Protein AF-0000000083453523 (afdb_homodimer)

Radius of gyration: 29.06 Å; Cα contacts (8 Å, |Δi|>4): 1420; chains: 2; bounding box: 87×78×75 Å

Organism: Laodelphax striatellus (NCBI:txid195883)

Sequence (758 aa):
MEPTRMEPPPMEPRKRCQHRLDQEMSGASAEVALKRNDPITLTTDKAFAEKCSAKNLFVDYSNITKVVKPGNRVFIDDGLISLIVKQVGTNDVQCIIENGGDLGSRKGVNLPGVPVDLPAVSEKDTSDLKFGVQQGVDFIFASFIRNGSAITEIRSCEEGKNIKIIAKIENQQGMQNLDEIIDAADGIMVARGDLGIEIPPEKVFLAQKAMIAKCNKAGKPVICATQMLESMVKKPRATRAESSDVANAILDGADCVMLSGETAKGEYPLECVKTMADICKEAESAVWHKQLYIDLTSEDRNNAQSSCAGLSLLLIRIRIPGSWIQSTWPVKLNPLGKPICLEPGFKDDTCCRDTLNSLRFTGLPVSVCRCGNAQDGYRMEPTRMEPPPMEPRKRCQHRLDQEMSGASAEVALKRNDPITLTTDKAFAEKCSAKNLFVDYSNITKVVKPGNRVFIDDGLISLIVKQVGTNDVQCIIENGGDLGSRKGVNLPGVPVDLPAVSEKDTSDLKFGVQQGVDFIFASFIRNGSAITEIRSCEEGKNIKIIAKIENQQGMQNLDEIIDAADGIMVARGDLGIEIPPEKVFLAQKAMIAKCNKAGKPVICATQMLESMVKKPRATRAESSDVANAILDGADCVMLSGETAKGEYPLECVKTMADICKEAESAVWHKQLYIDLTSEDRNNAQSSCAGLSLLLIRIRIPGSWIQSTWPVKLNPLGKPICLEPGFKDDTCCRDTLNSLRFTGLPVSVCRCGNAQDGYR

Foldseek 3Di:
DPPPPPDPPDQDDDPFQWWQQQDVPPDLWDWAWADAFDKAKEFCPVVRSNNHHNRYTYGVAQCCLVFDDAQWWKAKQLRQWIWGFHDGDNGMTMTGTHHIGIDHTTIHMDGAPTDGDDQQADPSNLVVLLVCLVVLAQEDEREPDQALVSLVVSVVSSVPSNRFYEYEDQAPSCLVRVLSNLVNGQEYELPLSRNCSRDPNVCSVVSLLVNQVSCLVVVHAYEYEDVLQVVQLEPLDGDPVSLVVLLVSVLSLHLYYDDESNQQRRPHNPSVVVSSVVSNVVSVVVSLVVCVVCVVVVPPPPPVPSPDPSQSQHQLQQPDPPDRPSCSFDFDQPPVRRGHRPPVPPPDPVVVVCVVVVVPPDPRPRPSVNPPPVPDPDD/DPPPPPDPPDQDDPQQQWWQQQDVPPDLDDWAWADAFDKAKEFCPVVRSNNHHSRYTYGVAQCCLVFDDAQWWKAKQLRQWIWGFHDGDNGMTMTGTHHIGIDHTTIHMDGAPTDGDDQQADPSNLVVLLVCLVVLAQEDEREPDQALVSLVVSVVSSVPSNRFYEYEDQAPSCLVRVLSNLVNGQEYELPLSRNCSRDPNVCSVVSLLVNQVSNLVVVHAYEYEDVLQVVQLEPLDGDPVSLVVLLVSVLSLHLYYDDESNQQRRPHNPSVVVSSVVSNVVSVVVSLVVCVVCVVVVPPPPPPPRPPPSLSQHQQQQPDPPDRPSCSFDQDQPPVRRGHRPPVPPPDPVVVVCVVVVVPVDPRPSPSVNPPPVPDPDD

Secondary structure (DSSP, 8-state):
---------------S--B---SS--STTPPEEE-TT-EEEEE--GGGTT---SSEEE-S-TTHHHH--TT-EEEETTTTEEEEEEEE-SSEEEEEEEE-EEE-SSB-EE-TT------SS-HHHHHHHHHHHHHT-SEEEETT--SHHHHHHHHHHSTT---EEEEEE-SHHHHHTHHHHHHHSSEEEEEHHHHHHHS-HHHHHHHHHHHHHHHHHHT--EEEESSSSGGGGT-SS--HHHHHHHHHHHHHT-SEEE-SHHHHT-S-HHHHHHHHHHHHHHHHHHHHHHHHHHHHH----S--SSSTT--------EE-SS-EE-----EEEPTTS-EEE--TT--STHHHHHHHHS---------------TT----/---------------S--B---SS--STTPPEEE-TT-EEEEE--GGGTT---SSEEE-S-TTHHHH--TT-EEEETTTTEEEEEEEE-SSEEEEEEEE-EEE-SSB-EE-TT------SS-HHHHHHHHHHHHHT-SEEEETT--SHHHHHHHHHHTTT---EEEEEE-SHHHHHTHHHHHHHSSEEEEEHHHHHHHS-HHHHHHHHHHHHHHHHHHT--EEEESSSSGGGGT-SS--HHHHHHHHHHHHHT-SEEE-SHHHHT-S-HHHHHHHHHHHHHHHHHHHHHHHHHHHHH----S--SSSTT--------EE-SS-EE-----EEEPTTS-EEE--TT--STHHHHHHHHS---------------TT----

pLDDT: mean 70.46, std 29.81, range [17.17, 98.19]

InterPro domains:
  IPR001697 Pyruvate kinase [PR01050] (137-151)
  IPR001697 Pyruvate kinase [PR01050] (165-191)
  IPR001697 Pyruvate kinase [PR01050] (192-216)
  IPR001697 Pyruvate kinase [PR01050] (217-241)
  IPR001697 Pyruvate kinase [PR01050] (242-260)
  IPR001697 Pyruvate kinase [PR01050] (261-277)
  IPR001697 Pyruvate kinase [PTHR11817] (29-300)
  IPR001697 Pyruvate kinase [TIGR01064] (29-298)
  IPR011037 Pyruvate kinase-like, insert domain superfamily [SSF50800] (20-118)
  IPR015793 Pyruvate kinase, barrel [PF00224] (25-273)
  IPR015813 Pyruvate/Phosphoenolpyruvate kinase-like domain superfamily [SSF51621] (107-293)
  IPR018209 Pyruvate kinase, active site [PS00110] (163-175)
  IPR040442 Pyruvate kinase-like domain superfamily [G3DSA:3.20.20.60] (73-283)

Structure (mmCIF, N/CA/C/O backbone):
data_AF-0000000083453523-model_v1
#
loop_
_entity.id
_entity.type
_entity.pdbx_description
1 polymer 'Pyruvate kinase'
#
loop_
_atom_site.group_PDB
_atom_site.id
_atom_site.type_symbol
_atom_site.label_atom_id
_atom_site.label_alt_id
_atom_site.label_comp_id
_atom_site.label_asym_id
_atom_site.label_entity_id
_atom_site.label_seq_id
_atom_site.pdbx_PDB_ins_code
_atom_site.Cartn_x
_atom_site.Cartn_y
_atom_site.Cartn_z
_atom_site.occupancy
_atom_site.B_iso_or_equiv
_atom_site.auth_seq_id
_atom_site.auth_comp_id
_atom_site.auth_asym_id
_atom_site.auth_atom_id
_atom_site.pdbx_PDB_model_num
ATOM 1 N N . MET A 1 1 ? 41.25 -13.523 -34.75 1 25.62 1 MET A N 1
ATOM 2 C CA . MET A 1 1 ? 39.938 -14.094 -34.938 1 25.62 1 MET A CA 1
ATOM 3 C C . MET A 1 1 ? 38.938 -13.594 -33.875 1 25.62 1 MET A C 1
ATOM 5 O O . MET A 1 1 ? 39.219 -13.719 -32.688 1 25.62 1 MET A O 1
ATOM 9 N N . GLU A 1 2 ? 38.125 -12.578 -34.219 1 28.25 2 GLU A N 1
ATOM 10 C CA . GLU A 1 2 ? 37.312 -11.773 -33.312 1 28.25 2 GLU A CA 1
ATOM 11 C C . GLU A 1 2 ? 36.219 -12.617 -32.656 1 28.25 2 GLU A C 1
ATOM 13 O O . GLU A 1 2 ? 35.562 -13.406 -33.312 1 28.25 2 GLU A O 1
ATOM 18 N N . PRO A 1 3 ? 36.25 -12.938 -31.344 1 30.97 3 PRO A N 1
ATOM 19 C CA . PRO A 1 3 ? 35.344 -13.883 -30.688 1 30.97 3 PRO A CA 1
ATOM 20 C C . PRO A 1 3 ? 33.875 -13.562 -30.969 1 30.97 3 PRO A C 1
ATOM 22 O O . PRO A 1 3 ? 33.5 -12.391 -31.016 1 30.97 3 PRO A O 1
ATOM 25 N N . THR A 1 4 ? 33.188 -14.281 -31.891 1 26.02 4 THR A N 1
ATOM 26 C CA . THR A 1 4 ? 31.797 -14.148 -32.344 1 26.02 4 THR A CA 1
ATOM 27 C C . THR A 1 4 ? 30.828 -14.078 -31.172 1 26.02 4 THR A C 1
ATOM 29 O O . THR A 1 4 ? 30.828 -14.961 -30.312 1 26.02 4 THR A O 1
ATOM 32 N N . ARG A 1 5 ? 30.422 -12.977 -30.781 1 31.28 5 ARG A N 1
ATOM 33 C CA . ARG A 1 5 ? 29.406 -12.734 -29.766 1 31.28 5 ARG A CA 1
ATOM 34 C C . ARG A 1 5 ? 28.172 -13.602 -30 1 31.28 5 ARG A C 1
ATOM 36 O O . ARG A 1 5 ? 27.516 -13.5 -31.047 1 31.28 5 ARG A O 1
ATOM 43 N N . MET A 1 6 ? 28.141 -14.844 -29.547 1 28.05 6 MET A N 1
ATOM 44 C CA . MET A 1 6 ? 26.984 -15.719 -29.672 1 28.05 6 MET A CA 1
ATOM 45 C C . MET A 1 6 ? 25.703 -14.977 -29.297 1 28.05 6 MET A C 1
ATOM 47 O O . MET A 1 6 ? 25.641 -14.344 -28.234 1 28.05 6 MET A O 1
ATOM 51 N N . GLU A 1 7 ? 24.875 -14.539 -30.203 1 31.81 7 GLU A N 1
ATOM 52 C CA . GLU A 1 7 ? 23.562 -13.898 -30.078 1 31.81 7 GLU A CA 1
ATOM 53 C C . GLU A 1 7 ? 22.641 -14.703 -29.172 1 31.81 7 GLU A C 1
ATOM 55 O O . GLU A 1 7 ? 22.594 -15.93 -29.266 1 31.81 7 GLU A O 1
ATOM 60 N N . PRO A 1 8 ? 22.359 -14.305 -27.969 1 34.22 8 PRO A N 1
ATOM 61 C CA . PRO A 1 8 ? 21.453 -15.062 -27.109 1 34.22 8 PRO A CA 1
ATOM 62 C C . PRO A 1 8 ? 20.219 -15.578 -27.859 1 34.22 8 PRO A C 1
ATOM 64 O O . PRO A 1 8 ? 19.781 -14.961 -28.844 1 34.22 8 PRO A O 1
ATOM 67 N N . PRO A 1 9 ? 20.031 -16.844 -27.984 1 31.75 9 PRO A N 1
ATOM 68 C CA . PRO A 1 9 ? 18.891 -17.391 -28.734 1 31.75 9 PRO A CA 1
ATOM 69 C C . PRO A 1 9 ? 17.578 -16.656 -28.438 1 31.75 9 PRO A C 1
ATOM 71 O O . PRO A 1 9 ? 17.453 -16.016 -27.391 1 31.75 9 PRO A O 1
ATOM 74 N N . PRO A 1 10 ? 16.75 -16.422 -29.406 1 29.42 10 PRO A N 1
ATOM 75 C CA . PRO A 1 10 ? 15.477 -15.695 -29.297 1 29.42 10 PRO A CA 1
ATOM 76 C C . PRO A 1 10 ? 14.609 -16.203 -28.156 1 29.42 10 PRO A C 1
ATOM 78 O O . PRO A 1 10 ? 14.633 -17.406 -27.844 1 29.42 10 PRO A O 1
ATOM 81 N N . MET A 1 11 ? 14.414 -15.523 -27.125 1 29.56 11 MET A N 1
ATOM 82 C CA . MET A 1 11 ? 13.609 -15.836 -25.953 1 29.56 11 MET A CA 1
ATOM 83 C C . MET A 1 11 ? 12.242 -16.375 -26.375 1 29.56 11 MET A C 1
ATOM 85 O O . MET A 1 11 ? 11.492 -15.703 -27.094 1 29.56 11 MET A O 1
ATOM 89 N N . GLU A 1 12 ? 12.141 -17.688 -26.547 1 25.56 12 GLU A N 1
ATOM 90 C CA . GLU A 1 12 ? 10.836 -18.297 -26.797 1 25.56 12 GLU A CA 1
ATOM 91 C C . GLU A 1 12 ? 9.797 -17.812 -25.781 1 25.56 12 GLU A C 1
ATOM 93 O O . GLU A 1 12 ? 10.117 -17.609 -24.609 1 25.56 12 GLU A O 1
ATOM 98 N N . PRO A 1 13 ? 8.641 -17.453 -26.172 1 28.27 13 PRO A N 1
ATOM 99 C CA . PRO A 1 13 ? 7.543 -16.891 -25.375 1 28.27 13 PRO A CA 1
ATOM 100 C C . PRO A 1 13 ? 7.168 -17.75 -24.172 1 28.27 13 PRO A C 1
ATOM 102 O O . PRO A 1 13 ? 7.363 -18.969 -24.203 1 28.27 13 PRO A O 1
ATOM 105 N N . ARG A 1 14 ? 7.102 -17.234 -22.984 1 32.62 14 ARG A N 1
ATOM 106 C CA . ARG A 1 14 ? 6.68 -17.828 -21.719 1 32.62 14 ARG A CA 1
ATOM 107 C C . ARG A 1 14 ? 5.402 -18.641 -21.906 1 32.62 14 ARG A C 1
ATOM 109 O O . ARG A 1 14 ? 4.449 -18.188 -22.531 1 32.62 14 ARG A O 1
ATOM 116 N N . LYS A 1 15 ? 5.488 -19.969 -21.609 1 31.27 15 LYS A N 1
ATOM 117 C CA . LYS A 1 15 ? 4.473 -21 -21.75 1 31.27 15 LYS A CA 1
ATOM 118 C C . LYS A 1 15 ? 3.23 -20.672 -20.922 1 31.27 15 LYS A C 1
ATOM 120 O O . LYS A 1 15 ? 3.096 -21.141 -19.797 1 31.27 15 LYS A O 1
ATOM 125 N N . ARG A 1 16 ? 2.943 -19.578 -20.719 1 32.75 16 ARG A N 1
ATOM 126 C CA . ARG A 1 16 ? 1.562 -19.422 -20.266 1 32.75 16 ARG A CA 1
ATOM 127 C C . ARG A 1 16 ? 0.584 -19.922 -21.328 1 32.75 16 ARG A C 1
ATOM 129 O O . ARG A 1 16 ? 0.908 -19.938 -22.516 1 32.75 16 ARG A O 1
ATOM 136 N N . CYS A 1 17 ? -0.311 -20.734 -20.969 1 32.06 17 CYS A N 1
ATOM 137 C CA . CYS A 1 17 ? -1.335 -21.062 -21.953 1 32.06 17 CYS A CA 1
ATOM 138 C C . CYS A 1 17 ? -1.709 -19.828 -22.766 1 32.06 17 CYS A C 1
ATOM 140 O O . CYS A 1 17 ? -2.104 -18.797 -22.203 1 32.06 17 CYS A O 1
ATOM 142 N N . GLN A 1 18 ? -0.784 -19.547 -23.609 1 31.12 18 GLN A N 1
ATOM 143 C CA . GLN A 1 18 ? -1.041 -18.375 -24.438 1 31.12 18 GLN A CA 1
ATOM 144 C C . GLN A 1 18 ? -2.078 -18.672 -25.516 1 31.12 18 GLN A C 1
ATOM 146 O O . GLN A 1 18 ? -2.08 -19.766 -26.094 1 31.12 18 GLN A O 1
ATOM 151 N N . HIS A 1 19 ? -3.207 -18.281 -25.188 1 32.34 19 HIS A N 1
ATOM 152 C CA . HIS A 1 19 ? -4.164 -18.375 -26.281 1 32.34 19 HIS A CA 1
ATOM 153 C C . HIS A 1 19 ? -3.789 -17.422 -27.406 1 32.34 19 HIS A C 1
ATOM 155 O O . HIS A 1 19 ? -3.346 -16.297 -27.172 1 32.34 19 HIS A O 1
ATOM 161 N N . ARG A 1 20 ? -3.293 -18.031 -28.484 1 29.33 20 ARG A N 1
ATOM 162 C CA . ARG A 1 20 ? -3.193 -17.203 -29.688 1 29.33 20 ARG A CA 1
ATOM 163 C C . ARG A 1 20 ? -4.531 -17.125 -30.406 1 29.33 20 ARG A C 1
ATOM 165 O O . ARG A 1 20 ? -5.16 -18.156 -30.672 1 29.33 20 ARG A O 1
ATOM 172 N N . LEU A 1 21 ? -5.312 -16.141 -30.234 1 29.95 21 LEU A N 1
ATOM 173 C CA . LEU A 1 21 ? -6.512 -15.898 -31.031 1 29.95 21 LEU A CA 1
ATOM 174 C C . LEU A 1 21 ? -6.152 -15.641 -32.5 1 29.95 21 LEU A C 1
ATOM 176 O O . LEU A 1 21 ? -5.371 -14.742 -32.812 1 29.95 21 LEU A O 1
ATOM 180 N N . ASP A 1 22 ? -6.129 -16.688 -33.312 1 27.34 22 ASP A N 1
ATOM 181 C CA . ASP A 1 22 ? -5.945 -16.453 -34.75 1 27.34 22 ASP A CA 1
ATOM 182 C C . ASP A 1 22 ? -7.223 -15.898 -35.375 1 27.34 22 ASP A C 1
ATOM 184 O O . ASP A 1 22 ? -7.391 -15.969 -36.594 1 27.34 22 ASP A O 1
ATOM 188 N N . GLN A 1 23 ? -8.367 -15.578 -34.969 1 28.42 23 GLN A N 1
ATOM 189 C CA . GLN A 1 23 ? -9.172 -15.125 -36.094 1 28.42 23 GLN A CA 1
ATOM 190 C C . GLN A 1 23 ? -8.328 -14.312 -37.094 1 28.42 23 GLN A C 1
ATOM 192 O O . GLN A 1 23 ? -7.312 -13.734 -36.719 1 28.42 23 GLN A O 1
ATOM 197 N N . GLU A 1 24 ? -8.625 -14.398 -38.438 1 29.78 24 GLU A N 1
ATOM 198 C CA . GLU A 1 24 ? -8.383 -13.414 -39.469 1 29.78 24 GLU A CA 1
ATOM 199 C C . GLU A 1 24 ? -8.336 -12 -38.906 1 29.78 24 GLU A C 1
ATOM 201 O O . GLU A 1 24 ? -9.172 -11.156 -39.25 1 29.78 24 GLU A O 1
ATOM 206 N N . MET A 1 25 ? -8.477 -11.812 -37.656 1 33.75 25 MET A N 1
ATOM 207 C CA . MET A 1 25 ? -7.891 -10.516 -37.344 1 33.75 25 MET A CA 1
ATOM 208 C C . MET A 1 25 ? -6.414 -10.477 -37.719 1 33.75 25 MET A C 1
ATOM 210 O O . MET A 1 25 ? -5.613 -11.258 -37.219 1 33.75 25 MET A O 1
ATOM 214 N N . SER A 1 26 ? -6.016 -10.328 -38.969 1 34.28 26 SER A N 1
ATOM 215 C CA . SER A 1 26 ? -4.719 -10.305 -39.625 1 34.28 26 SER A CA 1
ATOM 216 C C . SER A 1 26 ? -3.602 -9.961 -38.656 1 34.28 26 SER A C 1
ATOM 218 O O . SER A 1 26 ? -2.527 -10.562 -38.688 1 34.28 26 SER A O 1
ATOM 220 N N . GLY A 1 27 ? -3.357 -8.617 -38.25 1 33.97 27 GLY A N 1
ATOM 221 C CA . GLY A 1 27 ? -2.121 -8.094 -37.688 1 33.97 27 GLY A CA 1
ATOM 222 C C . GLY A 1 27 ? -1.913 -8.469 -36.219 1 33.97 27 GLY A C 1
ATOM 223 O O . GLY A 1 27 ? -2.865 -8.836 -35.531 1 33.97 27 GLY A O 1
ATOM 224 N N . ALA A 1 28 ? -0.671 -9.086 -35.625 1 42.03 28 ALA A N 1
ATOM 225 C CA . ALA A 1 28 ? -0.044 -9.336 -34.312 1 42.03 28 ALA A CA 1
ATOM 226 C C . ALA A 1 28 ? -0.754 -8.562 -33.219 1 42.03 28 ALA A C 1
ATOM 228 O O . ALA A 1 28 ? -0.603 -8.883 -32.031 1 42.03 28 ALA A O 1
ATOM 229 N N . SER A 1 29 ? -1.688 -7.457 -33.531 1 50.84 29 SER A N 1
ATOM 230 C CA . SER A 1 29 ? -2.121 -6.418 -32.625 1 50.84 29 SER A CA 1
ATOM 231 C C . SER A 1 29 ? -3.629 -6.48 -32.375 1 50.84 29 SER A C 1
ATOM 233 O O . SER A 1 29 ? -4.203 -5.582 -31.766 1 50.84 29 SER A O 1
ATOM 235 N N . ALA A 1 30 ? -4.477 -7.582 -32.812 1 61.78 30 ALA A N 1
ATOM 236 C CA . ALA A 1 30 ? -5.914 -7.328 -32.75 1 61.78 30 ALA A CA 1
ATOM 237 C C . ALA A 1 30 ? -6.492 -7.785 -31.406 1 61.78 30 ALA A C 1
ATOM 239 O O . ALA A 1 30 ? -6.078 -8.805 -30.859 1 61.78 30 ALA A O 1
ATOM 240 N N . GLU A 1 31 ? -7.332 -7.066 -30.641 1 78.69 31 GLU A N 1
ATOM 241 C CA . GLU A 1 31 ? -8.055 -7.316 -29.391 1 78.69 31 GLU A CA 1
ATOM 242 C C . GLU A 1 31 ? -9.5 -7.715 -29.672 1 78.69 31 GLU A C 1
ATOM 244 O O . GLU A 1 31 ? -10.117 -7.227 -30.625 1 78.69 31 GLU A O 1
ATOM 249 N N . VAL A 1 32 ? -10.023 -8.828 -29.016 1 86.38 32 VAL A N 1
ATOM 250 C CA . VAL A 1 32 ? -11.414 -9.25 -29.109 1 86.38 32 VAL A CA 1
ATOM 251 C C . VAL A 1 32 ? -12.156 -8.844 -27.828 1 86.38 32 VAL A C 1
ATOM 253 O O . VAL A 1 32 ? -11.625 -8.984 -26.719 1 86.38 32 VAL A O 1
ATOM 256 N N . ALA A 1 33 ? -13.312 -8.414 -28.078 1 90.31 33 ALA A N 1
ATOM 257 C CA . ALA A 1 33 ? -14.125 -8.008 -26.938 1 90.31 33 ALA A CA 1
ATOM 258 C C . ALA A 1 33 ? -14.984 -9.164 -26.438 1 90.31 33 ALA A C 1
ATOM 260 O O . ALA A 1 33 ? -15.766 -9.734 -27.188 1 90.31 33 ALA A O 1
ATOM 261 N N . LEU A 1 34 ? -14.867 -9.57 -25.234 1 92.62 34 LEU A N 1
ATOM 262 C CA . LEU A 1 34 ? -15.672 -10.586 -24.578 1 92.62 34 LEU A CA 1
ATOM 263 C C . LEU A 1 34 ? -16.75 -9.953 -23.703 1 92.62 34 LEU A C 1
ATOM 265 O O . LEU A 1 34 ? -16.453 -9.031 -22.938 1 92.62 34 LEU A O 1
ATOM 269 N N . LYS A 1 35 ? -17.938 -10.422 -23.859 1 92.88 35 LYS A N 1
ATOM 270 C CA . LYS A 1 35 ? -19.062 -9.812 -23.172 1 92.88 35 LYS A CA 1
ATOM 271 C C . LYS A 1 35 ? -19.578 -10.719 -22.047 1 92.88 35 LYS A C 1
ATOM 273 O O . LYS A 1 35 ? -19.703 -11.93 -22.234 1 92.88 35 LYS A O 1
ATOM 278 N N . ARG A 1 36 ? -19.906 -10.102 -21 1 92.94 36 ARG A N 1
ATOM 279 C CA . ARG A 1 36 ? -20.438 -10.812 -19.844 1 92.94 36 ARG A CA 1
ATOM 280 C C . ARG A 1 36 ? -21.656 -11.648 -20.234 1 92.94 36 ARG A C 1
ATOM 282 O O . ARG A 1 36 ? -22.5 -11.203 -21.016 1 92.94 36 ARG A O 1
ATOM 289 N N . ASN A 1 37 ? -21.688 -12.852 -19.734 1 95.19 37 ASN A N 1
ATOM 290 C CA . ASN A 1 37 ? -22.797 -13.797 -19.859 1 95.19 37 ASN A CA 1
ATOM 291 C C . ASN A 1 37 ? -22.812 -14.477 -21.219 1 95.19 37 ASN A C 1
ATOM 293 O O . ASN A 1 37 ? -23.609 -15.375 -21.469 1 95.19 37 ASN A O 1
ATOM 297 N N . ASP A 1 38 ? -21.922 -14.125 -22.141 1 96.06 38 ASP A N 1
ATOM 298 C CA . ASP A 1 38 ? -21.797 -14.844 -23.406 1 96.06 38 ASP A CA 1
ATOM 299 C C . ASP A 1 38 ? -21.109 -16.188 -23.203 1 96.06 38 ASP A C 1
ATOM 301 O O . ASP A 1 38 ? -20.266 -16.328 -22.297 1 96.06 38 ASP A O 1
ATOM 305 N N . PRO A 1 39 ? -21.531 -17.172 -24.047 1 97.12 39 PRO A N 1
ATOM 306 C CA . PRO A 1 39 ? -20.812 -18.453 -23.984 1 97.12 39 PRO A CA 1
ATOM 307 C C . PRO A 1 39 ? -19.453 -18.406 -24.672 1 97.12 39 PRO A C 1
ATOM 309 O O . PRO A 1 39 ? -19.281 -17.641 -25.641 1 97.12 39 PRO A O 1
ATOM 312 N N . ILE A 1 40 ? -18.547 -19.141 -24.188 1 96.88 40 ILE A N 1
ATOM 313 C CA . ILE A 1 40 ? -17.219 -19.25 -24.781 1 96.88 40 ILE A CA 1
ATOM 314 C C . ILE A 1 40 ? -16.672 -20.641 -24.547 1 96.88 40 ILE A C 1
ATOM 316 O O . ILE A 1 40 ? -16.922 -21.266 -23.516 1 96.88 40 ILE A O 1
ATOM 320 N N . THR A 1 41 ? -15.953 -21.125 -25.562 1 96.94 41 THR A N 1
ATOM 321 C CA . THR A 1 41 ? -15.383 -22.453 -25.469 1 96.94 41 THR A CA 1
ATOM 322 C C . THR A 1 41 ? -13.859 -22.406 -25.422 1 96.94 41 THR A C 1
ATOM 324 O O . THR A 1 41 ? -13.227 -21.75 -26.25 1 96.94 41 THR A O 1
ATOM 327 N N . LEU A 1 42 ? -13.344 -23.047 -24.438 1 96.75 42 LEU A N 1
ATOM 328 C CA . LEU A 1 42 ? -11.906 -23.297 -24.406 1 96.75 42 LEU A CA 1
ATOM 329 C C . LEU A 1 42 ? -11.586 -24.641 -25.047 1 96.75 42 LEU A C 1
ATOM 331 O O . LEU A 1 42 ? -12.117 -25.672 -24.641 1 96.75 42 LEU A O 1
ATOM 335 N N . THR A 1 43 ? -10.719 -24.594 -26.016 1 95.94 43 THR A N 1
ATOM 336 C CA . THR A 1 43 ? -10.438 -25.844 -26.719 1 95.94 43 THR A CA 1
ATOM 337 C C . THR A 1 43 ? -8.945 -26.156 -26.688 1 95.94 43 THR A C 1
ATOM 339 O O . THR A 1 43 ? -8.117 -25.25 -26.609 1 95.94 43 THR A O 1
ATOM 342 N N . THR A 1 44 ? -8.625 -27.469 -26.672 1 94.06 44 THR A N 1
ATOM 343 C CA . THR A 1 44 ? -7.234 -27.922 -26.703 1 94.06 44 THR A CA 1
ATOM 344 C C . THR A 1 44 ? -6.852 -28.406 -28.094 1 94.06 44 THR A C 1
ATOM 346 O O . THR A 1 44 ? -5.754 -28.922 -28.297 1 94.06 44 THR A O 1
ATOM 349 N N . ASP A 1 45 ? -7.801 -28.219 -28.969 1 92.94 45 ASP A N 1
ATOM 350 C CA . ASP A 1 45 ? -7.539 -28.594 -30.344 1 92.94 45 ASP A CA 1
ATOM 351 C C . ASP A 1 45 ? -6.535 -27.641 -30.984 1 92.94 45 ASP A C 1
ATOM 353 O O . ASP A 1 45 ? -6.82 -26.453 -31.172 1 92.94 45 ASP A O 1
ATOM 357 N N . LYS A 1 46 ? -5.488 -28.188 -31.391 1 90.81 46 LYS A N 1
ATOM 358 C CA . LYS A 1 46 ? -4.387 -27.391 -31.922 1 90.81 46 LYS A CA 1
ATOM 359 C C . LYS A 1 46 ? -4.793 -26.672 -33.188 1 90.81 46 LYS A C 1
ATOM 361 O O . LYS A 1 46 ? -4.168 -25.688 -33.594 1 90.81 46 LYS A O 1
ATOM 366 N N . ALA A 1 47 ? -5.875 -27.141 -33.812 1 89.31 47 ALA A N 1
ATOM 367 C CA . ALA A 1 47 ? -6.379 -26.516 -35 1 89.31 47 ALA A CA 1
ATOM 368 C C . ALA A 1 47 ? -6.828 -25.078 -34.75 1 89.31 47 ALA A C 1
ATOM 370 O O . ALA A 1 47 ? -6.855 -24.25 -35.656 1 89.31 47 ALA A O 1
ATOM 371 N N . PHE A 1 48 ? -7.051 -24.812 -33.531 1 89.06 48 PHE A N 1
ATOM 372 C CA . PHE A 1 48 ? -7.578 -23.5 -33.188 1 89.06 48 PHE A CA 1
ATOM 373 C C . PHE A 1 48 ? -6.48 -22.625 -32.594 1 89.06 48 PHE A C 1
ATOM 375 O O . PHE A 1 48 ? -6.738 -21.484 -32.156 1 89.06 48 PHE A O 1
ATOM 382 N N . ALA A 1 49 ? -5.312 -23.047 -32.531 1 87.94 49 ALA A N 1
ATOM 383 C CA . ALA A 1 49 ? -4.207 -22.328 -31.906 1 87.94 49 ALA A CA 1
ATOM 384 C C . ALA A 1 49 ? -4.027 -20.953 -32.5 1 87.94 49 ALA A C 1
ATOM 386 O O . ALA A 1 49 ? -3.676 -20 -31.812 1 87.94 49 ALA A O 1
ATOM 387 N N . GLU A 1 50 ? -4.363 -20.812 -33.781 1 85.75 50 GLU A N 1
ATOM 388 C CA . GLU A 1 50 ? -4.215 -19.531 -34.469 1 85.75 50 GLU A CA 1
ATOM 389 C C . GLU A 1 50 ? -5.566 -19 -34.969 1 85.75 50 GLU A C 1
ATOM 391 O O . GLU A 1 50 ? -5.621 -18.109 -35.812 1 85.75 50 GLU A O 1
ATOM 396 N N . LYS A 1 51 ? -6.645 -19.641 -34.531 1 85.25 51 LYS A N 1
ATOM 397 C CA . LYS A 1 51 ? -7.977 -19.266 -35 1 85.25 51 LYS A CA 1
ATOM 398 C C . LYS A 1 51 ? -8.914 -18.969 -33.844 1 85.25 51 LYS A C 1
ATOM 400 O O . LYS A 1 51 ? -10.07 -19.391 -33.844 1 85.25 51 LYS A O 1
ATOM 405 N N . CYS A 1 52 ? -8.312 -18.344 -32.875 1 88.62 52 CYS A N 1
ATOM 406 C CA . CYS A 1 52 ? -9.125 -18 -31.703 1 88.62 52 CYS A CA 1
ATOM 407 C C . CYS A 1 52 ? -10.117 -16.891 -32.031 1 88.62 52 CYS A C 1
ATOM 409 O O . CYS A 1 52 ? -9.883 -16.094 -32.938 1 88.62 52 CYS A O 1
ATOM 411 N N . SER A 1 53 ? -11.289 -16.891 -31.391 1 88 53 SER A N 1
ATOM 412 C CA . SER A 1 53 ? -12.344 -15.891 -31.531 1 88 53 SER A CA 1
ATOM 413 C C . SER A 1 53 ? -13.031 -15.617 -30.188 1 88 53 SER A C 1
ATOM 415 O O . SER A 1 53 ? -12.602 -16.109 -29.156 1 88 53 SER A O 1
ATOM 417 N N . ALA A 1 54 ? -14.055 -14.789 -30.281 1 90.62 54 ALA A N 1
ATOM 418 C CA . ALA A 1 54 ? -14.82 -14.477 -29.078 1 90.62 54 ALA A CA 1
ATOM 419 C C . ALA A 1 54 ? -15.602 -15.695 -28.594 1 90.62 54 ALA A C 1
ATOM 421 O O . ALA A 1 54 ? -16.062 -15.734 -27.453 1 90.62 54 ALA A O 1
ATOM 422 N N . LYS A 1 55 ? -15.664 -16.672 -29.453 1 91.94 55 LYS A N 1
ATOM 423 C CA . LYS A 1 55 ? -16.469 -17.844 -29.109 1 91.94 55 LYS A CA 1
ATOM 424 C C . LYS A 1 55 ? -15.594 -19.047 -28.781 1 91.94 55 LYS A C 1
ATOM 426 O O . LYS A 1 55 ? -16.031 -19.969 -28.109 1 91.94 55 LYS A O 1
ATOM 431 N N . ASN A 1 56 ? -14.398 -19.031 -29.391 1 92.94 56 ASN A N 1
ATOM 432 C CA . ASN A 1 56 ? -13.5 -20.156 -29.219 1 92.94 56 ASN A CA 1
ATOM 433 C C . ASN A 1 56 ? -12.078 -19.703 -28.906 1 92.94 56 ASN A C 1
ATOM 435 O O . ASN A 1 56 ? -11.469 -18.969 -29.703 1 92.94 56 ASN A O 1
ATOM 439 N N . LEU A 1 57 ? -11.547 -20.219 -27.781 1 93.88 57 LEU A N 1
ATOM 440 C CA . LEU A 1 57 ? -10.18 -19.906 -27.375 1 93.88 57 LEU A CA 1
ATOM 441 C C . LEU A 1 57 ? -9.352 -21.172 -27.234 1 93.88 57 LEU A C 1
ATOM 443 O O . LEU A 1 57 ? -9.82 -22.156 -26.656 1 93.88 57 LEU A O 1
ATOM 447 N N . PHE A 1 58 ? -8.188 -21.141 -27.828 1 93.94 58 PHE A N 1
ATOM 448 C CA . PHE A 1 58 ? -7.254 -22.25 -27.688 1 93.94 58 PHE A CA 1
ATOM 449 C C . PHE A 1 58 ? -6.461 -22.141 -26.391 1 93.94 58 PHE A C 1
ATOM 451 O O . PHE A 1 58 ? -6.039 -21.047 -26 1 93.94 58 PHE A O 1
ATOM 458 N N . VAL A 1 59 ? -6.355 -23.25 -25.688 1 92.88 59 VAL A N 1
ATOM 459 C CA . VAL A 1 59 ? -5.535 -23.328 -24.484 1 92.88 59 VAL A CA 1
ATOM 460 C C . VAL A 1 59 ? -4.496 -24.438 -24.625 1 92.88 59 VAL A C 1
ATOM 462 O O . VAL A 1 59 ? -4.824 -25.547 -25.031 1 92.88 59 VAL A O 1
ATOM 465 N N . ASP A 1 60 ? -3.229 -24.094 -24.297 1 88.25 60 ASP A N 1
ATOM 466 C CA . ASP A 1 60 ? -2.133 -25.047 -24.453 1 88.25 60 ASP A CA 1
ATOM 467 C C . ASP A 1 60 ? -1.951 -25.875 -23.188 1 88.25 60 ASP A C 1
ATOM 469 O O . ASP A 1 60 ? -0.858 -25.922 -22.625 1 88.25 60 ASP A O 1
ATOM 473 N N . TYR A 1 61 ? -2.959 -26.5 -22.734 1 90.19 61 TYR A N 1
ATOM 474 C CA . TYR A 1 61 ? -3.004 -27.438 -21.609 1 90.19 61 TYR A CA 1
ATOM 475 C C . TYR A 1 61 ? -4.039 -28.516 -21.859 1 90.19 61 TYR A C 1
ATOM 477 O O . TYR A 1 61 ? -5.188 -28.406 -21.422 1 90.19 61 TYR A O 1
ATOM 485 N N . SER A 1 62 ? -3.553 -29.547 -22.453 1 89.38 62 SER A N 1
ATOM 486 C CA . SER A 1 62 ? -4.441 -30.594 -22.938 1 89.38 62 SER A CA 1
ATOM 487 C C . SER A 1 62 ? -5.223 -31.234 -21.812 1 89.38 62 SER A C 1
ATOM 489 O O . SER A 1 62 ? -6.363 -31.672 -22 1 89.38 62 SER A O 1
ATOM 491 N N . ASN A 1 63 ? -4.672 -31.266 -20.641 1 92.62 63 ASN A N 1
ATOM 492 C CA . ASN A 1 63 ? -5.305 -31.984 -19.531 1 92.62 63 ASN A CA 1
ATOM 493 C C . ASN A 1 63 ? -6.332 -31.109 -18.812 1 92.62 63 ASN A C 1
ATOM 495 O O . ASN A 1 63 ? -6.895 -31.516 -17.797 1 92.62 63 ASN A O 1
ATOM 499 N N . ILE A 1 64 ? -6.609 -29.922 -19.359 1 94.31 64 ILE A N 1
ATOM 500 C CA . ILE A 1 64 ? -7.535 -29 -18.719 1 94.31 64 ILE A CA 1
ATOM 501 C C . ILE A 1 64 ? -8.898 -29.672 -18.562 1 94.31 64 ILE A C 1
ATOM 503 O O . ILE A 1 64 ? -9.609 -29.438 -17.578 1 94.31 64 ILE A O 1
ATOM 507 N N . THR A 1 65 ? -9.266 -30.547 -19.516 1 95.44 65 THR A N 1
ATOM 508 C CA . THR A 1 65 ? -10.562 -31.219 -19.5 1 95.44 65 THR A CA 1
ATOM 509 C C . THR A 1 65 ? -10.617 -32.281 -18.406 1 95.44 65 THR A C 1
ATOM 511 O O . THR A 1 65 ? -11.695 -32.75 -18.047 1 95.44 65 THR A O 1
ATOM 514 N N . LYS A 1 66 ? -9.5 -32.562 -17.844 1 94.88 66 LYS A N 1
ATOM 515 C CA . LYS A 1 66 ? -9.438 -33.594 -16.812 1 94.88 66 LYS A CA 1
ATOM 516 C C . LYS A 1 66 ? -9.391 -33 -15.414 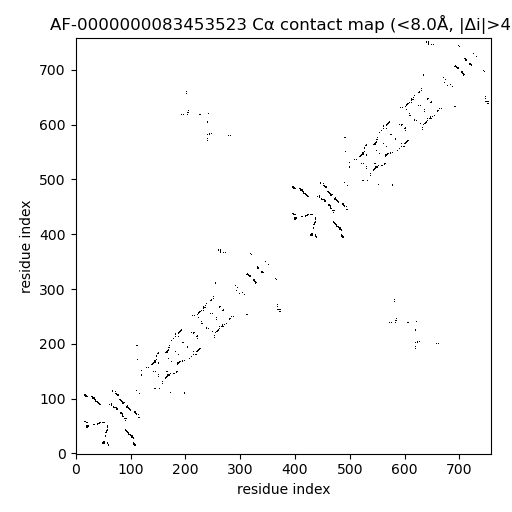1 94.88 66 LYS A C 1
ATOM 518 O O . LYS A 1 66 ? -9.672 -33.656 -14.422 1 94.88 66 LYS A O 1
ATOM 523 N N . VAL A 1 67 ? -9.062 -31.719 -15.391 1 93.06 67 VAL A N 1
ATOM 524 C CA . VAL A 1 67 ? -8.781 -31.156 -14.07 1 93.06 67 VAL A CA 1
ATOM 525 C C . VAL A 1 67 ? -9.883 -30.188 -13.68 1 93.06 67 VAL A C 1
ATOM 527 O O . VAL A 1 67 ? -10.086 -29.906 -12.492 1 93.06 67 VAL A O 1
ATOM 530 N N . VAL A 1 68 ? -10.617 -29.688 -14.594 1 95.88 68 VAL A N 1
ATOM 531 C CA . VAL A 1 68 ? -11.648 -28.703 -14.266 1 95.88 68 VAL A CA 1
ATOM 532 C C . VAL A 1 68 ? -13 -29.406 -14.164 1 95.88 68 VAL A C 1
ATOM 534 O O . VAL A 1 68 ? -13.195 -30.484 -14.727 1 95.88 68 VAL A O 1
ATOM 537 N N . LYS A 1 69 ? -13.859 -28.828 -13.375 1 95.88 69 LYS A N 1
ATOM 538 C CA . LYS A 1 69 ? -15.234 -29.297 -13.219 1 95.88 69 LYS A CA 1
ATOM 539 C C . LYS A 1 69 ? -16.219 -28.125 -13.352 1 95.88 69 LYS A C 1
ATOM 541 O O . LYS A 1 69 ? -15.828 -26.969 -13.219 1 95.88 69 LYS A O 1
ATOM 546 N N . PRO A 1 70 ? -17.422 -28.516 -13.711 1 97.12 70 PRO A N 1
ATOM 547 C CA . PRO A 1 70 ? -18.422 -27.438 -13.742 1 97.12 70 PRO A CA 1
ATOM 548 C C . PRO A 1 70 ? -18.469 -26.656 -12.438 1 97.12 70 PRO A C 1
ATOM 550 O O . PRO A 1 70 ? -18.422 -27.234 -11.352 1 97.12 70 PRO A O 1
ATOM 553 N N . GLY A 1 71 ? -18.469 -25.406 -12.594 1 96.12 71 GLY A N 1
ATOM 554 C CA . GLY A 1 71 ? -18.484 -24.547 -11.422 1 96.12 71 GLY A CA 1
ATOM 555 C C . GLY A 1 71 ? -17.141 -23.906 -11.156 1 96.12 71 GLY A C 1
ATOM 556 O O . GLY A 1 71 ? -17.062 -22.844 -10.516 1 96.12 71 GLY A O 1
ATOM 557 N N . ASN A 1 72 ? -16.078 -24.531 -11.727 1 95.94 72 ASN A N 1
ATOM 558 C CA . ASN A 1 72 ? -14.758 -23.938 -11.555 1 95.94 72 ASN A CA 1
ATOM 559 C C . ASN A 1 72 ? -14.641 -22.609 -12.289 1 95.94 72 ASN A C 1
ATOM 561 O O . ASN A 1 72 ? -15.32 -22.391 -13.297 1 95.94 72 ASN A O 1
ATOM 565 N N . ARG A 1 73 ? -13.844 -21.797 -11.711 1 94.19 73 ARG A N 1
ATOM 566 C CA . ARG A 1 73 ? -13.547 -20.531 -12.344 1 94.19 73 ARG A CA 1
ATOM 567 C C . ARG A 1 73 ? -12.227 -20.594 -13.102 1 94.19 73 ARG A C 1
ATOM 569 O O . ARG A 1 73 ? -11.266 -21.203 -12.641 1 94.19 73 ARG A O 1
ATOM 576 N N . VAL A 1 74 ? -12.227 -19.922 -14.297 1 95 74 VAL A N 1
ATOM 577 C CA . VAL A 1 74 ? -11.031 -19.797 -15.125 1 95 74 VAL A CA 1
ATOM 578 C C . VAL A 1 74 ? -10.719 -18.312 -15.352 1 95 74 VAL A C 1
ATOM 580 O O . VAL A 1 74 ? -11.594 -17.547 -15.789 1 95 74 VAL A O 1
ATOM 583 N N . PHE A 1 75 ? -9.477 -17.938 -15.031 1 92.62 75 PHE A N 1
ATOM 584 C CA . PHE A 1 75 ? -9.07 -16.562 -15.273 1 92.62 75 PHE A CA 1
ATOM 585 C C . PHE A 1 75 ? -8.172 -16.469 -16.5 1 92.62 75 PHE A C 1
ATOM 587 O O . PHE A 1 75 ? -7.352 -17.359 -16.75 1 92.62 75 PHE A O 1
ATOM 594 N N . ILE A 1 76 ? -8.43 -15.391 -17.219 1 91.19 76 ILE A N 1
ATOM 595 C CA . ILE A 1 76 ? -7.609 -15.117 -18.391 1 91.19 76 ILE A CA 1
ATOM 596 C C . ILE A 1 76 ? -7.012 -13.719 -18.297 1 91.19 76 ILE A C 1
ATOM 598 O O . ILE A 1 76 ? -7.652 -12.797 -17.781 1 91.19 76 ILE A O 1
ATOM 602 N N . ASP A 1 77 ? -5.84 -13.57 -18.75 1 88.06 77 ASP A N 1
ATOM 603 C CA . ASP A 1 77 ? -5.156 -12.281 -18.828 1 88.06 77 ASP A CA 1
ATOM 604 C C . ASP A 1 77 ? -5 -11.656 -17.453 1 88.06 77 ASP A C 1
ATOM 606 O O . ASP A 1 77 ? -5.461 -10.539 -17.219 1 88.06 77 ASP A O 1
ATOM 610 N N . ASP A 1 78 ? -4.375 -12.484 -16.609 1 79 78 ASP A N 1
ATOM 611 C CA . ASP A 1 78 ? -3.988 -12.031 -15.281 1 79 78 ASP A CA 1
ATOM 612 C C . ASP A 1 78 ? -5.211 -11.664 -14.445 1 79 78 ASP A C 1
ATOM 614 O O . ASP A 1 78 ? -5.211 -10.648 -13.75 1 79 78 ASP A O 1
ATOM 618 N N . GLY A 1 79 ? -6.25 -12.305 -14.758 1 82.88 79 GLY A N 1
ATOM 619 C CA . GLY A 1 79 ? -7.434 -12.148 -13.93 1 82.88 79 GLY A CA 1
ATOM 620 C C . GLY A 1 79 ? -8.414 -11.133 -14.477 1 82.88 79 GLY A C 1
ATOM 621 O O . GLY A 1 79 ? -9.5 -10.945 -13.922 1 82.88 79 GLY A O 1
ATOM 622 N N . LEU A 1 80 ? -8.125 -10.492 -15.539 1 81.44 80 LEU A N 1
ATOM 623 C CA . LEU A 1 80 ? -8.984 -9.477 -16.125 1 81.44 80 LEU A CA 1
ATOM 624 C C . LEU A 1 80 ? -10.297 -10.086 -16.609 1 81.44 80 LEU A C 1
ATOM 626 O O . LEU A 1 80 ? -11.352 -9.461 -16.5 1 81.44 80 LEU A O 1
ATOM 630 N N . ILE A 1 81 ? -10.18 -11.242 -17.188 1 89.56 81 ILE A N 1
ATOM 631 C CA . ILE A 1 81 ? -11.352 -11.961 -17.688 1 89.56 81 ILE A CA 1
ATOM 632 C C . ILE A 1 81 ? -11.617 -13.18 -16.812 1 89.56 81 ILE A C 1
ATOM 634 O O . ILE A 1 81 ? -10.68 -13.883 -16.406 1 89.56 81 ILE A O 1
ATOM 638 N N . SER A 1 82 ? -12.859 -13.359 -16.516 1 93.94 82 SER A N 1
ATOM 639 C CA . SER A 1 82 ? -13.25 -14.508 -15.711 1 93.94 82 SER A CA 1
ATOM 640 C C . SER A 1 82 ? -14.312 -15.344 -16.422 1 93.94 82 SER A C 1
ATOM 642 O O . SER A 1 82 ? -15.273 -14.789 -16.969 1 93.94 82 SER A O 1
ATOM 644 N N . LEU A 1 83 ? -14.094 -16.641 -16.422 1 96.06 83 LEU A N 1
ATOM 645 C CA . LEU A 1 83 ? -15.031 -17.609 -17 1 96.06 83 LEU A CA 1
ATOM 646 C C . LEU A 1 83 ? -15.508 -18.594 -15.945 1 96.06 83 LEU A C 1
ATOM 648 O O . LEU A 1 83 ? -14.773 -18.906 -15 1 96.06 83 LEU A O 1
ATOM 652 N N . ILE A 1 84 ? -16.703 -19.062 -16.141 1 97.25 84 ILE A N 1
ATOM 653 C CA . ILE A 1 84 ? -17.234 -20.125 -15.297 1 97.25 84 ILE A CA 1
ATOM 654 C C . ILE A 1 84 ? -17.469 -21.375 -16.156 1 97.25 84 ILE A C 1
ATOM 656 O O . ILE A 1 84 ? -18.188 -21.328 -17.156 1 97.25 84 ILE A O 1
ATOM 660 N N . VAL A 1 85 ? -16.922 -22.469 -15.711 1 97.88 85 VAL A N 1
ATOM 661 C CA . VAL A 1 85 ? -17.047 -23.719 -16.453 1 97.88 85 VAL A CA 1
ATOM 662 C C . VAL A 1 85 ? -18.469 -24.25 -16.297 1 97.88 85 VAL A C 1
ATOM 664 O O . VAL A 1 85 ? -18.984 -24.359 -15.188 1 97.88 85 VAL A O 1
ATOM 667 N N . LYS A 1 86 ? -19.062 -24.578 -17.422 1 97.94 86 LYS A N 1
ATOM 668 C CA . LYS A 1 86 ? -20.422 -25.109 -17.406 1 97.94 86 LYS A CA 1
ATOM 669 C C . LYS A 1 86 ? -20.422 -26.609 -17.75 1 97.94 86 LYS A C 1
ATOM 671 O O . LYS A 1 86 ? -21.172 -27.375 -17.156 1 97.94 86 LYS A O 1
ATOM 676 N N . GLN A 1 87 ? -19.656 -26.906 -18.734 1 97.69 87 GLN A N 1
ATOM 677 C CA . GLN A 1 87 ? -19.562 -28.297 -19.188 1 97.69 87 GLN A CA 1
ATOM 678 C C . GLN A 1 87 ? -18.141 -28.609 -19.656 1 97.69 87 GLN A C 1
ATOM 680 O O . GLN A 1 87 ? -17.469 -27.766 -20.234 1 97.69 87 GLN A O 1
ATOM 685 N N . VAL A 1 88 ? -17.797 -29.906 -19.438 1 97.88 88 VAL A N 1
ATOM 686 C CA . VAL A 1 88 ? -16.469 -30.344 -19.828 1 97.88 88 VAL A CA 1
ATOM 687 C C . VAL A 1 88 ? -16.594 -31.453 -20.875 1 97.88 88 VAL A C 1
ATOM 689 O O . VAL A 1 88 ? -17.25 -32.469 -20.641 1 97.88 88 VAL A O 1
ATOM 692 N N . GLY A 1 89 ? -16 -31.25 -21.984 1 95.81 89 GLY A N 1
ATOM 693 C CA . GLY A 1 89 ? -15.93 -32.25 -23.031 1 95.81 89 GLY A CA 1
ATOM 694 C C . GLY A 1 89 ? -14.609 -33 -23.062 1 95.81 89 GLY A C 1
ATOM 695 O O . GLY A 1 89 ? -13.852 -32.969 -22.094 1 95.81 89 GLY A O 1
ATOM 696 N N . THR A 1 90 ? -14.414 -33.719 -24.156 1 94.69 90 THR A N 1
ATOM 697 C CA . THR A 1 90 ? -13.188 -34.5 -24.297 1 94.69 90 THR A CA 1
ATOM 698 C C . THR A 1 90 ? -11.992 -33.594 -24.562 1 94.69 90 THR A C 1
ATOM 700 O O . THR A 1 90 ? -10.914 -33.781 -24.016 1 94.69 90 THR A O 1
ATOM 703 N N . ASN A 1 91 ? -12.227 -32.594 -25.422 1 95.31 91 ASN A N 1
ATOM 704 C CA . ASN A 1 91 ? -11.133 -31.688 -25.781 1 95.31 91 ASN A CA 1
ATOM 705 C C . ASN A 1 91 ? -11.531 -30.219 -25.656 1 95.31 91 ASN A C 1
ATOM 707 O O . ASN A 1 91 ? -10.883 -29.344 -26.219 1 95.31 91 ASN A O 1
ATOM 711 N N . ASP A 1 92 ? -12.648 -30.016 -24.984 1 96.12 92 ASP A N 1
ATOM 712 C CA . ASP A 1 92 ? -13.117 -28.641 -24.859 1 96.12 92 ASP A CA 1
ATOM 713 C C . ASP A 1 92 ? -13.82 -28.406 -23.531 1 96.12 92 ASP A C 1
ATOM 715 O O . ASP A 1 92 ? -14.281 -29.359 -22.891 1 96.12 92 ASP A O 1
ATOM 719 N N . VAL A 1 93 ? -13.812 -27.203 -23.078 1 97.44 93 VAL A N 1
ATOM 720 C CA . VAL A 1 93 ? -14.508 -26.75 -21.875 1 97.44 93 VAL A CA 1
ATOM 721 C C . VAL A 1 93 ? -15.453 -25.609 -22.219 1 97.44 93 VAL A C 1
ATOM 723 O O . VAL A 1 93 ? -15.016 -24.562 -22.688 1 97.44 93 VAL A O 1
ATOM 726 N N . GLN A 1 94 ? -16.719 -25.875 -22.031 1 98.06 94 GLN A N 1
ATOM 727 C CA . GLN A 1 94 ? -17.719 -24.828 -22.266 1 98.06 94 GLN A CA 1
ATOM 728 C C . GLN A 1 94 ? -17.875 -23.938 -21.047 1 98.06 94 GLN A C 1
ATOM 730 O O . GLN A 1 94 ? -18.062 -24.438 -19.922 1 98.06 94 GLN A O 1
ATOM 735 N N . CYS A 1 95 ? -17.734 -22.656 -21.25 1 98.19 95 CYS A N 1
ATOM 736 C CA . CYS A 1 95 ? -17.781 -21.703 -20.141 1 98.19 95 CYS A CA 1
ATOM 737 C C . CYS A 1 95 ? -18.766 -20.578 -20.438 1 98.19 95 CYS A C 1
ATOM 739 O O . CYS A 1 95 ? -19.25 -20.453 -21.562 1 98.19 95 CYS A O 1
ATOM 741 N N . ILE A 1 96 ? -19.141 -19.891 -19.359 1 97.94 96 ILE A N 1
ATOM 742 C CA . ILE A 1 96 ? -19.844 -18.625 -19.438 1 97.94 96 ILE A CA 1
ATOM 743 C C . ILE A 1 96 ? -18.922 -17.484 -18.969 1 97.94 96 ILE A C 1
ATOM 745 O O . ILE A 1 96 ? -18.203 -17.641 -17.984 1 97.94 96 ILE A O 1
ATOM 749 N N . ILE A 1 97 ? -18.969 -16.406 -19.719 1 95.62 97 ILE A N 1
ATOM 750 C CA . ILE A 1 97 ? -18.141 -15.273 -19.359 1 95.62 97 ILE A CA 1
ATOM 751 C C . ILE A 1 97 ? -18.75 -14.547 -18.156 1 95.62 97 ILE A C 1
ATOM 753 O O . ILE A 1 97 ? -19.828 -13.953 -18.281 1 95.62 97 ILE A O 1
ATOM 757 N N . GLU A 1 98 ? -18.078 -14.633 -17.109 1 93.44 98 GLU A N 1
ATOM 758 C CA . GLU A 1 98 ? -18.547 -13.945 -15.898 1 93.44 98 GLU A CA 1
ATOM 759 C C . GLU A 1 98 ? -18.172 -12.469 -15.922 1 93.44 98 GLU A C 1
ATO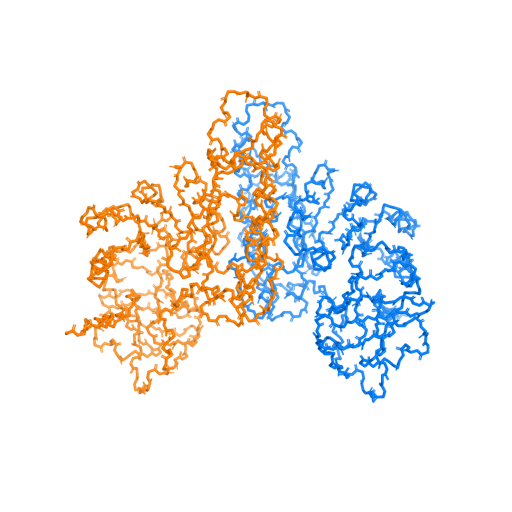M 761 O O . GLU A 1 98 ? -19 -11.609 -15.633 1 93.44 98 GLU A O 1
ATOM 766 N N . ASN A 1 99 ? -16.906 -12.195 -16.156 1 89.25 99 ASN A N 1
ATOM 767 C CA . ASN A 1 99 ? -16.391 -10.844 -16.375 1 89.25 99 ASN A CA 1
ATOM 768 C C . ASN A 1 99 ? -15.688 -10.727 -17.719 1 89.25 99 ASN A C 1
ATOM 770 O O . ASN A 1 99 ? -14.711 -11.422 -17.984 1 89.25 99 ASN A O 1
ATOM 774 N N . GLY A 1 100 ? -16.25 -9.805 -18.484 1 89.69 100 GLY A N 1
ATOM 775 C CA . GLY A 1 100 ? -15.719 -9.656 -19.828 1 89.69 100 GLY A CA 1
ATOM 776 C C . GLY A 1 100 ? -14.609 -8.625 -19.922 1 89.69 100 GLY A C 1
ATOM 777 O O . GLY A 1 100 ? -14.07 -8.188 -18.906 1 89.69 100 GLY A O 1
ATOM 778 N N . GLY A 1 101 ? -14.117 -8.367 -21.156 1 87.31 101 GLY A N 1
ATOM 779 C CA . GLY A 1 101 ? -13.047 -7.43 -21.453 1 87.31 101 GLY A CA 1
ATOM 780 C C . GLY A 1 101 ? -12.398 -7.664 -22.797 1 87.31 101 GLY A C 1
ATOM 781 O O . GLY A 1 101 ? -12.805 -8.562 -23.547 1 87.31 101 GLY A O 1
ATOM 782 N N . ASP A 1 102 ? -11.469 -6.773 -23.031 1 87.5 102 ASP A N 1
ATOM 783 C CA . ASP A 1 102 ? -10.727 -6.926 -24.281 1 87.5 102 ASP A CA 1
ATOM 784 C C . ASP A 1 102 ? -9.594 -7.934 -24.125 1 87.5 102 ASP A C 1
ATOM 786 O O . ASP A 1 102 ? -8.781 -7.824 -23.203 1 87.5 102 ASP A O 1
ATOM 790 N N . LEU A 1 103 ? -9.633 -8.875 -24.938 1 89.25 103 LEU A N 1
ATOM 791 C CA . LEU A 1 103 ? -8.641 -9.938 -24.844 1 89.25 103 LEU A CA 1
ATOM 792 C C . LEU A 1 103 ? -7.664 -9.883 -26.016 1 89.25 103 LEU A C 1
ATOM 794 O O . LEU A 1 103 ? -8.078 -9.891 -27.188 1 89.25 103 LEU A O 1
ATOM 798 N N . GLY A 1 104 ? -6.398 -9.758 -25.672 1 84.56 104 GLY A N 1
ATOM 799 C CA . GLY A 1 104 ? -5.344 -9.828 -26.656 1 84.56 104 GLY A CA 1
ATOM 800 C C . GLY A 1 104 ? -4.832 -11.242 -26.891 1 84.56 104 GLY A C 1
ATOM 801 O O . GLY A 1 104 ? -5.48 -12.211 -26.5 1 84.56 104 GLY A O 1
ATOM 802 N N . SER A 1 105 ? -3.648 -11.297 -27.531 1 82.69 105 SER A N 1
ATOM 803 C CA . SER A 1 105 ? -3.102 -12.602 -27.906 1 82.69 105 SER A CA 1
ATOM 804 C C . SER A 1 105 ? -2.125 -13.109 -26.844 1 82.69 105 SER A C 1
ATOM 806 O O . SER A 1 105 ? -1.513 -12.32 -26.125 1 82.69 105 SER A O 1
ATOM 808 N N . ARG A 1 106 ? -2.068 -14.484 -26.656 1 84 106 ARG A N 1
ATOM 809 C CA . ARG A 1 106 ? -1.07 -15.18 -25.844 1 84 106 ARG A CA 1
ATOM 810 C C . ARG A 1 106 ? -1.141 -14.734 -24.391 1 84 106 ARG A C 1
ATOM 812 O O . ARG A 1 106 ? -0.125 -14.359 -23.797 1 84 106 ARG A O 1
ATOM 819 N N . LYS A 1 107 ? -2.373 -14.719 -23.969 1 86.25 107 LYS A N 1
ATOM 820 C CA . LYS A 1 107 ? -2.6 -14.344 -22.578 1 86.25 107 LYS A CA 1
ATOM 821 C C . LYS A 1 107 ? -2.611 -15.57 -21.672 1 86.25 107 LYS A C 1
ATOM 823 O O . LYS A 1 107 ? -2.969 -16.672 -22.094 1 86.25 107 LYS A O 1
ATOM 828 N N . GLY A 1 108 ? -2.213 -15.352 -20.484 1 86.38 108 GLY A N 1
ATOM 829 C CA . GLY A 1 108 ? -2.15 -16.438 -19.5 1 86.38 108 GLY A CA 1
ATOM 830 C C . GLY A 1 108 ? -3.516 -16.875 -19 1 86.38 108 GLY A C 1
ATOM 831 O O . GLY A 1 108 ? -4.441 -16.062 -18.922 1 86.38 108 GLY A O 1
ATOM 832 N N . VAL A 1 109 ? -3.594 -18.203 -18.688 1 90.88 109 VAL A N 1
ATOM 833 C CA . VAL A 1 109 ? -4.805 -18.781 -18.125 1 90.88 109 VAL A CA 1
ATOM 834 C C . VAL A 1 109 ? -4.52 -19.297 -16.719 1 90.88 109 VAL A C 1
ATOM 836 O O . VAL A 1 109 ? -3.488 -19.938 -16.484 1 90.88 109 VAL A O 1
ATOM 839 N N . ASN A 1 110 ? -5.324 -18.953 -15.789 1 91.06 110 ASN A N 1
ATOM 840 C CA . ASN A 1 110 ? -5.188 -19.406 -14.406 1 91.06 110 ASN A CA 1
ATOM 841 C C . ASN A 1 110 ? -6.383 -20.25 -13.969 1 91.06 110 ASN A C 1
ATOM 843 O O . ASN A 1 110 ? -7.523 -19.938 -14.32 1 91.06 110 ASN A O 1
ATOM 847 N N . LEU A 1 111 ? -6.109 -21.312 -13.305 1 92.25 111 LEU A N 1
ATOM 848 C CA . LEU A 1 111 ? -7.137 -22.219 -12.789 1 92.25 111 LEU A CA 1
ATOM 849 C C . LEU A 1 111 ? -7.109 -22.25 -11.266 1 92.25 111 LEU A C 1
ATOM 851 O O . LEU A 1 111 ? -6.719 -23.25 -10.664 1 92.25 111 LEU A O 1
ATOM 855 N N . PRO A 1 112 ? -7.656 -21.203 -10.672 1 90 112 PRO A N 1
ATOM 856 C CA . PRO A 1 112 ? -7.602 -21.141 -9.211 1 90 112 PRO A CA 1
ATOM 857 C C . PRO A 1 112 ? -8.289 -22.328 -8.547 1 90 112 PRO A C 1
ATOM 859 O O . PRO A 1 112 ? -9.414 -22.688 -8.914 1 90 112 PRO A O 1
ATOM 862 N N . GLY A 1 113 ? -7.598 -22.891 -7.605 1 86.56 113 GLY A N 1
ATOM 863 C CA . GLY A 1 113 ? -8.172 -23.969 -6.805 1 86.56 113 GLY A CA 1
ATOM 864 C C . GLY A 1 113 ? -8.094 -25.312 -7.477 1 86.56 113 GLY A C 1
ATOM 865 O O . GLY A 1 113 ? -8.508 -26.328 -6.898 1 86.56 113 GLY A O 1
ATOM 866 N N . VAL A 1 114 ? -7.668 -25.359 -8.695 1 89.19 114 VAL A N 1
ATOM 867 C CA . VAL A 1 114 ? -7.582 -26.609 -9.453 1 89.19 114 VAL A CA 1
ATOM 868 C C . VAL A 1 114 ? -6.133 -27.078 -9.508 1 89.19 114 VAL A C 1
ATOM 870 O O . VAL A 1 114 ? -5.242 -26.344 -9.922 1 89.19 114 VAL A O 1
ATOM 873 N N . PRO A 1 115 ? -5.969 -28.219 -8.977 1 86.88 115 PRO A N 1
ATOM 874 C CA . PRO A 1 115 ? -4.613 -28.75 -9.117 1 86.88 115 PRO A CA 1
ATOM 875 C C . PRO A 1 115 ? -4.238 -29.016 -10.57 1 86.88 115 PRO A C 1
ATOM 877 O O . PRO A 1 115 ? -5.008 -29.641 -11.305 1 86.88 115 PRO A O 1
ATOM 880 N N . VAL A 1 116 ? -3.133 -28.5 -10.984 1 85.88 116 VAL A N 1
ATOM 881 C CA . VAL A 1 116 ? -2.693 -28.672 -12.367 1 85.88 116 VAL A CA 1
ATOM 882 C C . VAL A 1 116 ? -1.507 -29.625 -12.414 1 85.88 116 VAL A C 1
ATOM 884 O O . VAL A 1 116 ? -0.686 -29.656 -11.5 1 85.88 116 VAL A O 1
ATOM 887 N N . ASP A 1 117 ? -1.478 -30.484 -13.453 1 84.88 117 ASP A N 1
ATOM 888 C CA . ASP A 1 117 ? -0.42 -31.469 -13.602 1 84.88 117 ASP A CA 1
ATOM 889 C C . ASP A 1 117 ? 0.565 -31.062 -14.688 1 84.88 117 ASP A C 1
ATOM 891 O O . ASP A 1 117 ? 0.993 -31.906 -15.492 1 84.88 117 ASP A O 1
ATOM 895 N N . LEU A 1 118 ? 0.897 -29.906 -14.773 1 82.44 118 LEU A N 1
ATOM 896 C CA . LEU A 1 118 ? 1.912 -29.453 -15.719 1 82.44 118 LEU A CA 1
ATOM 897 C C . LEU A 1 118 ? 3.311 -29.812 -15.227 1 82.44 118 LEU A C 1
ATOM 899 O O . LEU A 1 118 ? 3.566 -29.828 -14.023 1 82.44 118 LEU A O 1
ATOM 903 N N . PRO A 1 119 ? 4.141 -30.172 -16.203 1 80.56 119 PRO A N 1
ATOM 904 C CA . PRO A 1 119 ? 5.516 -30.422 -15.781 1 80.56 119 PRO A CA 1
ATOM 905 C C . PRO A 1 119 ? 6.176 -29.219 -15.141 1 80.56 119 PRO A C 1
ATOM 907 O O . PRO A 1 119 ? 5.852 -28.078 -15.484 1 80.56 119 PRO A O 1
ATOM 910 N N . ALA A 1 120 ? 7.012 -29.531 -14.219 1 77.62 120 ALA A N 1
ATOM 911 C CA . ALA A 1 120 ? 7.707 -28.438 -13.531 1 77.62 120 ALA A CA 1
ATOM 912 C C . ALA A 1 120 ? 8.656 -27.703 -14.477 1 77.62 120 ALA A C 1
ATOM 914 O O . ALA A 1 120 ? 8.852 -26.5 -14.344 1 77.62 120 ALA A O 1
ATOM 915 N N . VAL A 1 121 ? 9.18 -28.484 -15.305 1 82.62 121 VAL A N 1
ATOM 916 C CA . VAL A 1 121 ? 10.148 -27.906 -16.234 1 82.62 121 VAL A CA 1
ATOM 917 C C . VAL A 1 121 ? 9.781 -28.297 -17.672 1 82.62 121 VAL A C 1
ATOM 919 O O . VAL A 1 121 ? 9.703 -29.484 -18 1 82.62 121 VAL A O 1
ATOM 922 N N . SER A 1 122 ? 9.477 -27.312 -18.469 1 80.06 122 SER A N 1
ATOM 923 C CA . SER A 1 122 ? 9.219 -27.562 -19.891 1 80.06 122 SER A CA 1
ATOM 924 C C . SER A 1 122 ? 10.508 -27.797 -20.656 1 80.06 122 SER A C 1
ATOM 926 O O . SER A 1 122 ? 11.602 -27.641 -20.109 1 80.06 122 SER A O 1
ATOM 928 N N . GLU A 1 123 ? 10.312 -28.172 -21.922 1 81.56 123 GLU A N 1
ATOM 929 C CA . GLU A 1 123 ? 11.484 -28.328 -22.781 1 81.56 123 GLU A CA 1
ATOM 930 C C . GLU A 1 123 ? 12.211 -27 -22.953 1 81.56 123 GLU A C 1
ATOM 932 O O . GLU A 1 123 ? 13.438 -26.953 -22.953 1 81.56 123 GLU A O 1
ATOM 937 N N . LYS A 1 124 ? 11.383 -26.031 -23.141 1 81.44 124 LYS A N 1
ATOM 938 C CA . LYS A 1 124 ? 11.969 -24.703 -23.266 1 81.44 124 LYS A CA 1
ATOM 939 C C . LYS A 1 124 ? 12.695 -24.312 -21.984 1 81.44 124 LYS A C 1
ATOM 941 O O . LYS A 1 124 ? 13.781 -23.734 -22.031 1 81.44 124 LYS A O 1
ATOM 946 N N . ASP A 1 125 ? 12.164 -24.609 -20.875 1 84.75 125 ASP A N 1
ATOM 947 C CA . ASP A 1 125 ? 12.789 -24.312 -19.594 1 84.75 125 ASP A CA 1
ATOM 948 C C . ASP A 1 125 ? 14.133 -25.031 -19.453 1 84.75 125 ASP A C 1
ATOM 950 O O . ASP A 1 125 ? 15.109 -24.453 -18.984 1 84.75 125 ASP A O 1
ATOM 954 N N . THR A 1 126 ? 14.07 -26.281 -19.875 1 85.38 126 THR A N 1
ATOM 955 C CA . THR A 1 126 ? 15.289 -27.078 -19.781 1 85.38 126 THR A CA 1
ATOM 956 C C . THR A 1 126 ? 16.406 -26.469 -20.625 1 85.38 126 THR A C 1
ATOM 958 O O . THR A 1 126 ? 17.562 -26.406 -20.203 1 85.38 126 THR A O 1
ATOM 961 N N . SER A 1 127 ? 16.031 -26.078 -21.812 1 87.69 127 SER A N 1
ATOM 962 C CA . SER A 1 127 ? 17 -25.438 -22.703 1 87.69 127 SER A CA 1
ATOM 963 C C . SER A 1 127 ? 17.531 -24.141 -22.109 1 87.69 127 SER A C 1
ATOM 965 O O . SER A 1 127 ? 18.734 -23.875 -22.141 1 87.69 127 SER A O 1
ATOM 967 N N . ASP A 1 128 ? 16.672 -23.375 -21.547 1 86.06 128 ASP A N 1
ATOM 968 C CA . ASP A 1 128 ? 17.062 -22.109 -20.922 1 86.06 128 ASP A CA 1
ATOM 969 C C . ASP A 1 128 ? 17.938 -22.359 -19.703 1 86.06 128 ASP A C 1
ATOM 971 O O . ASP A 1 128 ? 18.891 -21.609 -19.469 1 86.06 128 ASP A O 1
ATOM 975 N N . LEU A 1 129 ? 17.594 -23.359 -19 1 87.19 129 LEU A N 1
ATOM 976 C CA . LEU A 1 129 ? 18.359 -23.719 -17.812 1 87.19 129 LEU A CA 1
ATOM 977 C C . LEU A 1 129 ? 19.781 -24.125 -18.188 1 87.19 129 LEU A C 1
ATOM 979 O O . LEU A 1 129 ? 20.75 -23.703 -17.547 1 87.19 129 LEU A O 1
ATOM 983 N N . LYS A 1 130 ? 19.859 -24.922 -19.156 1 85.81 130 LYS A N 1
ATOM 984 C CA . LYS A 1 130 ? 21.172 -25.375 -19.625 1 85.81 130 LYS A CA 1
ATOM 985 C C . LYS A 1 130 ? 22.016 -24.188 -20.094 1 85.81 130 LYS A C 1
ATOM 987 O O . LYS A 1 130 ? 23.203 -24.109 -19.812 1 85.81 130 LYS A O 1
ATOM 992 N N . PHE A 1 131 ? 21.375 -23.344 -20.812 1 85.44 131 PHE A N 1
ATOM 993 C CA . PHE A 1 131 ? 22.047 -22.141 -21.266 1 85.44 131 PHE A CA 1
ATOM 994 C C . PHE A 1 131 ? 22.547 -21.328 -20.078 1 85.44 131 PHE A C 1
ATOM 996 O O . PHE A 1 131 ? 23.688 -20.859 -20.062 1 85.44 131 PHE A O 1
ATOM 1003 N N . GLY A 1 132 ? 21.719 -21.156 -19.062 1 85.06 132 GLY A N 1
ATOM 1004 C CA . GLY A 1 132 ? 22.094 -20.422 -17.875 1 85.06 132 GLY A CA 1
ATOM 1005 C C . GLY A 1 132 ? 23.266 -21.047 -17.125 1 85.06 132 GLY A C 1
ATOM 1006 O O . GLY A 1 132 ? 24.172 -20.344 -16.672 1 85.06 132 GLY A O 1
ATOM 1007 N N . VAL A 1 133 ? 23.234 -22.297 -17.031 1 84.81 133 VAL A N 1
ATOM 1008 C CA . VAL A 1 133 ? 24.312 -23.031 -16.375 1 84.81 133 VAL A CA 1
ATOM 1009 C C . VAL A 1 133 ? 25.625 -22.812 -17.109 1 84.81 133 VAL A C 1
ATOM 1011 O O . VAL A 1 133 ? 26.672 -22.578 -16.484 1 84.81 133 VAL A O 1
ATOM 1014 N N . GLN A 1 134 ? 25.531 -22.922 -18.375 1 85.94 134 GLN A N 1
ATOM 1015 C CA . GLN A 1 134 ? 26.719 -22.719 -19.188 1 85.94 134 GLN A CA 1
ATOM 1016 C C . GLN A 1 134 ? 27.281 -21.312 -19.016 1 85.94 134 GLN A C 1
ATOM 1018 O O . GLN A 1 134 ? 28.5 -21.109 -19.062 1 85.94 134 GLN A O 1
ATOM 1023 N N . GLN A 1 135 ? 26.422 -20.344 -18.828 1 85.62 135 GLN A N 1
ATOM 1024 C CA . GLN A 1 135 ? 26.828 -18.953 -18.688 1 85.62 135 GLN A CA 1
ATOM 1025 C C . GLN A 1 135 ? 27.297 -18.656 -17.266 1 85.62 135 GLN A C 1
ATOM 1027 O O . GLN A 1 135 ? 27.797 -17.578 -16.984 1 85.62 135 GLN A O 1
ATOM 1032 N N . GLY A 1 136 ? 27.062 -19.562 -16.359 1 85.38 136 GLY A N 1
ATOM 1033 C CA . GLY A 1 136 ? 27.547 -19.406 -15.008 1 85.38 136 GLY A CA 1
ATOM 1034 C C . GLY A 1 136 ? 26.703 -18.469 -14.164 1 85.38 136 GLY A C 1
ATOM 1035 O O . GLY A 1 136 ? 27.234 -17.641 -13.422 1 85.38 136 GLY A O 1
ATOM 1036 N N . VAL A 1 137 ? 25.406 -18.578 -14.328 1 86.38 137 VAL A N 1
ATOM 1037 C CA . VAL A 1 137 ? 24.531 -17.719 -13.523 1 86.38 137 VAL A CA 1
ATOM 1038 C C . VAL A 1 137 ? 24.641 -18.125 -12.055 1 86.38 137 VAL A C 1
ATOM 1040 O O . VAL A 1 137 ? 24.953 -19.281 -11.742 1 86.38 137 VAL A O 1
ATOM 1043 N N . ASP A 1 138 ? 24.391 -17.156 -11.148 1 85.69 138 ASP A N 1
ATOM 1044 C CA . ASP A 1 138 ? 24.484 -17.406 -9.711 1 85.69 138 ASP A CA 1
ATOM 1045 C C . ASP A 1 138 ? 23.156 -17.922 -9.156 1 85.69 138 ASP A C 1
ATOM 1047 O O . ASP A 1 138 ? 23.141 -18.719 -8.219 1 85.69 138 ASP A O 1
ATOM 1051 N N . PHE A 1 139 ? 22.047 -17.422 -9.805 1 90.31 139 PHE A N 1
ATOM 1052 C CA . PHE A 1 139 ? 20.703 -17.75 -9.312 1 90.31 139 PHE A CA 1
ATOM 1053 C C . PHE A 1 139 ? 19.797 -18.156 -10.453 1 90.31 139 PHE A C 1
ATOM 1055 O O . PHE A 1 139 ? 19.922 -17.656 -11.57 1 90.31 139 PHE A O 1
ATOM 1062 N N . ILE A 1 140 ? 18.953 -19.062 -10.109 1 89.81 140 ILE A N 1
ATOM 1063 C CA . ILE A 1 140 ? 17.844 -19.422 -10.984 1 89.81 140 ILE A CA 1
ATOM 1064 C C . ILE A 1 140 ? 16.516 -19.125 -10.281 1 89.81 140 ILE A C 1
ATOM 1066 O O . ILE A 1 140 ? 16.281 -19.594 -9.164 1 89.81 140 ILE A O 1
ATOM 1070 N N . PHE A 1 141 ? 15.75 -18.281 -10.898 1 92.19 141 PHE A N 1
ATOM 1071 C CA . PHE A 1 141 ? 14.391 -18.062 -10.414 1 92.19 141 PHE A CA 1
ATOM 1072 C C . PHE A 1 141 ? 13.406 -18.969 -11.133 1 92.19 141 PHE A C 1
ATOM 1074 O O . PHE A 1 141 ? 13.188 -18.828 -12.344 1 92.19 141 PHE A O 1
ATOM 1081 N N . ALA A 1 142 ? 12.859 -19.922 -10.383 1 92.06 142 ALA A N 1
ATOM 1082 C CA . ALA A 1 142 ? 11.977 -20.938 -10.969 1 92.06 142 ALA A CA 1
ATOM 1083 C C . ALA A 1 142 ? 10.516 -20.547 -10.82 1 92.06 142 ALA A C 1
ATOM 1085 O O . ALA A 1 142 ? 10.008 -20.422 -9.703 1 92.06 142 ALA A O 1
ATOM 1086 N N . SER A 1 143 ? 9.844 -20.391 -11.914 1 91.19 143 SER A N 1
ATOM 1087 C CA . SER A 1 143 ? 8.469 -19.906 -11.938 1 91.19 143 SER A CA 1
ATOM 1088 C C . SER A 1 143 ? 7.477 -21.047 -11.766 1 91.19 143 SER A C 1
ATOM 1090 O O . SER A 1 143 ? 7.746 -22.188 -12.18 1 91.19 143 SER A O 1
ATOM 1092 N N . PHE A 1 144 ? 6.363 -20.797 -11.086 1 90.06 144 PHE A N 1
ATOM 1093 C CA . PHE A 1 144 ? 5.184 -21.641 -10.953 1 90.06 144 PHE A CA 1
ATOM 1094 C C . PHE A 1 144 ? 5.535 -22.969 -10.273 1 90.06 144 PHE A C 1
ATOM 1096 O O . PHE A 1 144 ? 5.117 -24.031 -10.734 1 90.06 144 PHE A O 1
ATOM 1103 N N . ILE A 1 145 ? 6.359 -22.859 -9.305 1 93.81 145 ILE A N 1
ATOM 1104 C CA . ILE A 1 145 ? 6.727 -24.047 -8.531 1 93.81 145 ILE A CA 1
ATOM 1105 C C . ILE A 1 145 ? 5.535 -24.516 -7.699 1 93.81 145 ILE A C 1
ATOM 1107 O O . ILE A 1 145 ? 4.938 -23.719 -6.965 1 93.81 145 ILE A O 1
ATOM 1111 N N . ARG A 1 146 ? 5.227 -25.844 -7.758 1 93.12 146 ARG A N 1
ATOM 1112 C CA . ARG A 1 146 ? 4.031 -26.359 -7.098 1 93.12 146 ARG A CA 1
ATOM 1113 C C . ARG A 1 146 ? 4.398 -27.344 -6.004 1 93.12 146 ARG A C 1
ATOM 1115 O O . ARG A 1 146 ? 3.574 -27.656 -5.141 1 93.12 146 ARG A O 1
ATOM 1122 N N . ASN A 1 147 ? 5.605 -27.828 -6.055 1 93.69 147 ASN A N 1
ATOM 1123 C CA . ASN A 1 147 ? 6.051 -28.797 -5.066 1 93.69 147 ASN A CA 1
ATOM 1124 C C . ASN A 1 147 ? 7.574 -28.891 -5.008 1 93.69 147 ASN A C 1
ATOM 1126 O O . ASN A 1 147 ? 8.266 -28.281 -5.836 1 93.69 147 ASN A O 1
ATOM 1130 N N . GLY A 1 148 ? 8.047 -29.578 -3.992 1 96 148 GLY A N 1
ATOM 1131 C CA . GLY A 1 148 ? 9.477 -29.719 -3.773 1 96 148 GLY A CA 1
ATOM 1132 C C . GLY A 1 148 ? 10.18 -30.516 -4.859 1 96 148 GLY A C 1
ATOM 1133 O O . GLY A 1 148 ? 11.336 -30.25 -5.184 1 96 148 GLY A O 1
ATOM 1134 N N . SER A 1 149 ? 9.5 -31.438 -5.43 1 94.94 149 SER A N 1
ATOM 1135 C CA . SER A 1 149 ? 10.078 -32.281 -6.469 1 94.94 149 SER A CA 1
ATOM 1136 C C . SER A 1 149 ? 10.477 -31.469 -7.691 1 94.94 149 SER A C 1
ATOM 1138 O O . SER A 1 149 ? 11.453 -31.797 -8.375 1 94.94 149 SER A O 1
ATOM 1140 N N . ALA A 1 150 ? 9.734 -30.438 -7.938 1 93.19 150 ALA A N 1
ATOM 1141 C CA . ALA A 1 150 ? 10.078 -29.547 -9.039 1 93.19 150 ALA A CA 1
ATOM 1142 C C . ALA A 1 150 ? 11.453 -28.922 -8.844 1 93.19 150 ALA A C 1
ATOM 1144 O O . ALA A 1 150 ? 12.227 -28.781 -9.797 1 93.19 150 ALA A O 1
ATOM 1145 N N . ILE A 1 151 ? 11.766 -28.547 -7.66 1 95.31 151 ILE A N 1
ATOM 1146 C CA . ILE A 1 151 ? 13.062 -27.969 -7.336 1 95.31 151 ILE A CA 1
ATOM 1147 C C . ILE A 1 151 ? 14.164 -29 -7.543 1 95.31 151 ILE A C 1
ATOM 1149 O O . ILE A 1 151 ? 15.227 -28.672 -8.086 1 95.31 151 ILE A O 1
ATOM 1153 N N . THR A 1 152 ? 13.891 -30.219 -7.145 1 92.94 152 THR A N 1
ATOM 1154 C CA . THR A 1 152 ? 14.852 -31.297 -7.309 1 92.94 152 THR A CA 1
ATOM 1155 C C . THR A 1 152 ? 15.133 -31.547 -8.789 1 92.94 152 THR A C 1
ATOM 1157 O O . THR A 1 152 ? 16.281 -31.797 -9.172 1 92.94 152 THR A O 1
ATOM 1160 N N . GLU A 1 153 ? 14.117 -3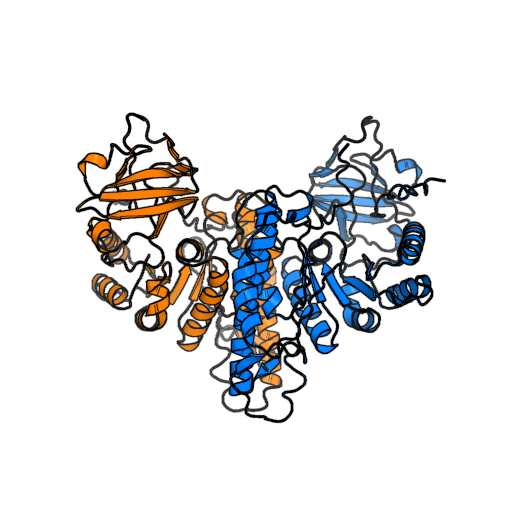1.453 -9.539 1 91.12 153 GLU A N 1
ATOM 1161 C CA . GLU A 1 153 ? 14.273 -31.609 -10.977 1 91.12 153 GLU A CA 1
ATOM 1162 C C . GLU A 1 153 ? 15.148 -30.516 -11.57 1 91.12 153 GLU A C 1
ATOM 1164 O O . GLU A 1 153 ? 16.031 -30.797 -12.391 1 91.12 153 GLU A O 1
ATOM 1169 N N . ILE A 1 154 ? 14.914 -29.328 -11.172 1 92 154 ILE A N 1
ATOM 1170 C CA . ILE A 1 154 ? 15.703 -28.188 -11.648 1 92 154 ILE A CA 1
ATOM 1171 C C . ILE A 1 154 ? 17.156 -28.344 -11.203 1 92 154 ILE A C 1
ATOM 1173 O O . ILE A 1 154 ? 18.078 -28.094 -11.977 1 92 154 ILE A O 1
ATOM 1177 N N . ARG A 1 155 ? 17.359 -28.797 -10.008 1 92.19 155 ARG A N 1
ATOM 1178 C CA . ARG A 1 155 ? 18.688 -28.984 -9.445 1 92.19 155 ARG A CA 1
ATOM 1179 C C . ARG A 1 155 ? 19.469 -30.031 -10.242 1 92.19 155 ARG A C 1
ATOM 1181 O O . ARG A 1 155 ? 20.688 -29.891 -10.422 1 92.19 155 ARG A O 1
ATOM 1188 N N . SER A 1 156 ? 18.812 -30.984 -10.672 1 89.31 156 SER A N 1
ATOM 1189 C CA . SER A 1 156 ? 19.469 -32.031 -11.445 1 89.31 156 SER A CA 1
ATOM 1190 C C . SER A 1 156 ? 19.984 -31.5 -12.773 1 89.31 156 SER A C 1
ATOM 1192 O O . SER A 1 156 ? 20.922 -32.062 -13.344 1 89.31 156 SER A O 1
ATOM 1194 N N . CYS A 1 157 ? 19.391 -30.453 -13.266 1 83.31 157 CYS A N 1
ATOM 1195 C CA . CYS A 1 157 ? 19.781 -29.875 -14.539 1 83.31 157 CYS A CA 1
ATOM 1196 C C . CYS A 1 157 ? 21.031 -29.031 -14.398 1 83.31 157 CYS A C 1
ATOM 1198 O O . CYS A 1 157 ? 21.719 -28.75 -15.383 1 83.31 157 CYS A O 1
ATOM 1200 N N . GLU A 1 158 ? 21.422 -28.547 -13.195 1 82.31 158 GLU A N 1
ATOM 1201 C CA . GLU A 1 158 ? 22.516 -27.609 -13.039 1 82.31 158 GLU A CA 1
ATOM 1202 C C . GLU A 1 158 ? 23.859 -28.328 -12.992 1 82.31 158 GLU A C 1
ATOM 1204 O O . GLU A 1 158 ? 24.922 -27.703 -13.125 1 82.31 158 GLU A O 1
ATOM 1209 N N . GLU A 1 159 ? 23.859 -29.562 -13.055 1 75.31 159 GLU A N 1
ATOM 1210 C CA . GLU A 1 159 ? 25.062 -30.391 -13.203 1 75.31 159 GLU A CA 1
ATOM 1211 C C . GLU A 1 159 ? 26.094 -30.047 -12.141 1 75.31 159 GLU A C 1
ATOM 1213 O O . GLU A 1 159 ? 27.266 -29.844 -12.453 1 75.31 159 GLU A O 1
ATOM 1218 N N . GLY A 1 160 ? 25.703 -29.797 -10.922 1 71.62 160 GLY A N 1
ATOM 1219 C CA . GLY A 1 160 ? 26.609 -29.641 -9.797 1 71.62 160 GLY A CA 1
ATOM 1220 C C . GLY A 1 160 ? 27.219 -28.25 -9.703 1 71.62 160 GLY A C 1
ATOM 1221 O O . GLY A 1 160 ? 28.156 -28.031 -8.938 1 71.62 160 GLY A O 1
ATOM 1222 N N . LYS A 1 161 ? 26.891 -27.297 -10.453 1 75.81 161 LYS A N 1
ATOM 1223 C CA . LYS A 1 161 ? 27.469 -25.953 -10.484 1 75.81 161 LYS A CA 1
ATOM 1224 C C . LYS A 1 161 ? 27.016 -25.125 -9.289 1 75.81 161 LYS A C 1
ATOM 1226 O O . LYS A 1 161 ? 27.484 -24 -9.078 1 75.81 161 LYS A O 1
ATOM 1231 N N . ASN A 1 162 ? 26.328 -25.625 -8.398 1 85.06 162 ASN A N 1
ATOM 1232 C CA . ASN A 1 162 ? 25.891 -25.031 -7.141 1 85.06 162 ASN A CA 1
ATOM 1233 C C . ASN A 1 162 ? 25.156 -23.703 -7.367 1 85.06 162 ASN A C 1
ATOM 1235 O O . ASN A 1 162 ? 25.438 -22.719 -6.695 1 85.06 162 ASN A O 1
ATOM 1239 N N . ILE A 1 163 ? 24.484 -23.594 -8.445 1 89.88 163 ILE A N 1
ATOM 1240 C CA . ILE A 1 163 ? 23.609 -22.453 -8.703 1 89.88 163 ILE A CA 1
ATOM 1241 C C . ILE A 1 163 ? 22.453 -22.438 -7.699 1 89.88 163 ILE A C 1
ATOM 1243 O O . ILE A 1 163 ? 21.875 -23.484 -7.422 1 89.88 163 ILE A O 1
ATOM 1247 N N . LYS A 1 164 ? 22.188 -21.281 -7.039 1 93.38 164 LYS A N 1
ATOM 1248 C CA . LYS A 1 164 ? 21.109 -21.172 -6.07 1 93.38 164 LYS A CA 1
ATOM 1249 C C . LYS A 1 164 ? 19.75 -21.094 -6.766 1 93.38 164 LYS A C 1
ATOM 1251 O O . LYS A 1 164 ? 19.625 -20.453 -7.816 1 93.38 164 LYS A O 1
ATOM 1256 N N . ILE A 1 165 ? 18.766 -21.766 -6.191 1 93.88 165 ILE A N 1
ATOM 1257 C CA . ILE A 1 165 ? 17.438 -21.828 -6.789 1 93.88 165 ILE A CA 1
ATOM 1258 C C . ILE A 1 165 ? 16.438 -21.094 -5.895 1 93.88 165 ILE A C 1
ATOM 1260 O O . ILE A 1 165 ? 16.266 -21.453 -4.73 1 93.88 165 ILE A O 1
ATOM 1264 N N . ILE A 1 166 ? 15.797 -20.031 -6.449 1 95.38 166 ILE A N 1
ATOM 1265 C CA . ILE A 1 166 ? 14.719 -19.312 -5.785 1 95.38 166 ILE A CA 1
ATOM 1266 C C . ILE A 1 166 ? 13.375 -19.75 -6.363 1 95.38 166 ILE A C 1
ATOM 1268 O O . ILE A 1 166 ? 13.117 -19.578 -7.559 1 95.38 166 ILE A O 1
ATOM 1272 N N . ALA A 1 167 ? 12.57 -20.297 -5.52 1 97.06 167 ALA A N 1
ATOM 1273 C CA . ALA A 1 167 ? 11.25 -20.75 -5.961 1 97.06 167 ALA A CA 1
ATOM 1274 C C . ALA A 1 167 ? 10.234 -19.609 -5.895 1 97.06 167 ALA A C 1
ATOM 1276 O O . ALA A 1 167 ? 10.07 -18.969 -4.848 1 97.06 167 ALA A O 1
ATOM 1277 N N . LYS A 1 168 ? 9.547 -19.375 -6.965 1 96 168 LYS A N 1
ATOM 1278 C CA . LYS A 1 168 ? 8.453 -18.406 -6.977 1 96 168 LYS A CA 1
ATOM 1279 C C . LYS A 1 168 ? 7.133 -19.062 -6.605 1 96 168 LYS A C 1
ATOM 1281 O O . LYS A 1 168 ? 6.695 -20.016 -7.27 1 96 168 LYS A O 1
ATOM 1286 N N . ILE A 1 169 ? 6.582 -18.609 -5.523 1 97.06 169 ILE A N 1
ATOM 1287 C CA . ILE A 1 169 ? 5.281 -19.125 -5.113 1 97.06 169 ILE A CA 1
ATOM 1288 C C . ILE A 1 169 ? 4.168 -18.281 -5.738 1 97.06 169 ILE A C 1
ATOM 1290 O O . ILE A 1 169 ? 3.934 -17.141 -5.316 1 97.06 169 ILE A O 1
ATOM 1294 N N . GLU A 1 170 ? 3.463 -18.922 -6.715 1 92.12 170 GLU A N 1
ATOM 1295 C CA . GLU A 1 170 ? 2.559 -18.172 -7.578 1 92.12 170 GLU A CA 1
ATOM 1296 C C . GLU A 1 170 ? 1.187 -18.828 -7.652 1 92.12 170 GLU A C 1
ATOM 1298 O O . GLU A 1 170 ? 0.284 -18.328 -8.328 1 92.12 170 GLU A O 1
ATOM 1303 N N . ASN A 1 171 ? 1.04 -19.969 -7.012 1 89.38 171 ASN A N 1
ATOM 1304 C CA . ASN A 1 171 ? -0.219 -20.688 -7.121 1 89.38 171 ASN A CA 1
ATOM 1305 C C . ASN A 1 171 ? -0.628 -21.312 -5.785 1 89.38 171 ASN A C 1
ATOM 1307 O O . ASN A 1 171 ? 0.161 -21.328 -4.84 1 89.38 171 ASN A O 1
ATOM 1311 N N . GLN A 1 172 ? -1.834 -21.703 -5.777 1 90.5 172 GLN A N 1
ATOM 1312 C CA . GLN A 1 172 ? -2.404 -22.234 -4.543 1 90.5 172 GLN A CA 1
ATOM 1313 C C . GLN A 1 172 ? -1.697 -23.516 -4.113 1 90.5 172 GLN A C 1
ATOM 1315 O O . GLN A 1 172 ? -1.451 -23.734 -2.922 1 90.5 172 GLN A O 1
ATOM 1320 N N . GLN A 1 173 ? -1.388 -24.359 -5.051 1 89.31 173 GLN A N 1
ATOM 1321 C CA . GLN A 1 173 ? -0.702 -25.609 -4.746 1 89.31 173 GLN A CA 1
ATOM 1322 C C . GLN A 1 173 ? 0.667 -25.344 -4.125 1 89.31 173 GLN A C 1
ATOM 1324 O O . GLN A 1 173 ? 1.083 -26.047 -3.207 1 89.31 173 GLN A O 1
ATOM 1329 N N . GLY A 1 174 ? 1.382 -24.375 -4.648 1 94 174 GLY A N 1
ATOM 1330 C CA . GLY A 1 174 ? 2.648 -23.969 -4.059 1 94 174 GLY A CA 1
ATOM 1331 C C . GLY A 1 174 ? 2.52 -23.531 -2.615 1 94 174 GLY A C 1
ATOM 1332 O O . GLY A 1 174 ? 3.373 -23.844 -1.782 1 94 174 GLY A O 1
ATOM 1333 N N . MET A 1 175 ? 1.455 -22.844 -2.303 1 93.94 175 MET A N 1
ATOM 1334 C CA . MET A 1 175 ? 1.193 -22.406 -0.932 1 93.94 175 MET A CA 1
ATOM 1335 C C . MET A 1 175 ? 0.908 -23.609 -0.03 1 93.94 175 MET A C 1
ATOM 1337 O O . MET A 1 175 ? 1.368 -23.656 1.112 1 93.94 175 MET A O 1
ATOM 1341 N N . GLN A 1 176 ? 0.2 -24.547 -0.554 1 91.31 176 GLN A N 1
ATOM 1342 C CA . GLN A 1 176 ? -0.147 -25.75 0.209 1 91.31 176 GLN A CA 1
ATOM 1343 C C . GLN A 1 176 ? 1.088 -26.594 0.491 1 91.31 176 GLN A C 1
ATOM 1345 O O . GLN A 1 176 ? 1.201 -27.203 1.56 1 91.31 176 GLN A O 1
ATOM 1350 N N . ASN A 1 177 ? 1.977 -26.625 -0.457 1 94.38 177 ASN A N 1
ATOM 1351 C CA . ASN A 1 177 ? 3.186 -27.438 -0.339 1 94.38 177 ASN A CA 1
ATOM 1352 C C . ASN A 1 177 ? 4.395 -26.578 0.038 1 94.38 177 ASN A C 1
ATOM 1354 O O . ASN A 1 177 ? 5.531 -26.938 -0.26 1 94.38 177 ASN A O 1
ATOM 1358 N N . LEU A 1 178 ? 4.129 -25.469 0.682 1 96.31 178 LEU A N 1
ATOM 1359 C CA . LEU A 1 178 ? 5.152 -24.453 0.911 1 96.31 178 LEU A CA 1
ATOM 1360 C C . LEU A 1 178 ? 6.332 -25.047 1.682 1 96.31 178 LEU A C 1
ATOM 1362 O O . LEU A 1 178 ? 7.488 -24.781 1.348 1 96.31 178 LEU A O 1
ATOM 1366 N N . ASP A 1 179 ? 6.094 -25.891 2.666 1 95.75 179 ASP A N 1
ATOM 1367 C CA . ASP A 1 179 ? 7.145 -26.406 3.537 1 95.75 179 ASP A CA 1
ATOM 1368 C C . ASP A 1 179 ? 8.141 -27.25 2.748 1 95.75 179 ASP A C 1
ATOM 1370 O O . ASP A 1 179 ? 9.352 -27.094 2.889 1 95.75 179 ASP A O 1
ATOM 1374 N N . GLU A 1 180 ? 7.633 -28.109 1.929 1 97.12 180 GLU A N 1
ATOM 1375 C CA . GLU A 1 180 ? 8.539 -28.953 1.163 1 97.12 180 GLU A CA 1
ATOM 1376 C C . GLU A 1 180 ? 9.305 -28.156 0.117 1 97.12 180 GLU A C 1
ATOM 1378 O O . GLU A 1 180 ? 10.453 -28.469 -0.202 1 97.12 180 GLU A O 1
ATOM 1383 N N . ILE A 1 181 ? 8.672 -27.109 -0.354 1 98 181 ILE A N 1
ATOM 1384 C CA . ILE A 1 181 ? 9.352 -26.234 -1.314 1 98 181 ILE A CA 1
ATOM 1385 C C . ILE A 1 181 ? 10.484 -25.484 -0.623 1 98 181 ILE A C 1
ATOM 1387 O O . ILE A 1 181 ? 11.594 -25.391 -1.153 1 98 181 ILE A O 1
ATOM 1391 N N . ILE A 1 182 ? 10.211 -24.953 0.551 1 97.12 182 ILE A N 1
ATOM 1392 C CA . ILE A 1 182 ? 11.219 -24.234 1.323 1 97.12 182 ILE A CA 1
ATOM 1393 C C . ILE A 1 182 ? 12.391 -25.156 1.629 1 97.12 182 ILE A C 1
ATOM 1395 O O . ILE A 1 182 ? 13.555 -24.75 1.522 1 97.12 182 ILE A O 1
ATOM 1399 N N . ASP A 1 183 ? 12.109 -26.375 1.898 1 97.06 183 ASP A N 1
ATOM 1400 C CA . ASP A 1 183 ? 13.156 -27.344 2.225 1 97.06 183 ASP A CA 1
ATOM 1401 C C . ASP A 1 183 ? 14.047 -27.625 1.014 1 97.06 183 ASP A C 1
ATOM 1403 O O . ASP A 1 183 ? 15.258 -27.781 1.152 1 97.06 183 ASP A O 1
ATOM 1407 N N . ALA A 1 184 ? 13.445 -27.672 -0.124 1 96.94 184 ALA A N 1
ATOM 1408 C CA . ALA A 1 184 ? 14.156 -28.062 -1.333 1 96.94 184 ALA A CA 1
ATOM 1409 C C . ALA A 1 184 ? 14.867 -26.891 -1.974 1 96.94 184 ALA A C 1
ATOM 1411 O O . ALA A 1 184 ? 15.922 -27.047 -2.59 1 96.94 184 ALA A O 1
ATOM 1412 N N . ALA A 1 185 ? 14.367 -25.656 -1.877 1 97.56 185 ALA A N 1
ATOM 1413 C CA . ALA A 1 185 ? 14.883 -24.484 -2.555 1 97.56 185 ALA A CA 1
ATOM 1414 C C . ALA A 1 185 ? 15.93 -23.766 -1.7 1 97.56 185 ALA A C 1
ATOM 1416 O O . ALA A 1 185 ? 16.141 -24.125 -0.539 1 97.56 185 ALA A O 1
ATOM 1417 N N . ASP A 1 186 ? 16.625 -22.844 -2.299 1 95.81 186 ASP A N 1
ATOM 1418 C CA . ASP A 1 186 ? 17.594 -22.047 -1.579 1 95.81 186 ASP A CA 1
ATOM 1419 C C . ASP A 1 186 ? 16.969 -20.734 -1.088 1 95.81 186 ASP A C 1
ATOM 1421 O O . ASP A 1 186 ? 17.562 -20.031 -0.265 1 95.81 186 ASP A O 1
ATOM 1425 N N . GLY A 1 187 ? 15.789 -20.406 -1.544 1 97.06 187 GLY A N 1
ATOM 1426 C CA . GLY A 1 187 ? 15 -19.25 -1.161 1 97.06 187 GLY A CA 1
ATOM 1427 C C . GLY A 1 187 ? 13.633 -19.203 -1.817 1 97.06 187 GLY A C 1
ATOM 1428 O O . GLY A 1 187 ? 13.328 -20.031 -2.672 1 97.06 187 GLY A O 1
ATOM 1429 N N . ILE A 1 188 ? 12.859 -18.25 -1.403 1 98.12 188 ILE A N 1
ATOM 1430 C CA . ILE A 1 188 ? 11.484 -18.141 -1.878 1 98.12 188 ILE A CA 1
ATOM 1431 C C . ILE A 1 188 ? 11.219 -16.719 -2.359 1 98.12 188 ILE A C 1
ATOM 1433 O O . ILE A 1 188 ? 11.797 -15.766 -1.838 1 98.12 188 ILE A O 1
ATOM 1437 N N . MET A 1 189 ? 10.438 -16.641 -3.391 1 96.62 189 MET A N 1
ATOM 1438 C CA . MET A 1 189 ? 9.898 -15.344 -3.801 1 96.62 189 MET A CA 1
ATOM 1439 C C . MET A 1 189 ? 8.375 -15.312 -3.646 1 96.62 189 MET A C 1
ATOM 1441 O O . MET A 1 189 ? 7.676 -16.172 -4.184 1 96.62 189 MET A O 1
ATOM 1445 N N . VAL A 1 190 ? 7.926 -14.391 -2.848 1 97.19 190 VAL A N 1
ATOM 1446 C CA . VAL A 1 190 ? 6.5 -14.102 -2.754 1 97.19 190 VAL A CA 1
ATOM 1447 C C . VAL A 1 190 ? 6.043 -13.328 -3.99 1 97.19 190 VAL A C 1
ATOM 1449 O O . VAL A 1 190 ? 6.145 -12.102 -4.035 1 97.19 190 VAL A O 1
ATOM 1452 N N . ALA A 1 191 ? 5.52 -14.055 -4.918 1 95.31 191 ALA A N 1
ATOM 1453 C CA . ALA A 1 191 ? 5.062 -13.438 -6.16 1 95.31 191 ALA A CA 1
ATOM 1454 C C . ALA A 1 191 ? 3.588 -13.055 -6.07 1 95.31 191 ALA A C 1
ATOM 1456 O O . ALA A 1 191 ? 2.721 -13.773 -6.574 1 95.31 191 ALA A O 1
ATOM 1457 N N . ARG A 1 192 ? 3.359 -11.883 -5.578 1 95.19 192 ARG A N 1
ATOM 1458 C CA . ARG A 1 192 ? 2.014 -11.461 -5.199 1 95.19 192 ARG A CA 1
ATOM 1459 C C . ARG A 1 192 ? 1.118 -11.32 -6.426 1 95.19 192 ARG A C 1
ATOM 1461 O O . ARG A 1 192 ? -0.09 -11.555 -6.348 1 95.19 192 ARG A O 1
ATOM 1468 N N . GLY A 1 193 ? 1.734 -10.914 -7.539 1 91.12 193 GLY A N 1
ATOM 1469 C CA . GLY A 1 193 ? 0.948 -10.711 -8.742 1 91.12 193 GLY A CA 1
ATOM 1470 C C . GLY A 1 193 ? 0.179 -11.945 -9.172 1 91.12 193 GLY A C 1
ATOM 1471 O O . GLY A 1 193 ? -1.053 -11.961 -9.141 1 91.12 193 GLY A O 1
ATOM 1472 N N . ASP A 1 194 ? 0.876 -13.016 -9.422 1 89.69 194 ASP A N 1
ATOM 1473 C CA . ASP A 1 194 ? 0.266 -14.266 -9.867 1 89.69 194 ASP A CA 1
ATOM 1474 C C . ASP A 1 194 ? -0.499 -14.938 -8.734 1 89.69 194 ASP A C 1
ATOM 1476 O O . ASP A 1 194 ? -1.569 -15.508 -8.945 1 89.69 194 ASP A O 1
ATOM 1480 N N . LEU A 1 195 ? 0.041 -14.891 -7.582 1 93.88 195 LEU A N 1
ATOM 1481 C CA . LEU A 1 195 ? -0.617 -15.508 -6.434 1 93.88 195 LEU A CA 1
ATOM 1482 C C . LEU A 1 195 ? -1.988 -14.883 -6.195 1 93.88 195 LEU A C 1
ATOM 1484 O O . LEU A 1 195 ? -2.934 -15.586 -5.82 1 93.88 195 LEU A O 1
ATOM 1488 N N . GLY A 1 196 ? -2.055 -13.609 -6.453 1 91.56 196 GLY A N 1
ATOM 1489 C CA . GLY A 1 196 ? -3.291 -12.883 -6.219 1 91.56 196 GLY A CA 1
ATOM 1490 C C . GLY A 1 196 ? -4.387 -13.234 -7.203 1 91.56 196 GLY A C 1
ATOM 1491 O O . GLY A 1 196 ? -5.551 -12.883 -6.996 1 91.56 196 GLY A O 1
ATOM 1492 N N . ILE A 1 197 ? -4.051 -13.867 -8.25 1 88.12 197 ILE A N 1
ATOM 1493 C CA . ILE A 1 197 ? -5.047 -14.375 -9.188 1 88.12 197 ILE A CA 1
ATOM 1494 C C . ILE A 1 197 ? -5.562 -15.727 -8.703 1 88.12 197 ILE A C 1
ATOM 1496 O O . ILE A 1 197 ? -6.727 -16.062 -8.914 1 88.12 197 ILE A O 1
ATOM 1500 N N . GLU A 1 198 ? -4.703 -16.453 -7.98 1 90 198 GLU A N 1
ATOM 1501 C CA . GLU A 1 198 ? -4.961 -17.828 -7.598 1 90 198 GLU A CA 1
ATOM 1502 C C . GLU A 1 198 ? -5.715 -17.906 -6.273 1 90 198 GLU A C 1
ATOM 1504 O O . GLU A 1 198 ? -6.43 -18.875 -6.016 1 90 198 GLU A O 1
ATOM 1509 N N . ILE A 1 199 ? -5.547 -16.891 -5.457 1 89.38 199 ILE A N 1
ATOM 1510 C CA . ILE A 1 199 ? -6.246 -16.844 -4.18 1 89.38 199 ILE A CA 1
ATOM 1511 C C . ILE A 1 199 ? -6.93 -15.492 -4.02 1 89.38 199 ILE A C 1
ATOM 1513 O O . ILE A 1 199 ? -6.578 -14.523 -4.695 1 89.38 199 ILE A O 1
ATOM 1517 N N . PRO A 1 200 ? -7.938 -15.461 -3.164 1 86.38 200 PRO A N 1
ATOM 1518 C CA . PRO A 1 200 ? -8.594 -14.172 -2.961 1 86.38 200 PRO A CA 1
ATOM 1519 C C . PRO A 1 200 ? -7.621 -13.078 -2.529 1 86.38 200 PRO A C 1
ATOM 1521 O O . PRO A 1 200 ? -6.711 -13.328 -1.736 1 86.38 200 PRO A O 1
ATOM 1524 N N . PRO A 1 201 ? -7.812 -11.922 -3.115 1 86.56 201 PRO A N 1
ATOM 1525 C CA . PRO A 1 201 ? -6.879 -10.82 -2.85 1 86.56 201 PRO A CA 1
ATOM 1526 C C . PRO A 1 201 ? -6.703 -10.547 -1.358 1 86.56 201 PRO A C 1
ATOM 1528 O O . PRO A 1 201 ? -5.605 -10.195 -0.917 1 86.56 201 PRO A O 1
ATOM 1531 N N . GLU A 1 202 ? -7.73 -10.703 -0.585 1 88.38 202 GLU A N 1
ATOM 1532 C CA . GLU A 1 202 ? -7.688 -10.398 0.842 1 88.38 202 GLU A CA 1
ATOM 1533 C C . GLU A 1 202 ? -6.863 -11.438 1.601 1 88.38 202 GLU A C 1
ATOM 1535 O O . GLU A 1 202 ? -6.508 -11.227 2.762 1 88.38 202 GLU A O 1
ATOM 1540 N N . LYS A 1 203 ? -6.477 -12.5 0.944 1 90.88 203 LYS A N 1
ATOM 1541 C CA . LYS A 1 203 ? -5.699 -13.555 1.594 1 90.88 203 LYS A CA 1
ATOM 1542 C C . LYS A 1 203 ? -4.227 -13.461 1.214 1 90.88 203 LYS A C 1
ATOM 1544 O O . LYS A 1 203 ? -3.377 -14.094 1.848 1 90.88 203 LYS A O 1
ATOM 1549 N N . VAL A 1 204 ? -3.959 -12.672 0.26 1 93.31 204 VAL A N 1
ATOM 1550 C CA . VAL A 1 204 ? -2.598 -12.594 -0.262 1 93.31 204 VAL A CA 1
ATOM 1551 C C . VAL A 1 204 ? -1.656 -12.086 0.827 1 93.31 204 VAL A C 1
ATOM 1553 O O . VAL A 1 204 ? -0.537 -12.586 0.971 1 93.31 204 VAL A O 1
ATOM 1556 N N . PHE A 1 205 ? -2.107 -11.125 1.634 1 91 205 PHE A N 1
ATOM 1557 C CA . PHE A 1 205 ? -1.25 -10.586 2.682 1 91 205 PHE A CA 1
ATOM 1558 C C . PHE A 1 205 ? -0.932 -11.648 3.727 1 91 205 PHE A C 1
ATOM 1560 O O . PHE A 1 205 ? 0.176 -11.688 4.266 1 91 205 PHE A O 1
ATOM 1567 N N . LEU A 1 206 ? -1.861 -12.508 4.008 1 88.38 206 LEU A N 1
ATOM 1568 C CA . LEU A 1 206 ? -1.63 -13.594 4.949 1 88.38 206 LEU A CA 1
ATOM 1569 C C . LEU A 1 206 ? -0.618 -14.594 4.387 1 88.38 206 LEU A C 1
ATOM 1571 O O . LEU A 1 206 ? 0.258 -15.07 5.113 1 88.38 206 LEU A O 1
ATOM 1575 N N . ALA A 1 207 ? -0.839 -14.875 3.135 1 93.25 207 ALA A N 1
ATOM 1576 C CA . ALA A 1 207 ? 0.1 -15.773 2.469 1 93.25 207 ALA A CA 1
ATOM 1577 C C . ALA A 1 207 ? 1.517 -15.203 2.498 1 93.25 207 ALA A C 1
ATOM 1579 O O . ALA A 1 207 ? 2.479 -15.93 2.756 1 93.25 207 ALA A O 1
ATOM 1580 N N . GLN A 1 208 ? 1.606 -13.945 2.215 1 94.56 208 GLN A N 1
ATOM 1581 C CA . GLN A 1 208 ? 2.895 -13.258 2.262 1 94.56 208 GLN A CA 1
ATOM 1582 C C . GLN A 1 208 ? 3.543 -13.398 3.637 1 94.56 208 GLN A C 1
ATOM 1584 O O . GLN A 1 208 ? 4.711 -13.781 3.742 1 94.56 208 GLN A O 1
ATOM 1589 N N . LYS A 1 209 ? 2.809 -13.078 4.676 1 90.69 209 LYS A N 1
ATOM 1590 C CA . LYS A 1 209 ? 3.334 -13.141 6.035 1 90.69 209 LYS A CA 1
ATOM 1591 C C . LYS A 1 209 ? 3.74 -14.562 6.402 1 90.69 209 LYS A C 1
ATOM 1593 O O . LYS A 1 209 ? 4.746 -14.773 7.078 1 90.69 209 LYS A O 1
ATOM 1598 N N . ALA A 1 210 ? 2.984 -15.539 5.969 1 91.19 210 ALA A N 1
ATOM 1599 C CA . ALA A 1 210 ? 3.279 -16.938 6.238 1 91.19 210 ALA A CA 1
ATOM 1600 C C . ALA A 1 210 ? 4.574 -17.375 5.551 1 91.19 210 ALA A C 1
ATOM 1602 O O . ALA A 1 210 ? 5.418 -18.031 6.16 1 91.19 210 ALA A O 1
ATOM 1603 N N . MET A 1 211 ? 4.711 -16.984 4.328 1 95.31 211 MET A N 1
ATOM 1604 C CA . MET A 1 211 ? 5.906 -17.359 3.576 1 95.31 211 MET A CA 1
ATOM 1605 C C . MET A 1 211 ? 7.156 -16.75 4.195 1 95.31 211 MET A C 1
ATOM 1607 O O . MET A 1 211 ? 8.172 -17.422 4.363 1 95.31 211 MET A O 1
ATOM 1611 N N . ILE A 1 212 ? 7.016 -15.5 4.559 1 91.81 212 ILE A N 1
ATOM 1612 C CA . ILE A 1 212 ? 8.148 -14.789 5.137 1 91.81 212 ILE A CA 1
ATOM 1613 C C . ILE A 1 212 ? 8.516 -15.406 6.484 1 91.81 212 ILE A C 1
ATOM 1615 O O . ILE A 1 212 ? 9.688 -15.703 6.742 1 91.81 212 ILE A O 1
ATOM 1619 N N . ALA A 1 213 ? 7.539 -15.711 7.273 1 88.81 213 ALA A N 1
ATOM 1620 C CA . ALA A 1 213 ? 7.773 -16.297 8.594 1 88.81 213 ALA A CA 1
ATOM 1621 C C . ALA A 1 213 ? 8.422 -17.672 8.469 1 88.81 213 ALA A C 1
ATOM 1623 O O . ALA A 1 213 ? 9.391 -17.969 9.172 1 88.81 213 ALA A O 1
ATOM 1624 N N . LYS A 1 214 ? 7.934 -18.469 7.633 1 91.25 214 LYS A N 1
ATOM 1625 C CA . LYS A 1 214 ? 8.438 -19.828 7.469 1 91.25 214 LYS A CA 1
ATOM 1626 C C . LYS A 1 214 ? 9.859 -19.828 6.914 1 91.25 214 LYS A C 1
ATOM 1628 O O . LYS A 1 214 ? 10.688 -20.656 7.316 1 91.25 214 LYS A O 1
ATOM 1633 N N . CYS A 1 215 ? 10.078 -18.938 6.004 1 92.94 215 CYS A N 1
ATOM 1634 C CA . CYS A 1 215 ? 11.43 -18.812 5.465 1 92.94 215 CYS A CA 1
ATOM 1635 C C . CYS A 1 215 ? 12.406 -18.359 6.539 1 92.94 215 CYS A C 1
ATOM 1637 O O . CYS A 1 215 ? 13.523 -18.875 6.633 1 92.94 215 CYS A O 1
ATOM 1639 N N . ASN A 1 216 ? 11.977 -17.344 7.316 1 87.44 216 ASN A N 1
ATOM 1640 C CA . ASN A 1 216 ? 12.82 -16.875 8.414 1 87.44 216 ASN A CA 1
ATOM 1641 C C . ASN A 1 216 ? 13.141 -18 9.398 1 87.44 216 ASN A C 1
ATOM 1643 O O . ASN A 1 216 ? 14.281 -18.141 9.82 1 87.44 216 ASN A O 1
ATOM 1647 N N . LYS A 1 217 ? 12.188 -18.781 9.695 1 84.75 217 LYS A N 1
ATOM 1648 C CA . LYS A 1 217 ? 12.375 -19.906 10.609 1 84.75 217 LYS A CA 1
ATOM 1649 C C . LYS A 1 217 ? 13.336 -20.938 10.031 1 84.75 217 LYS A C 1
ATOM 1651 O O . LYS A 1 217 ? 14.148 -21.516 10.758 1 84.75 217 LYS A O 1
ATOM 1656 N N . ALA A 1 218 ? 13.289 -21.109 8.742 1 90.62 218 ALA A N 1
ATOM 1657 C CA . ALA A 1 218 ? 14.117 -22.109 8.07 1 90.62 218 ALA A CA 1
ATOM 1658 C C . ALA A 1 218 ? 15.492 -21.547 7.727 1 90.62 218 ALA A C 1
ATOM 1660 O O . ALA A 1 218 ? 16.375 -22.281 7.27 1 90.62 218 ALA A O 1
ATOM 1661 N N . GLY A 1 219 ? 15.641 -20.219 7.934 1 91.56 219 GLY A N 1
ATOM 1662 C CA . GLY A 1 219 ? 16.906 -19.578 7.59 1 91.56 219 GLY A CA 1
ATOM 1663 C C . GLY A 1 219 ? 17.109 -19.438 6.094 1 91.56 219 GLY A C 1
ATOM 1664 O O . GLY A 1 219 ? 18.234 -19.562 5.605 1 91.56 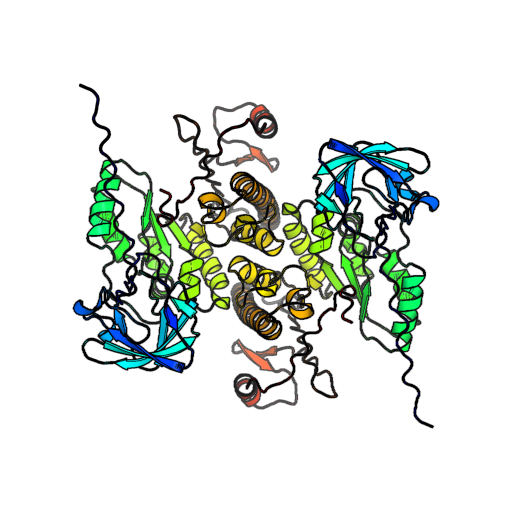219 GLY A O 1
ATOM 1665 N N . LYS A 1 220 ? 16.062 -19.359 5.336 1 93.62 220 LYS A N 1
ATOM 1666 C CA . LYS A 1 220 ? 16.109 -19.188 3.887 1 93.62 220 LYS A CA 1
ATOM 1667 C C . LYS A 1 220 ? 15.711 -17.766 3.48 1 93.62 220 LYS A C 1
ATOM 1669 O O . LYS A 1 220 ? 14.797 -17.188 4.066 1 93.62 220 LYS A O 1
ATOM 1674 N N . PRO A 1 221 ? 16.422 -17.219 2.541 1 94.5 221 PRO A N 1
ATOM 1675 C CA . PRO A 1 221 ? 16.047 -15.883 2.086 1 94.5 221 PRO A CA 1
ATOM 1676 C C . PRO A 1 221 ? 14.664 -15.844 1.436 1 94.5 221 PRO A C 1
ATOM 1678 O O . PRO A 1 221 ? 14.258 -16.812 0.78 1 94.5 221 PRO A O 1
ATOM 1681 N N . VAL A 1 222 ? 14.008 -14.766 1.578 1 95.19 222 VAL A N 1
ATOM 1682 C CA . VAL A 1 222 ? 12.672 -14.586 1.016 1 95.19 222 VAL A CA 1
ATOM 1683 C C . VAL A 1 222 ? 12.562 -13.211 0.369 1 95.19 222 VAL A C 1
ATOM 1685 O O . VAL A 1 222 ? 13.008 -12.211 0.938 1 95.19 222 VAL A O 1
ATOM 1688 N N . ILE A 1 223 ? 12.008 -13.164 -0.835 1 95 223 ILE A N 1
ATOM 1689 C CA . ILE A 1 223 ? 11.859 -11.961 -1.644 1 95 223 ILE A CA 1
ATOM 1690 C C . ILE A 1 223 ? 10.383 -11.609 -1.783 1 95 223 ILE A C 1
ATOM 1692 O O . ILE A 1 223 ? 9.562 -12.461 -2.121 1 95 223 ILE A O 1
ATOM 1696 N N . CYS A 1 224 ? 9.992 -10.398 -1.462 1 95.69 224 CYS A N 1
ATOM 1697 C CA . CYS A 1 224 ? 8.641 -9.914 -1.709 1 95.69 224 CYS A CA 1
ATOM 1698 C C . CYS A 1 224 ? 8.57 -9.117 -3.006 1 95.69 224 CYS A C 1
ATOM 1700 O O . CYS A 1 224 ? 9.344 -8.18 -3.203 1 95.69 224 CYS A O 1
ATOM 1702 N N . ALA A 1 225 ? 7.609 -9.508 -3.875 1 93.69 225 ALA A N 1
ATOM 1703 C CA . ALA A 1 225 ? 7.617 -8.898 -5.203 1 93.69 225 ALA A CA 1
ATOM 1704 C C . ALA A 1 225 ? 6.207 -8.484 -5.625 1 93.69 225 ALA A C 1
ATOM 1706 O O . ALA A 1 225 ? 5.223 -8.898 -5.004 1 93.69 225 ALA A O 1
ATOM 1707 N N . THR A 1 226 ? 6.109 -7.66 -6.621 1 89.31 226 THR A N 1
ATOM 1708 C CA . THR A 1 226 ? 4.949 -7.262 -7.41 1 89.31 226 THR A CA 1
ATOM 1709 C C . THR A 1 226 ? 4.215 -6.105 -6.742 1 89.31 226 THR A C 1
ATOM 1711 O O . THR A 1 226 ? 3.863 -6.184 -5.562 1 89.31 226 THR A O 1
ATOM 1714 N N . GLN A 1 227 ? 4.031 -5.129 -7.43 1 91.19 227 GLN A N 1
ATOM 1715 C CA . GLN A 1 227 ? 3.24 -3.943 -7.117 1 91.19 227 GLN A CA 1
ATOM 1716 C C . GLN A 1 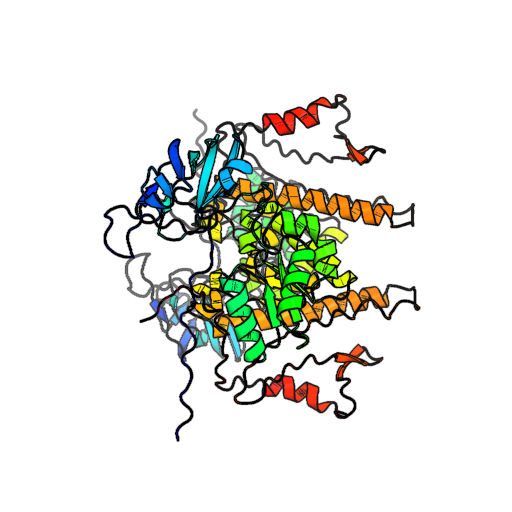227 ? 3.666 -3.336 -5.781 1 91.19 227 GLN A C 1
ATOM 1718 O O . GLN A 1 227 ? 2.824 -3.053 -4.926 1 91.19 227 GLN A O 1
ATOM 1723 N N . MET A 1 228 ? 5.008 -3.213 -5.633 1 93.88 228 MET A N 1
ATOM 1724 C CA . MET A 1 228 ? 5.551 -2.568 -4.441 1 93.88 228 MET A CA 1
ATOM 1725 C C . MET A 1 228 ? 5.367 -1.056 -4.508 1 93.88 228 MET A C 1
ATOM 1727 O O . MET A 1 228 ? 4.812 -0.452 -3.592 1 93.88 228 MET A O 1
ATOM 1731 N N . LEU A 1 229 ? 5.812 -0.5 -5.598 1 95.25 229 LEU A N 1
ATOM 1732 C CA . LEU A 1 229 ? 5.668 0.921 -5.895 1 95.25 229 LEU A CA 1
ATOM 1733 C C . LEU A 1 229 ? 5.055 1.126 -7.277 1 95.25 229 LEU A C 1
ATOM 1735 O O . LEU A 1 229 ? 5.598 1.869 -8.094 1 95.25 229 LEU A O 1
ATOM 1739 N N . GLU A 1 230 ? 3.898 0.49 -7.445 1 93.75 230 GLU A N 1
ATOM 1740 C CA . GLU A 1 230 ? 3.244 0.432 -8.75 1 93.75 230 GLU A CA 1
ATOM 1741 C C . GLU A 1 230 ? 2.891 1.828 -9.25 1 93.75 230 GLU A C 1
ATOM 1743 O O . GLU A 1 230 ? 2.965 2.1 -10.453 1 93.75 230 GLU A O 1
ATOM 1748 N N . SER A 1 231 ? 2.484 2.73 -8.375 1 91.75 231 SER A N 1
ATOM 1749 C CA . SER A 1 231 ? 2.096 4.082 -8.766 1 91.75 231 SER A CA 1
ATOM 1750 C C . SER A 1 231 ? 3.256 4.828 -9.414 1 91.75 231 SER A C 1
ATOM 1752 O O . SER A 1 231 ? 3.045 5.707 -10.25 1 91.75 231 SER A O 1
ATOM 1754 N N . MET A 1 232 ? 4.453 4.434 -9.141 1 91.81 232 MET A N 1
ATOM 1755 C CA . MET A 1 232 ? 5.621 5.184 -9.594 1 91.81 232 MET A CA 1
ATOM 1756 C C . MET A 1 232 ? 6.016 4.766 -11.008 1 91.81 232 MET A C 1
ATOM 1758 O O . MET A 1 232 ? 6.988 5.281 -11.562 1 91.81 232 MET A O 1
ATOM 1762 N N . VAL A 1 233 ? 5.305 3.795 -11.555 1 90.94 233 VAL A N 1
ATOM 1763 C CA . VAL A 1 233 ? 5.457 3.562 -12.992 1 90.94 233 VAL A CA 1
ATOM 1764 C C . VAL A 1 233 ? 5.156 4.848 -13.758 1 90.94 233 VAL A C 1
ATOM 1766 O O . VAL A 1 233 ? 5.793 5.137 -14.773 1 90.94 233 VAL A O 1
ATOM 1769 N N . LYS A 1 234 ? 4.188 5.66 -13.203 1 89.31 234 LYS A N 1
ATOM 1770 C CA . LYS A 1 234 ? 3.748 6.844 -13.938 1 89.31 234 LYS A CA 1
ATOM 1771 C C . LYS A 1 234 ? 3.889 8.102 -13.078 1 89.31 234 LYS A C 1
ATOM 1773 O O . LYS A 1 234 ? 3.705 9.219 -13.57 1 89.31 234 LYS A O 1
ATOM 1778 N N . LYS A 1 235 ? 4.156 7.914 -11.797 1 87.19 235 LYS A N 1
ATOM 1779 C CA . LYS A 1 235 ? 4.266 9.055 -10.898 1 87.19 235 LYS A CA 1
ATOM 1780 C C . LYS A 1 235 ? 5.645 9.109 -10.242 1 87.19 235 LYS A C 1
ATOM 1782 O O . LYS A 1 235 ? 6.273 8.07 -10.023 1 87.19 235 LYS A O 1
ATOM 1787 N N . PRO A 1 236 ? 6.066 10.227 -9.898 1 86.44 236 PRO A N 1
ATOM 1788 C CA . PRO A 1 236 ? 7.402 10.367 -9.305 1 86.44 236 PRO A CA 1
ATOM 1789 C C . PRO A 1 236 ? 7.422 10.055 -7.812 1 86.44 236 PRO A C 1
ATOM 1791 O O . PRO A 1 236 ? 8.5 9.938 -7.219 1 86.44 236 PRO A O 1
ATOM 1794 N N . ARG A 1 237 ? 6.234 9.906 -7.199 1 87.88 237 ARG A N 1
ATOM 1795 C CA . ARG A 1 237 ? 6.16 9.648 -5.766 1 87.88 237 ARG A CA 1
ATOM 1796 C C . ARG A 1 237 ? 5.285 8.43 -5.477 1 87.88 237 ARG A C 1
ATOM 1798 O O . ARG A 1 237 ? 4.281 8.203 -6.152 1 87.88 237 ARG A O 1
ATOM 1805 N N . ALA A 1 238 ? 5.703 7.727 -4.449 1 93.31 238 ALA A N 1
ATOM 1806 C CA . ALA A 1 238 ? 4.906 6.582 -4.016 1 93.31 238 ALA A CA 1
ATOM 1807 C C . ALA A 1 238 ? 3.697 7.035 -3.201 1 93.31 238 ALA A C 1
ATOM 1809 O O . ALA A 1 238 ? 3.711 8.109 -2.6 1 93.31 238 ALA A O 1
ATOM 1810 N N . THR A 1 239 ? 2.662 6.242 -3.24 1 92.94 239 THR A N 1
ATOM 1811 C CA . THR A 1 239 ? 1.533 6.5 -2.354 1 92.94 239 THR A CA 1
ATOM 1812 C C . THR A 1 239 ? 1.88 6.129 -0.914 1 92.94 239 THR A C 1
ATOM 1814 O O . THR A 1 239 ? 2.869 5.438 -0.666 1 92.94 239 THR A O 1
ATOM 1817 N N . ARG A 1 240 ? 1.042 6.625 -0.043 1 93.25 240 ARG A N 1
ATOM 1818 C CA . ARG A 1 240 ? 1.235 6.285 1.362 1 93.25 240 ARG A CA 1
ATOM 1819 C C . ARG A 1 240 ? 1.076 4.785 1.59 1 93.25 240 ARG A C 1
ATOM 1821 O O . ARG A 1 240 ? 1.822 4.188 2.369 1 93.25 240 ARG A O 1
ATOM 1828 N N . ALA A 1 241 ? 0.154 4.176 0.904 1 94.75 241 ALA A N 1
ATOM 1829 C CA . A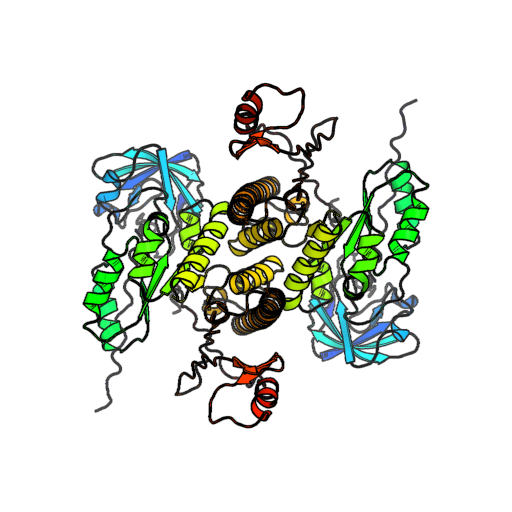LA A 1 241 ? -0.1 2.742 1.029 1 94.75 241 ALA A CA 1
ATOM 1830 C C . ALA A 1 241 ? 1.105 1.93 0.568 1 94.75 241 ALA A C 1
ATOM 1832 O O . ALA A 1 241 ? 1.466 0.931 1.196 1 94.75 241 ALA A O 1
ATOM 1833 N N . GLU A 1 242 ? 1.701 2.361 -0.512 1 95.56 242 GLU A N 1
ATOM 1834 C CA . GLU A 1 242 ? 2.861 1.665 -1.06 1 95.56 242 GLU A CA 1
ATOM 1835 C C . GLU A 1 242 ? 4.059 1.761 -0.117 1 95.56 242 GLU A C 1
ATOM 1837 O O . GLU A 1 242 ? 4.762 0.774 0.101 1 95.56 242 GLU A O 1
ATOM 1842 N N . SER A 1 243 ? 4.266 2.973 0.413 1 95.25 243 SER A N 1
ATOM 1843 C CA . SER A 1 243 ? 5.363 3.152 1.36 1 95.25 243 SER A CA 1
ATOM 1844 C C . SER A 1 243 ? 5.188 2.26 2.584 1 95.25 243 SER A C 1
ATOM 1846 O O . SER A 1 243 ? 6.152 1.651 3.057 1 95.25 243 SER A O 1
ATOM 1848 N N . SER A 1 244 ? 4.02 2.236 3.066 1 94.75 244 SER A N 1
ATOM 1849 C CA . SER A 1 244 ? 3.711 1.397 4.219 1 94.75 244 SER A CA 1
ATOM 1850 C C . SER A 1 244 ? 3.871 -0.082 3.883 1 94.75 244 SER A C 1
ATOM 1852 O O . SER A 1 244 ? 4.355 -0.862 4.707 1 94.75 244 SER A O 1
ATOM 1854 N N . ASP A 1 245 ? 3.473 -0.534 2.73 1 95.44 245 ASP A N 1
ATOM 1855 C CA . ASP A 1 245 ? 3.584 -1.92 2.287 1 95.44 245 ASP A CA 1
ATOM 1856 C C . ASP A 1 245 ? 5.043 -2.371 2.26 1 95.44 245 ASP A C 1
ATOM 1858 O O . ASP A 1 245 ? 5.383 -3.418 2.816 1 95.44 245 ASP A O 1
ATOM 1862 N N . VAL A 1 246 ? 5.844 -1.559 1.623 1 95.75 246 VAL A N 1
ATOM 1863 C CA . VAL A 1 246 ? 7.266 -1.87 1.53 1 95.75 246 VAL A CA 1
ATOM 1864 C C . VAL A 1 246 ? 7.871 -1.942 2.93 1 95.75 246 VAL A C 1
ATOM 1866 O O . VAL A 1 246 ? 8.602 -2.885 3.25 1 95.75 246 VAL A O 1
ATOM 1869 N N . ALA A 1 247 ? 7.562 -0.962 3.742 1 93.25 247 ALA A N 1
ATOM 1870 C CA . ALA A 1 247 ? 8.109 -0.915 5.098 1 93.25 247 ALA A CA 1
ATOM 1871 C C . ALA A 1 247 ? 7.695 -2.146 5.898 1 93.25 247 ALA A C 1
ATOM 1873 O O . ALA A 1 247 ? 8.516 -2.746 6.594 1 93.25 247 ALA A O 1
ATOM 1874 N N . ASN A 1 248 ? 6.457 -2.537 5.785 1 92.12 248 ASN A N 1
ATOM 1875 C CA . ASN A 1 248 ? 5.953 -3.676 6.547 1 92.12 248 ASN A CA 1
ATOM 1876 C C . ASN A 1 248 ? 6.559 -4.988 6.059 1 92.12 248 ASN A C 1
ATOM 1878 O O . ASN A 1 248 ? 6.777 -5.906 6.852 1 92.12 248 ASN A O 1
ATOM 1882 N N . ALA A 1 249 ? 6.773 -5.082 4.742 1 92.88 249 ALA A N 1
ATOM 1883 C CA . ALA A 1 249 ? 7.445 -6.277 4.234 1 92.88 249 ALA A CA 1
ATOM 1884 C C . ALA A 1 249 ? 8.805 -6.461 4.898 1 92.88 249 ALA A C 1
ATOM 1886 O O . ALA A 1 249 ? 9.172 -7.578 5.27 1 92.88 249 ALA A O 1
ATOM 1887 N N . ILE A 1 250 ? 9.508 -5.359 5.129 1 90.69 250 ILE A N 1
ATOM 1888 C CA . ILE A 1 250 ? 10.82 -5.387 5.777 1 90.69 250 ILE A CA 1
ATOM 1889 C C . ILE A 1 250 ? 10.656 -5.742 7.254 1 90.69 250 ILE A C 1
ATOM 1891 O O . ILE A 1 250 ? 11.391 -6.578 7.777 1 90.69 250 ILE A O 1
ATOM 1895 N N . LEU A 1 251 ? 9.727 -5.172 7.844 1 86.88 251 LEU A N 1
ATOM 1896 C CA . LEU A 1 251 ? 9.484 -5.426 9.258 1 86.88 251 LEU A CA 1
ATOM 1897 C C . LEU A 1 251 ? 9.086 -6.879 9.492 1 86.88 251 LEU A C 1
ATOM 1899 O O . LEU A 1 251 ? 9.406 -7.457 10.531 1 86.88 251 LEU A O 1
ATOM 1903 N N . ASP A 1 252 ? 8.398 -7.449 8.492 1 87.56 252 ASP A N 1
ATOM 1904 C CA . ASP A 1 252 ? 7.988 -8.844 8.586 1 87.56 252 ASP A CA 1
ATOM 1905 C C . ASP A 1 252 ? 9.18 -9.789 8.43 1 87.56 252 ASP A C 1
ATOM 1907 O O . ASP A 1 252 ? 9.102 -10.961 8.789 1 87.56 252 ASP A O 1
ATOM 1911 N N . GLY A 1 253 ? 10.227 -9.273 7.832 1 87.06 253 GLY A N 1
ATOM 1912 C CA . GLY A 1 253 ? 11.43 -10.086 7.766 1 87.06 253 GLY A CA 1
ATOM 1913 C C . GLY A 1 253 ? 11.828 -10.445 6.348 1 87.06 253 GLY A C 1
ATOM 1914 O O . GLY A 1 253 ? 12.641 -11.352 6.137 1 87.06 253 GLY A O 1
ATOM 1915 N N . ALA A 1 254 ? 11.242 -9.766 5.363 1 91.94 254 ALA A N 1
ATOM 1916 C CA . ALA A 1 254 ? 11.688 -10 3.99 1 91.94 254 ALA A CA 1
ATOM 1917 C C . ALA A 1 254 ? 13.148 -9.609 3.811 1 91.94 254 ALA A C 1
ATOM 1919 O O . ALA A 1 254 ? 13.609 -8.609 4.363 1 91.94 254 ALA A O 1
ATOM 1920 N N . ASP A 1 255 ? 13.898 -10.422 3.059 1 90.06 255 ASP A N 1
ATOM 1921 C CA . ASP A 1 255 ? 15.312 -10.164 2.812 1 90.06 255 ASP A CA 1
ATOM 1922 C C . ASP A 1 255 ? 15.508 -9.258 1.603 1 90.06 255 ASP A C 1
ATOM 1924 O O . ASP A 1 255 ? 16.547 -8.617 1.459 1 90.06 255 ASP A O 1
ATOM 1928 N N . CYS A 1 256 ? 14.477 -9.258 0.799 1 91.5 256 CYS A N 1
ATOM 1929 C CA . CYS A 1 256 ? 14.555 -8.5 -0.446 1 91.5 256 CYS A CA 1
ATOM 1930 C C . CYS A 1 256 ? 13.164 -8.047 -0.892 1 91.5 256 CYS A C 1
ATOM 1932 O O . CYS A 1 256 ? 12.188 -8.781 -0.733 1 91.5 256 CYS A O 1
ATOM 1934 N N . VAL A 1 257 ? 13.062 -6.812 -1.336 1 94.25 257 VAL A N 1
ATOM 1935 C CA . VAL A 1 257 ? 11.867 -6.297 -2.002 1 94.25 257 VAL A CA 1
ATOM 1936 C C . VAL A 1 257 ? 12.188 -5.969 -3.459 1 94.25 257 VAL A C 1
ATOM 1938 O O . VAL A 1 257 ? 13.234 -5.387 -3.752 1 94.25 257 VAL A O 1
ATOM 1941 N N . MET A 1 258 ? 11.305 -6.367 -4.34 1 92.25 258 MET A N 1
ATOM 1942 C CA . MET A 1 258 ? 11.672 -6.355 -5.75 1 92.25 258 MET A CA 1
ATOM 1943 C C . MET A 1 258 ? 10.773 -5.41 -6.543 1 92.25 258 MET A C 1
ATOM 1945 O O . MET A 1 258 ? 9.555 -5.43 -6.383 1 92.25 258 MET A O 1
ATOM 1949 N N . LEU A 1 259 ? 11.477 -4.559 -7.324 1 90.94 259 LEU A N 1
ATOM 1950 C CA . LEU A 1 259 ? 10.797 -3.73 -8.312 1 90.94 259 LEU A CA 1
ATOM 1951 C C . LEU A 1 259 ? 10.727 -4.438 -9.664 1 90.94 259 LEU A C 1
ATOM 1953 O O . LEU A 1 259 ? 11.672 -5.121 -10.062 1 90.94 259 LEU A O 1
ATOM 1957 N N . SER A 1 260 ? 9.602 -4.371 -10.359 1 88.12 260 SER A N 1
ATOM 1958 C CA . SER A 1 260 ? 9.414 -5 -11.664 1 88.12 260 SER A CA 1
ATOM 1959 C C . SER A 1 260 ? 9.07 -3.967 -12.734 1 88.12 260 SER A C 1
ATOM 1961 O O . SER A 1 260 ? 9.945 -3.25 -13.219 1 88.12 260 SER A O 1
ATOM 1963 N N . GLY A 1 261 ? 7.719 -3.738 -12.953 1 85.06 261 GLY A N 1
ATOM 1964 C CA . GLY A 1 261 ? 7.293 -2.77 -13.953 1 85.06 261 GLY A CA 1
ATOM 1965 C C . GLY A 1 261 ? 7.789 -1.365 -13.672 1 85.06 261 GLY A C 1
ATOM 1966 O O . GLY A 1 261 ? 8.039 -0.591 -14.594 1 85.06 261 GLY A O 1
ATOM 1967 N N . GLU A 1 262 ? 8.016 -1.014 -12.461 1 87.25 262 GLU A N 1
ATOM 1968 C CA . GLU A 1 262 ? 8.43 0.317 -12.031 1 87.25 262 GLU A CA 1
ATOM 1969 C C . GLU A 1 262 ? 9.773 0.697 -12.633 1 87.25 262 GLU A C 1
ATOM 1971 O O . GLU A 1 262 ? 9.992 1.851 -13.008 1 87.25 262 GLU A O 1
ATOM 1976 N N . THR A 1 263 ? 10.703 -0.252 -12.758 1 86.31 263 THR A N 1
ATOM 1977 C CA . THR A 1 263 ? 12.031 0.041 -13.273 1 86.31 263 THR A CA 1
ATOM 1978 C C . THR A 1 263 ? 12.164 -0.399 -14.727 1 86.31 263 THR A C 1
ATOM 1980 O O . THR A 1 263 ? 12.945 0.173 -15.484 1 86.31 263 THR A O 1
ATOM 1983 N N . ALA A 1 264 ? 11.367 -1.42 -15.164 1 81.56 264 ALA A N 1
ATOM 1984 C CA . ALA A 1 264 ? 11.477 -1.957 -16.516 1 81.56 264 ALA A CA 1
ATOM 1985 C C . ALA A 1 264 ? 10.867 -0.996 -17.547 1 81.56 264 ALA A C 1
ATOM 1987 O O . ALA A 1 264 ? 11.43 -0.792 -18.625 1 81.56 264 ALA A O 1
ATOM 1988 N N . LYS A 1 265 ? 9.766 -0.423 -17.219 1 82.38 265 LYS A N 1
ATOM 1989 C CA . LYS A 1 265 ? 9.062 0.414 -18.188 1 82.38 265 LYS A CA 1
ATOM 1990 C C . LYS A 1 265 ? 8.586 1.714 -17.547 1 82.38 265 LYS A C 1
ATOM 1992 O O . LYS A 1 265 ? 7.828 2.469 -18.156 1 82.38 265 LYS A O 1
ATOM 1997 N N . GLY A 1 266 ? 8.953 1.954 -16.344 1 85.12 266 GLY A N 1
ATOM 1998 C CA . GLY A 1 266 ? 8.469 3.127 -15.633 1 85.12 266 GLY A CA 1
ATOM 1999 C C . GLY A 1 266 ? 9.109 4.418 -16.109 1 85.12 266 GLY A C 1
ATOM 2000 O O . GLY A 1 266 ? 10.195 4.406 -16.688 1 85.12 266 GLY A O 1
ATOM 2001 N N . GLU A 1 267 ? 8.43 5.516 -15.859 1 88.75 267 GLU A N 1
ATOM 2002 C CA . GLU A 1 267 ? 8.898 6.844 -16.25 1 88.75 267 GLU A CA 1
ATOM 2003 C C . GLU A 1 267 ? 9.938 7.371 -15.25 1 88.75 267 GLU A C 1
ATOM 2005 O O . GLU A 1 267 ? 10.688 8.297 -15.57 1 88.75 267 GLU A O 1
ATOM 2010 N N . TYR A 1 268 ? 10.039 6.793 -14.086 1 88.5 268 TYR A N 1
ATOM 2011 C CA . TYR A 1 268 ? 10.906 7.293 -13.023 1 88.5 268 TYR A CA 1
ATOM 2012 C C . TYR A 1 268 ? 11.695 6.16 -12.383 1 88.5 268 TYR A C 1
ATOM 2014 O O . TYR A 1 268 ? 11.68 6 -11.164 1 88.5 268 TYR A O 1
ATOM 2022 N N . PRO A 1 269 ? 12.414 5.375 -13.133 1 89.94 269 PRO A N 1
ATOM 2023 C CA . PRO A 1 269 ? 13.07 4.176 -12.602 1 89.94 269 PRO A CA 1
ATOM 2024 C C . PRO A 1 269 ? 14.078 4.496 -11.5 1 89.94 269 PRO A C 1
ATOM 2026 O O . PRO A 1 269 ? 14.141 3.797 -10.484 1 89.94 269 PRO A O 1
ATOM 2029 N N . LEU A 1 270 ? 14.867 5.539 -11.648 1 89.56 270 LEU A N 1
ATOM 2030 C CA . LEU A 1 270 ? 15.875 5.883 -10.648 1 89.56 270 LEU A CA 1
ATOM 2031 C C . LEU A 1 270 ? 15.219 6.379 -9.359 1 89.56 270 LEU A C 1
ATOM 2033 O O . LEU A 1 270 ? 15.617 5.98 -8.266 1 89.56 270 LEU A O 1
ATOM 2037 N N . GLU A 1 271 ? 14.234 7.262 -9.508 1 88.69 271 GLU A N 1
ATOM 2038 C CA . GLU A 1 271 ? 13.5 7.762 -8.352 1 88.69 271 GLU A CA 1
ATOM 2039 C C . GLU A 1 271 ? 12.828 6.625 -7.594 1 88.69 271 GLU A C 1
ATOM 2041 O O . GLU A 1 271 ? 12.773 6.637 -6.363 1 88.69 271 GLU A O 1
ATOM 2046 N N . CYS A 1 272 ? 12.375 5.684 -8.367 1 91.31 272 CYS A N 1
ATOM 2047 C CA . CYS A 1 272 ? 11.695 4.535 -7.777 1 91.31 272 CYS A CA 1
ATOM 2048 C C . CYS A 1 272 ? 12.656 3.725 -6.91 1 91.31 272 CYS A C 1
ATOM 2050 O O . CYS A 1 272 ? 12.32 3.363 -5.781 1 91.31 272 CYS A O 1
ATOM 2052 N N . VAL A 1 273 ? 13.828 3.488 -7.441 1 92.75 273 VAL A N 1
ATOM 2053 C CA . VAL A 1 273 ? 14.836 2.721 -6.707 1 92.75 273 VAL A CA 1
ATOM 2054 C C . VAL A 1 273 ? 15.258 3.488 -5.457 1 92.75 273 VAL A C 1
ATOM 2056 O O . VAL A 1 273 ? 15.414 2.902 -4.383 1 92.75 273 VAL A O 1
ATOM 2059 N N . LYS A 1 274 ? 15.398 4.707 -5.574 1 89.94 274 LYS A N 1
ATOM 2060 C CA . LYS A 1 274 ? 15.797 5.539 -4.441 1 89.94 274 LYS A CA 1
ATOM 2061 C C . LYS A 1 274 ? 14.719 5.547 -3.359 1 89.94 274 LYS A C 1
ATOM 2063 O O . LYS A 1 274 ? 15.031 5.453 -2.17 1 89.94 274 LYS A O 1
ATOM 2068 N N . THR A 1 275 ? 13.531 5.691 -3.781 1 91.88 275 THR A N 1
ATOM 2069 C CA . THR A 1 275 ? 12.406 5.688 -2.848 1 91.88 275 THR A CA 1
ATOM 2070 C C . THR A 1 275 ? 12.352 4.367 -2.082 1 91.88 275 THR A C 1
ATOM 2072 O O . THR A 1 275 ? 12.203 4.359 -0.857 1 91.88 275 THR A O 1
ATOM 2075 N N . MET A 1 276 ? 12.477 3.277 -2.828 1 93.56 276 MET A N 1
ATOM 2076 C CA . MET A 1 276 ? 12.477 1.963 -2.193 1 93.56 276 MET A CA 1
ATOM 2077 C C . MET A 1 276 ? 13.609 1.85 -1.176 1 93.56 276 MET A C 1
ATOM 2079 O O . MET A 1 276 ? 13.398 1.364 -0.062 1 93.56 276 MET A O 1
ATOM 2083 N N . ALA A 1 277 ? 14.75 2.326 -1.539 1 92.25 277 ALA A N 1
ATOM 2084 C CA . ALA A 1 277 ? 15.922 2.273 -0.664 1 92.25 277 ALA A CA 1
ATOM 2085 C C . ALA A 1 277 ? 15.695 3.09 0.605 1 92.25 277 ALA A C 1
ATOM 2087 O O . ALA A 1 277 ? 16.047 2.652 1.703 1 92.25 277 ALA A O 1
ATOM 2088 N N . ASP A 1 278 ? 15.141 4.195 0.45 1 90.75 278 ASP A N 1
ATOM 2089 C CA . ASP A 1 278 ? 14.891 5.074 1.588 1 90.75 278 ASP A CA 1
ATOM 2090 C C . ASP A 1 278 ? 13.906 4.441 2.566 1 90.75 278 ASP A C 1
ATOM 2092 O O . ASP A 1 278 ? 14.102 4.504 3.783 1 90.75 278 ASP A O 1
ATOM 2096 N N . ILE A 1 279 ? 12.883 3.887 2.033 1 93.25 279 ILE A N 1
ATOM 2097 C CA . ILE A 1 279 ? 11.883 3.236 2.881 1 93.25 279 ILE A CA 1
ATOM 2098 C C . ILE A 1 279 ? 12.523 2.055 3.609 1 93.25 279 ILE A C 1
ATOM 2100 O O . ILE A 1 279 ? 12.312 1.876 4.812 1 93.25 279 ILE A O 1
ATOM 2104 N N . CYS A 1 280 ? 13.281 1.296 2.869 1 90.06 280 CYS A N 1
ATOM 2105 C CA . CYS A 1 280 ? 13.938 0.132 3.457 1 90.06 280 CYS A CA 1
ATOM 2106 C C . CYS A 1 280 ? 14.875 0.545 4.586 1 90.06 280 CYS A C 1
ATOM 2108 O O . CYS A 1 280 ? 14.891 -0.084 5.645 1 90.06 280 CYS A O 1
ATOM 2110 N N . LYS A 1 281 ? 15.617 1.56 4.359 1 87.31 281 LYS A N 1
ATOM 2111 C CA . LYS A 1 281 ? 16.547 2.049 5.367 1 87.31 281 LYS A CA 1
ATOM 2112 C C . LYS A 1 281 ? 15.82 2.461 6.641 1 87.31 281 LYS A C 1
ATOM 2114 O O . LYS A 1 281 ? 16.25 2.119 7.746 1 87.31 281 LYS A O 1
ATOM 2119 N N . GLU A 1 282 ? 14.789 3.131 6.449 1 87.25 282 GLU A N 1
ATOM 2120 C CA . GLU A 1 282 ? 14.008 3.59 7.594 1 87.25 282 GLU A CA 1
ATOM 2121 C C . GLU A 1 282 ? 13.367 2.418 8.328 1 87.25 282 GLU A C 1
ATOM 2123 O O . GLU A 1 282 ? 13.359 2.379 9.562 1 87.25 282 GLU A O 1
ATOM 2128 N N . ALA A 1 283 ? 12.805 1.506 7.637 1 88.12 283 ALA A N 1
ATOM 2129 C CA . ALA A 1 283 ? 12.141 0.344 8.227 1 88.12 283 ALA A CA 1
ATOM 2130 C C . ALA A 1 283 ? 13.141 -0.526 8.984 1 88.12 283 ALA A C 1
ATOM 2132 O O . ALA A 1 283 ? 12.836 -1.02 10.078 1 88.12 283 ALA A O 1
ATOM 2133 N N . GLU A 1 284 ? 14.281 -0.699 8.445 1 80 284 GLU A N 1
ATOM 2134 C CA . GLU A 1 284 ? 15.312 -1.504 9.094 1 80 284 GLU A CA 1
ATOM 2135 C C . GLU A 1 284 ? 15.773 -0.858 10.398 1 80 284 GLU A C 1
ATOM 2137 O O . GLU A 1 284 ? 16.062 -1.555 11.375 1 80 284 GLU A O 1
ATOM 2142 N N . SER A 1 285 ? 15.836 0.435 10.367 1 75.5 285 SER A N 1
ATOM 2143 C CA . SER A 1 285 ? 16.234 1.161 11.57 1 75.5 285 SER A CA 1
ATOM 2144 C C . SER A 1 285 ? 15.219 0.964 12.695 1 75.5 285 SER A C 1
ATOM 2146 O O . SER A 1 285 ? 15.586 0.921 13.867 1 75.5 285 SER A O 1
ATOM 2148 N N . ALA A 1 286 ? 14 0.823 12.398 1 71 286 ALA A N 1
ATOM 2149 C CA . ALA A 1 286 ? 12.93 0.618 13.375 1 71 286 ALA A CA 1
ATOM 2150 C C . ALA A 1 286 ? 12.984 -0.792 13.961 1 71 286 ALA A C 1
ATOM 2152 O O . ALA A 1 286 ? 12.656 -1 15.125 1 71 286 ALA A O 1
ATOM 2153 N N . VAL A 1 287 ? 13.156 -1.776 13.18 1 57.47 287 VAL A N 1
ATOM 2154 C CA . VAL A 1 287 ? 13.273 -3.162 13.617 1 57.47 287 VAL A CA 1
ATOM 2155 C C . VAL A 1 287 ? 14.383 -3.281 14.664 1 57.47 287 VAL A C 1
ATOM 2157 O O . VAL A 1 287 ? 14.211 -3.953 15.688 1 57.47 287 VAL A O 1
ATOM 2160 N N . TRP A 1 288 ? 15.359 -2.617 14.375 1 45.47 288 TRP A N 1
ATOM 2161 C CA . TRP A 1 288 ? 16.516 -2.674 15.266 1 45.47 288 TRP A CA 1
ATOM 2162 C C . TRP A 1 288 ? 16.172 -2.098 16.641 1 45.47 288 TRP A C 1
ATOM 2164 O O . TRP A 1 288 ? 16.562 -2.658 17.656 1 45.47 288 TRP A O 1
ATOM 2174 N N . HIS A 1 289 ? 15.344 -1.165 16.516 1 42.12 289 HIS A N 1
ATOM 2175 C CA . HIS A 1 289 ? 14.969 -0.567 17.797 1 42.12 289 HIS A CA 1
ATOM 2176 C C . HIS A 1 289 ? 14.016 -1.473 18.562 1 42.12 289 HIS A C 1
ATOM 2178 O O . HIS A 1 289 ? 14.117 -1.588 19.797 1 42.12 289 HIS A O 1
ATOM 2184 N N . LYS A 1 290 ? 13.062 -2.08 17.891 1 47.59 290 LYS A N 1
ATOM 2185 C CA . LYS A 1 290 ? 12.141 -3.006 18.531 1 47.59 290 LYS A CA 1
ATOM 2186 C C . LYS A 1 290 ? 12.875 -4.227 19.078 1 47.59 290 LYS A C 1
ATOM 2188 O O . LYS A 1 290 ? 12.633 -4.645 20.203 1 47.59 290 LYS A O 1
ATOM 2193 N N . GLN A 1 291 ? 13.594 -4.852 18.203 1 44.88 291 GLN A N 1
ATOM 2194 C CA . GLN A 1 291 ? 14.359 -6.008 18.656 1 44.88 291 GLN A CA 1
ATOM 2195 C C . GLN A 1 291 ? 15.281 -5.633 19.812 1 44.88 291 GLN A C 1
ATOM 2197 O O . GLN A 1 291 ? 15.422 -6.395 20.766 1 44.88 291 GLN A O 1
ATOM 2202 N N . LEU A 1 292 ? 15.789 -4.43 19.656 1 35.91 292 LEU A N 1
ATOM 2203 C CA . LEU A 1 292 ? 16.609 -3.949 20.75 1 35.91 292 LEU A CA 1
ATOM 2204 C C . LEU A 1 292 ? 15.789 -3.822 22.031 1 35.91 292 LEU A C 1
ATOM 2206 O O . LEU A 1 292 ? 16.25 -4.188 23.109 1 35.91 292 LEU A O 1
ATOM 2210 N N . TYR A 1 293 ? 14.641 -3.344 21.844 1 35.81 293 TYR A N 1
ATOM 2211 C CA . TYR A 1 293 ? 13.742 -3.207 23 1 35.81 293 TYR A CA 1
ATOM 2212 C C . TYR A 1 293 ? 13.367 -4.57 23.562 1 35.81 293 TYR A C 1
ATOM 2214 O O . TYR A 1 293 ? 13.398 -4.773 24.781 1 35.81 293 TYR A O 1
ATOM 2222 N N . ILE A 1 294 ? 12.922 -5.41 22.688 1 41.72 294 ILE A N 1
ATOM 2223 C CA . ILE A 1 294 ? 12.578 -6.758 23.109 1 41.72 294 ILE A CA 1
ATOM 2224 C C . ILE A 1 294 ? 13.797 -7.43 23.734 1 41.72 294 ILE A C 1
ATOM 2226 O O . ILE A 1 294 ? 13.688 -8.07 24.781 1 41.72 294 ILE A O 1
ATOM 2230 N N . ASP A 1 295 ? 14.852 -7.293 22.984 1 37.53 295 ASP A N 1
ATOM 2231 C CA . ASP A 1 295 ? 16.078 -7.891 23.5 1 37.53 295 ASP A CA 1
ATOM 2232 C C . ASP A 1 295 ? 16.453 -7.301 24.859 1 37.53 295 ASP A C 1
ATOM 2234 O O . ASP A 1 295 ? 16.938 -8.008 25.75 1 37.53 295 ASP A O 1
ATOM 2238 N N . LEU A 1 296 ? 16.141 -6.031 24.922 1 30.97 296 LEU A N 1
ATOM 2239 C CA . LEU A 1 296 ? 16.453 -5.375 26.172 1 30.97 296 LEU A CA 1
ATOM 2240 C C . LEU A 1 296 ? 15.453 -5.758 27.25 1 30.97 296 LEU A C 1
ATOM 2242 O O . LEU A 1 296 ? 15.789 -5.797 28.438 1 30.97 296 LEU A O 1
ATOM 2246 N N . THR A 1 297 ? 14.266 -5.906 26.797 1 31.22 297 THR A N 1
ATOM 2247 C CA . THR A 1 297 ? 13.25 -6.234 27.797 1 31.22 297 THR A CA 1
ATOM 2248 C C . THR A 1 297 ? 13.148 -7.746 27.984 1 31.22 297 THR A C 1
ATOM 2250 O O . THR A 1 297 ? 12.508 -8.219 28.922 1 31.22 297 THR A O 1
ATOM 2253 N N . SER A 1 298 ? 13.406 -8.484 26.875 1 34.25 298 SER A N 1
ATOM 2254 C CA . SER A 1 298 ? 13.422 -9.93 27.078 1 34.25 298 SER A CA 1
ATOM 2255 C C . SER A 1 298 ? 14.516 -10.336 28.062 1 34.25 298 SER A C 1
ATOM 2257 O O . SER A 1 298 ? 15.672 -9.961 27.906 1 34.25 298 SER A O 1
ATOM 2259 N N . GLU A 1 299 ? 14.234 -10.383 29.297 1 32.94 299 GLU A N 1
ATOM 2260 C CA . GLU A 1 299 ? 15.086 -10.953 30.328 1 32.94 299 GLU A CA 1
ATOM 2261 C C . GLU A 1 299 ? 15.789 -12.219 29.844 1 32.94 299 GLU A C 1
ATOM 2263 O O . GLU A 1 299 ? 16.641 -12.766 30.531 1 32.94 299 GLU A O 1
ATOM 2268 N N . ASP A 1 300 ? 15.172 -13.227 29.203 1 28.92 300 ASP A N 1
ATOM 2269 C CA . ASP A 1 300 ? 15.961 -14.445 29.094 1 28.92 300 ASP A CA 1
ATOM 2270 C C . ASP A 1 300 ? 17.219 -14.219 28.25 1 28.92 300 ASP A C 1
ATOM 2272 O O . ASP A 1 300 ? 17.125 -13.922 27.047 1 28.92 300 ASP A O 1
ATOM 2276 N N . ARG A 1 301 ? 18.484 -13.914 28.781 1 29.95 301 ARG A N 1
ATOM 2277 C CA . ARG A 1 301 ? 19.906 -13.797 28.484 1 29.95 301 ARG A CA 1
ATOM 2278 C C . ARG A 1 301 ? 20.328 -14.805 27.422 1 29.95 301 ARG A C 1
ATOM 2280 O O . ARG A 1 301 ? 21.391 -14.664 26.812 1 29.95 301 ARG A O 1
ATOM 2287 N N . ASN A 1 302 ? 19.953 -16.141 27.453 1 26.8 302 ASN A N 1
ATOM 2288 C CA . ASN A 1 302 ? 20.641 -17.203 26.719 1 26.8 302 ASN A CA 1
ATOM 2289 C C . ASN A 1 302 ? 20.406 -17.109 25.219 1 26.8 302 ASN A C 1
ATOM 2291 O O . ASN A 1 302 ? 21.234 -17.531 24.406 1 26.8 302 ASN A O 1
ATOM 2295 N N . ASN A 1 303 ? 19.125 -17.156 24.656 1 25.14 303 ASN A N 1
ATOM 2296 C CA . ASN A 1 303 ? 18.906 -17.484 23.25 1 25.14 303 ASN A CA 1
ATOM 2297 C C . ASN A 1 303 ? 19.031 -16.234 22.359 1 25.14 303 ASN A C 1
ATOM 2299 O O . ASN A 1 303 ? 18.016 -15.688 21.922 1 25.14 303 ASN A O 1
ATOM 2303 N N . ALA A 1 304 ? 19.828 -15.266 22.625 1 26.52 304 ALA A N 1
ATOM 2304 C CA . ALA A 1 304 ? 20.234 -14.07 21.891 1 26.52 304 ALA A CA 1
ATOM 2305 C C . ALA A 1 304 ? 20.688 -14.43 20.469 1 26.52 304 ALA A C 1
ATOM 2307 O O . ALA A 1 304 ? 20.969 -13.539 19.656 1 26.52 304 ALA A O 1
ATOM 2308 N N . GLN A 1 305 ? 21.266 -15.617 20.203 1 25.41 305 GLN A N 1
ATOM 2309 C CA . GLN A 1 305 ? 21.969 -15.977 18.984 1 25.41 305 GLN A CA 1
ATOM 2310 C C . GLN A 1 305 ? 21.031 -15.938 17.781 1 25.41 305 GLN A C 1
ATOM 2312 O O . GLN A 1 305 ? 21.453 -15.602 16.672 1 25.41 305 GLN A O 1
ATOM 2317 N N . SER A 1 306 ? 19.906 -16.656 17.891 1 24.28 306 SER A N 1
ATOM 2318 C CA . SER A 1 306 ? 19.172 -17.047 16.688 1 24.28 306 SER A CA 1
ATOM 2319 C C . SER A 1 306 ? 18.453 -15.844 16.062 1 24.28 306 SER A C 1
ATOM 2321 O O . SER A 1 306 ? 17.891 -15.945 14.984 1 24.28 306 SER A O 1
ATOM 2323 N N . SER A 1 307 ? 18.094 -14.93 16.891 1 24.78 307 SER A N 1
ATOM 2324 C CA . SER A 1 307 ? 16.984 -14.102 16.406 1 24.78 307 SER A CA 1
ATOM 2325 C C . SER A 1 307 ? 17.438 -13.18 15.273 1 24.78 307 SER A C 1
ATOM 2327 O O . SER A 1 307 ? 16.75 -13.031 14.273 1 24.78 307 SER A O 1
ATOM 2329 N N . CYS A 1 308 ? 18.359 -12.273 15.609 1 25.58 308 CYS A N 1
ATOM 2330 C CA . CYS A 1 308 ? 18.469 -11.039 14.844 1 25.58 308 CYS A CA 1
ATOM 2331 C C . CYS A 1 308 ? 19.172 -11.281 13.508 1 25.58 308 CYS A C 1
ATOM 2333 O O . CYS A 1 308 ? 19.641 -10.344 12.875 1 25.58 308 CYS A O 1
ATOM 2335 N N . ALA A 1 309 ? 19.531 -12.461 13.227 1 23.83 309 ALA A N 1
ATOM 2336 C CA . ALA A 1 309 ? 20.297 -12.57 11.992 1 23.83 309 ALA A CA 1
ATOM 2337 C C . ALA A 1 309 ? 19.5 -12.086 10.789 1 23.83 309 ALA A C 1
ATOM 2339 O O . ALA A 1 309 ? 19.875 -12.32 9.641 1 23.83 309 ALA A O 1
ATOM 2340 N N . GLY A 1 310 ? 18.328 -11.727 11.008 1 24.08 310 GLY A N 1
ATOM 2341 C CA . GLY A 1 310 ? 17.766 -11.391 9.711 1 24.08 310 GLY A CA 1
ATOM 2342 C C . GLY A 1 310 ? 18.531 -10.312 8.977 1 24.08 310 GLY A C 1
ATOM 2343 O O . GLY A 1 310 ? 18.609 -9.172 9.438 1 24.08 310 GLY A O 1
ATOM 2344 N N . LEU A 1 311 ? 19.656 -10.617 8.438 1 22.92 311 LEU A N 1
ATOM 2345 C CA . LEU A 1 311 ? 20.453 -9.875 7.461 1 22.92 311 LEU A CA 1
ATOM 2346 C C . LEU A 1 311 ? 19.562 -9.273 6.379 1 22.92 311 LEU A C 1
ATOM 2348 O O . LEU A 1 311 ? 18.859 -10 5.676 1 22.92 311 LEU A O 1
ATOM 2352 N N . SER A 1 312 ? 18.844 -8.312 6.652 1 23.8 312 SER A N 1
ATOM 2353 C CA . SER A 1 312 ? 18.25 -7.605 5.52 1 23.8 312 SER A CA 1
ATOM 2354 C C . SER A 1 312 ? 19.297 -7.305 4.445 1 23.8 312 SER A C 1
ATOM 2356 O O . SER A 1 312 ? 20.203 -6.512 4.668 1 23.8 312 SER A O 1
ATOM 2358 N N . LEU A 1 313 ? 19.781 -8.289 3.803 1 22.77 313 LEU A N 1
ATOM 2359 C CA . LEU A 1 313 ? 20.578 -8.094 2.598 1 22.77 313 LEU A CA 1
ATOM 2360 C C . LEU A 1 313 ? 19.844 -7.215 1.594 1 22.77 313 LEU A C 1
ATOM 2362 O O . LEU A 1 313 ? 18.719 -7.547 1.181 1 22.77 313 LEU A O 1
ATOM 2366 N N . LEU A 1 314 ? 19.812 -5.977 1.826 1 23.84 314 LEU A N 1
ATOM 2367 C CA . LEU A 1 314 ? 19.5 -5.113 0.696 1 23.84 314 LEU A CA 1
ATOM 2368 C C . LEU A 1 314 ? 20.359 -5.449 -0.512 1 23.84 314 LEU A C 1
ATOM 2370 O O . LEU A 1 314 ? 21.578 -5.281 -0.469 1 23.84 314 LEU A O 1
ATOM 2374 N N . LEU A 1 315 ? 20.141 -6.516 -1.076 1 23.38 315 LEU A N 1
ATOM 2375 C CA . LEU A 1 315 ? 20.844 -6.758 -2.326 1 23.38 315 LEU A CA 1
ATOM 2376 C C . LEU A 1 315 ? 20.516 -5.691 -3.361 1 23.38 315 LEU A C 1
ATOM 2378 O O . LEU A 1 315 ? 19.359 -5.602 -3.812 1 23.38 315 LEU A O 1
ATOM 2382 N N . ILE A 1 316 ? 20.953 -4.52 -3.094 1 24.09 316 ILE A N 1
ATOM 2383 C CA . ILE A 1 316 ? 21.016 -3.557 -4.188 1 24.09 316 ILE A CA 1
ATOM 2384 C C . ILE A 1 316 ? 22.125 -3.957 -5.164 1 24.09 316 ILE A C 1
ATOM 2386 O O . ILE A 1 316 ? 23.281 -4.113 -4.777 1 24.09 316 ILE A O 1
ATOM 2390 N N . ARG A 1 317 ? 21.766 -4.75 -6.082 1 24.86 317 ARG A N 1
ATOM 2391 C CA . ARG A 1 317 ? 22.75 -4.984 -7.137 1 24.86 317 ARG A CA 1
ATOM 2392 C C . ARG A 1 317 ? 22.984 -3.723 -7.957 1 24.86 317 ARG A C 1
ATOM 2394 O O . ARG A 1 317 ? 22.047 -3.158 -8.523 1 24.86 317 ARG A O 1
ATOM 2401 N N . ILE A 1 318 ? 23.938 -2.936 -7.371 1 24.91 318 ILE A N 1
ATOM 2402 C CA . ILE A 1 318 ? 24.406 -1.841 -8.211 1 24.91 318 ILE A CA 1
ATOM 2403 C C . ILE A 1 318 ? 25.453 -2.361 -9.203 1 24.91 318 ILE A C 1
ATOM 2405 O O . ILE A 1 318 ? 26.422 -2.998 -8.797 1 24.91 318 ILE A O 1
ATOM 2409 N N . ARG A 1 319 ? 24.969 -2.553 -10.406 1 25.75 319 ARG A N 1
ATOM 2410 C CA . ARG A 1 319 ? 25.906 -2.842 -11.477 1 25.75 319 ARG A CA 1
ATOM 2411 C C . ARG A 1 319 ? 26.891 -1.688 -11.672 1 25.75 319 ARG A C 1
ATOM 2413 O O . ARG A 1 319 ? 26.484 -0.554 -11.922 1 25.75 319 ARG A O 1
ATOM 2420 N N . ILE A 1 320 ? 28.016 -1.754 -10.867 1 24.58 320 ILE A N 1
ATOM 2421 C CA . ILE A 1 320 ? 29.125 -0.917 -11.312 1 24.58 320 ILE A CA 1
ATOM 2422 C C . ILE A 1 320 ? 29.781 -1.55 -12.539 1 24.58 320 ILE A C 1
ATOM 2424 O O . ILE A 1 320 ? 29.719 -2.766 -12.727 1 24.58 320 ILE A O 1
ATOM 2428 N N . PRO A 1 321 ? 30.188 -0.673 -13.453 1 27.03 321 PRO A N 1
ATOM 2429 C CA . PRO A 1 321 ? 31.031 -1.255 -14.492 1 27.03 321 PRO A CA 1
ATOM 2430 C C . PRO A 1 321 ? 32.156 -2.107 -13.914 1 27.03 321 PRO A C 1
ATOM 2432 O O . PRO A 1 321 ? 32.938 -1.623 -13.094 1 27.03 321 PRO A O 1
ATOM 2435 N N . GLY A 1 322 ? 32.219 -3.42 -14.18 1 26.8 322 GLY A N 1
ATOM 2436 C CA . GLY A 1 322 ? 33.125 -4.539 -13.977 1 26.8 322 GLY A CA 1
ATOM 2437 C C . GLY A 1 322 ? 32.688 -5.477 -12.867 1 26.8 322 GLY A C 1
ATOM 2438 O O . GLY A 1 322 ? 32.875 -6.691 -12.961 1 26.8 322 GLY A O 1
ATOM 2439 N N . SER A 1 323 ? 32.844 -5.234 -11.508 1 24.52 323 SER A N 1
ATOM 2440 C CA . SER A 1 323 ? 32.688 -6.164 -10.398 1 24.52 323 SER A CA 1
ATOM 2441 C C . SER A 1 323 ? 31.391 -5.898 -9.641 1 24.52 323 SER A C 1
ATOM 2443 O O . SER A 1 323 ? 30.828 -4.805 -9.734 1 24.52 323 SER A O 1
ATOM 2445 N N . TRP A 1 324 ? 30.5 -6.875 -9.57 1 26.09 324 TRP A N 1
ATOM 2446 C CA . TRP A 1 324 ? 29.266 -6.797 -8.797 1 26.09 324 TRP A CA 1
ATOM 2447 C C . TRP A 1 324 ? 29.562 -6.738 -7.301 1 26.09 324 TRP A C 1
ATOM 2449 O O . TRP A 1 324 ? 30.438 -7.453 -6.809 1 26.09 324 TRP A O 1
ATOM 2459 N N . ILE A 1 325 ? 29.703 -5.543 -6.715 1 24.41 325 ILE A N 1
ATOM 2460 C CA . ILE A 1 325 ? 29.922 -5.559 -5.273 1 24.41 325 ILE A CA 1
ATOM 2461 C C . ILE A 1 325 ? 28.609 -5.828 -4.543 1 24.41 325 ILE A C 1
ATOM 2463 O O . ILE A 1 325 ? 27.609 -5.16 -4.797 1 24.41 325 ILE A O 1
ATOM 2467 N N . GLN A 1 326 ? 28.234 -6.98 -4.316 1 24.66 326 GLN A N 1
ATOM 2468 C CA . GLN A 1 326 ? 27.172 -7.418 -3.426 1 24.66 326 GLN A CA 1
ATOM 2469 C C . GLN A 1 326 ? 27.547 -7.18 -1.964 1 24.66 326 GLN A C 1
ATOM 2471 O O . GLN A 1 326 ? 28.594 -7.633 -1.502 1 24.66 326 GLN A O 1
ATOM 2476 N N . SER A 1 327 ? 27.609 -5.953 -1.445 1 24.44 327 SER A N 1
ATOM 2477 C CA . SER A 1 327 ? 28.062 -5.863 -0.058 1 24.44 327 SER A CA 1
ATOM 2478 C C . SER A 1 327 ? 26.969 -6.324 0.901 1 24.44 327 SER A C 1
ATOM 2480 O O . SER A 1 327 ? 25.828 -5.848 0.834 1 24.44 327 SER A O 1
ATOM 2482 N N . THR A 1 328 ? 26.766 -7.547 1.176 1 26.02 328 THR A N 1
ATOM 2483 C CA . THR A 1 328 ? 26.047 -8.141 2.297 1 26.02 328 THR A CA 1
ATOM 2484 C C . THR A 1 328 ? 26.688 -7.742 3.623 1 26.02 328 THR A C 1
ATOM 2486 O O . THR A 1 328 ? 27.688 -8.336 4.039 1 26.02 328 THR A O 1
ATOM 2489 N N . TRP A 1 329 ? 27.047 -6.461 3.891 1 25.09 329 TRP A N 1
ATOM 2490 C CA . TRP A 1 329 ? 27.875 -6.273 5.074 1 25.09 329 TRP A CA 1
ATOM 2491 C C . TRP A 1 329 ? 27.094 -6.582 6.348 1 25.09 329 TRP A C 1
ATOM 2493 O O . TRP A 1 329 ? 25.984 -6.07 6.539 1 25.09 329 TRP A O 1
ATOM 2503 N N . PRO A 1 330 ? 27.312 -7.625 7.02 1 26.67 330 PRO A N 1
ATOM 2504 C CA . PRO A 1 330 ? 26.828 -7.934 8.367 1 26.67 330 PRO A CA 1
ATOM 2505 C C . PRO A 1 330 ? 27.188 -6.852 9.383 1 26.67 330 PRO A C 1
ATOM 2507 O O . PRO A 1 330 ? 28.344 -6.391 9.422 1 26.67 330 PRO A O 1
ATOM 2510 N N . VAL A 1 331 ? 26.422 -5.863 9.758 1 26.72 331 VAL A N 1
ATOM 2511 C CA . VAL A 1 331 ? 26.766 -4.852 10.758 1 26.72 331 VAL A CA 1
ATOM 2512 C C . VAL A 1 331 ? 26.531 -5.418 12.156 1 26.72 331 VAL A C 1
ATOM 2514 O O . VAL A 1 331 ? 25.5 -6.035 12.422 1 26.72 331 VAL A O 1
ATOM 2517 N N . LYS A 1 332 ? 27.562 -5.77 12.75 1 28.42 332 LYS A N 1
ATOM 2518 C CA . LYS A 1 332 ? 27.547 -6.16 14.156 1 28.42 332 LYS A CA 1
ATOM 2519 C C . LYS A 1 332 ? 27.516 -4.938 15.07 1 28.42 332 LYS A C 1
ATOM 2521 O O . LYS A 1 332 ? 28.172 -3.93 14.781 1 28.42 332 LYS A O 1
ATOM 2526 N N . LEU A 1 333 ? 26.562 -4.883 15.938 1 28.91 333 LEU A N 1
ATOM 2527 C CA . LEU A 1 333 ? 26.516 -3.809 16.922 1 28.91 333 LEU A CA 1
ATOM 2528 C C . LEU A 1 333 ? 27.469 -4.086 18.078 1 28.91 333 LEU A C 1
ATOM 2530 O O . LEU A 1 333 ? 27.688 -5.242 18.438 1 28.91 333 LEU A O 1
ATOM 2534 N N . ASN A 1 334 ? 28.375 -3.082 18.312 1 27.45 334 ASN A N 1
ATOM 2535 C CA . ASN A 1 334 ? 29.25 -3.211 19.484 1 27.45 334 ASN A CA 1
ATOM 2536 C C . ASN A 1 334 ? 28.453 -3.182 20.781 1 27.45 334 ASN A C 1
ATOM 2538 O O . ASN A 1 334 ? 27.266 -2.893 20.781 1 27.45 334 ASN A O 1
ATOM 2542 N N . PRO A 1 335 ? 29.141 -3.527 21.859 1 30.75 335 PRO A N 1
ATOM 2543 C CA . PRO A 1 335 ? 28.516 -3.568 23.188 1 30.75 335 PRO A CA 1
ATOM 2544 C C . PRO A 1 335 ? 27.781 -2.277 23.547 1 30.75 335 PRO A C 1
ATOM 2546 O O . PRO A 1 335 ? 26.969 -2.258 24.469 1 30.75 335 PRO A O 1
ATOM 2549 N N . LEU A 1 336 ? 28.141 -1.22 22.812 1 32.72 336 LEU A N 1
ATOM 2550 C CA . LEU A 1 336 ? 27.531 0.064 23.141 1 32.72 336 LEU A CA 1
ATOM 2551 C C . LEU A 1 336 ? 26.375 0.36 22.188 1 32.72 336 LEU A C 1
ATOM 2553 O O . LEU A 1 336 ? 25.812 1.457 22.219 1 32.72 336 LEU A O 1
ATOM 2557 N N . GLY A 1 337 ? 25.859 -0.581 21.391 1 29.34 337 GLY A N 1
ATOM 2558 C CA . GLY A 1 337 ? 24.703 -0.512 20.531 1 29.34 337 GLY A CA 1
ATOM 2559 C C . GLY A 1 337 ? 24.984 0.15 19.188 1 29.34 337 GLY A C 1
ATOM 2560 O O . GLY A 1 337 ? 24.062 0.489 18.453 1 29.34 337 GLY A O 1
ATOM 2561 N N . LYS A 1 338 ? 26.203 0.583 18.938 1 27.94 338 LYS A N 1
ATOM 2562 C CA . LYS A 1 338 ? 26.609 1.21 17.688 1 27.94 338 LYS A CA 1
ATOM 2563 C C . LYS A 1 338 ? 26.969 0.161 16.641 1 27.94 338 LYS A C 1
ATOM 2565 O O . LYS A 1 338 ? 27.578 -0.861 16.953 1 27.94 338 LYS A O 1
ATOM 2570 N N . PRO A 1 339 ? 26.391 0.182 15.438 1 28.78 339 PRO A N 1
ATOM 2571 C CA . PRO A 1 339 ? 26.703 -0.792 14.391 1 28.78 339 PRO A CA 1
ATOM 2572 C C . PRO A 1 339 ? 28.203 -0.841 14.07 1 28.78 339 PRO A C 1
ATOM 2574 O O . PRO A 1 339 ? 28.844 0.204 13.953 1 28.78 339 PRO A O 1
ATOM 2577 N N . ILE A 1 340 ? 28.891 -1.82 14.484 1 30.69 340 ILE A N 1
ATOM 2578 C CA . ILE A 1 340 ? 30.312 -2.01 14.164 1 30.69 340 ILE A CA 1
ATOM 2579 C C . ILE A 1 340 ? 30.438 -2.859 12.906 1 30.69 340 ILE A C 1
ATOM 2581 O O . ILE A 1 340 ? 29.688 -3.822 12.711 1 30.69 340 ILE A O 1
ATOM 2585 N N . CYS A 1 341 ? 30.875 -2.324 11.812 1 30.33 341 CYS A N 1
ATOM 2586 C CA . CYS A 1 341 ? 31.25 -3.076 10.625 1 30.33 341 CYS A CA 1
ATOM 2587 C C . CYS A 1 341 ? 32.25 -4.184 10.977 1 30.33 341 CYS A C 1
ATOM 2589 O O . CYS A 1 341 ? 33.25 -3.936 11.641 1 30.33 341 CYS A O 1
ATOM 2591 N N . LEU A 1 342 ? 31.75 -5.348 11.125 1 29.56 342 LEU A N 1
ATOM 2592 C CA . LEU A 1 342 ? 32.625 -6.453 11.516 1 29.56 342 LEU A CA 1
ATOM 2593 C C . LEU A 1 342 ? 33.656 -6.73 10.438 1 29.56 342 LEU A C 1
ATOM 2595 O O . LEU A 1 342 ? 34.219 -7.828 10.375 1 29.56 342 LEU A O 1
ATOM 2599 N N . GLU A 1 343 ? 33.781 -6.027 9.344 1 28.81 343 GLU A N 1
ATOM 2600 C CA . GLU A 1 343 ? 34.969 -6.523 8.633 1 28.81 343 GLU A CA 1
ATOM 2601 C C . GLU A 1 343 ? 36.219 -6.402 9.492 1 28.81 343 GLU A C 1
ATOM 2603 O O . GLU A 1 343 ? 36.438 -5.371 10.133 1 28.81 343 GLU A O 1
ATOM 2608 N N . PRO A 1 344 ? 36.812 -7.559 9.852 1 29.05 344 PRO A N 1
ATOM 2609 C CA . PRO A 1 344 ? 38.062 -7.453 10.648 1 29.05 344 PRO A CA 1
ATOM 2610 C C . PRO A 1 344 ? 38.875 -6.207 10.32 1 29.05 344 PRO A C 1
ATOM 2612 O O . PRO A 1 344 ? 39.531 -5.641 11.203 1 29.05 344 PRO A O 1
ATOM 2615 N N . GLY A 1 345 ? 39.281 -6.145 8.977 1 29.08 345 GLY A N 1
ATOM 2616 C CA . GLY A 1 345 ? 40.312 -5.176 8.648 1 29.08 345 GLY A CA 1
ATOM 2617 C C . GLY A 1 345 ? 39.875 -3.738 8.82 1 29.08 345 GLY A C 1
ATOM 2618 O O . GLY A 1 345 ? 40.625 -2.807 8.547 1 29.08 345 GLY A O 1
ATOM 2619 N N . PHE A 1 346 ? 38.594 -3.502 8.516 1 28.91 346 PHE A N 1
ATOM 2620 C CA . PHE A 1 346 ? 38.312 -2.076 8.562 1 28.91 346 PHE A CA 1
ATOM 2621 C C . PHE A 1 346 ? 38.156 -1.603 10 1 28.91 346 PHE A C 1
ATOM 2623 O O . PHE A 1 346 ? 37.156 -1.893 10.656 1 28.91 346 PHE A O 1
ATOM 2630 N N . LYS A 1 347 ? 39.25 -1.522 10.688 1 27.34 347 LYS A N 1
ATOM 2631 C CA . LYS A 1 347 ? 39.438 -0.966 12.023 1 27.34 347 LYS A CA 1
ATOM 2632 C C . LYS A 1 347 ? 38.688 0.354 12.188 1 27.34 347 LYS A C 1
ATOM 2634 O O . LYS A 1 347 ? 38.344 0.732 13.305 1 27.34 347 LYS A O 1
ATOM 2639 N N . ASP A 1 348 ? 38.969 1.403 11.312 1 25.22 348 ASP A N 1
ATOM 2640 C CA . ASP A 1 348 ? 38.688 2.789 11.68 1 25.22 348 ASP A CA 1
ATOM 2641 C C . ASP A 1 348 ? 37.219 3.137 11.492 1 25.22 348 ASP A C 1
ATOM 2643 O O . ASP A 1 348 ? 36.531 2.545 10.648 1 25.22 348 ASP A O 1
ATOM 2647 N N . ASP A 1 349 ? 36.531 3.764 12.469 1 28.06 349 ASP A N 1
ATOM 2648 C CA . ASP A 1 349 ? 35.25 4.434 12.617 1 28.06 349 ASP A CA 1
ATOM 2649 C C . ASP A 1 349 ? 34.906 5.219 11.359 1 28.06 349 ASP A C 1
ATOM 2651 O O . ASP A 1 349 ? 33.906 5.953 11.336 1 28.06 349 ASP A O 1
ATOM 2655 N N . THR A 1 350 ? 35.906 5.484 10.516 1 26.08 350 THR A N 1
ATOM 2656 C CA . THR A 1 350 ? 35.719 6.422 9.414 1 26.08 350 THR A CA 1
ATOM 2657 C C . THR A 1 350 ? 34.719 5.883 8.398 1 26.08 350 THR A C 1
ATOM 2659 O O . THR A 1 350 ? 34.281 6.609 7.508 1 26.08 350 THR A O 1
ATOM 2662 N N . CYS A 1 351 ? 34.719 4.633 8.336 1 26.17 351 CYS A N 1
ATOM 2663 C CA . CYS A 1 351 ? 33.969 4.109 7.203 1 26.17 351 CYS A CA 1
ATOM 2664 C C . CYS A 1 351 ? 32.469 4.367 7.371 1 26.17 351 CYS A C 1
ATOM 2666 O O . CYS A 1 351 ? 31.719 4.359 6.395 1 26.17 351 CYS A O 1
ATOM 2668 N N . CYS A 1 352 ? 32.031 4.434 8.586 1 26.73 352 CYS A N 1
ATOM 2669 C CA . CYS A 1 352 ? 30.609 4.691 8.695 1 26.73 352 CYS A CA 1
ATOM 2670 C C . CYS A 1 352 ? 30.266 6.102 8.227 1 26.73 352 CYS A C 1
ATOM 2672 O O . CYS A 1 352 ? 29.125 6.375 7.844 1 26.73 352 CYS A O 1
ATOM 2674 N N . ARG A 1 353 ? 31.172 7.09 8.492 1 26.2 353 ARG A N 1
ATOM 2675 C CA . ARG A 1 353 ? 30.906 8.469 8.117 1 26.2 353 ARG A CA 1
ATOM 2676 C C . ARG A 1 353 ? 30.938 8.648 6.602 1 26.2 353 ARG A C 1
ATOM 2678 O O . ARG A 1 353 ? 30.141 9.391 6.035 1 26.2 353 ARG A O 1
ATOM 2685 N N . ASP A 1 354 ? 31.953 8.156 5.93 1 24.89 354 ASP A N 1
ATOM 2686 C CA . ASP A 1 354 ? 32.156 8.406 4.504 1 24.89 354 ASP A CA 1
ATOM 2687 C C . ASP A 1 354 ? 31.109 7.672 3.674 1 24.89 354 ASP A C 1
ATOM 2689 O O . ASP A 1 354 ? 30.797 8.078 2.551 1 24.89 354 ASP A O 1
ATOM 2693 N N . THR A 1 355 ? 30.703 6.477 4.141 1 25.25 355 THR A N 1
ATOM 2694 C CA . THR A 1 355 ? 29.734 5.812 3.281 1 25.25 355 THR A CA 1
ATOM 2695 C C . THR A 1 355 ? 28.422 6.582 3.264 1 25.25 355 THR A C 1
ATOM 2697 O O . THR A 1 355 ? 27.719 6.617 2.244 1 25.25 355 THR A O 1
ATOM 2700 N N . LEU A 1 356 ? 28.047 7.219 4.355 1 26.11 356 LEU A N 1
ATOM 2701 C CA . LEU A 1 356 ? 26.891 8.086 4.281 1 26.11 356 LEU A CA 1
ATOM 2702 C C . LEU A 1 356 ? 27.156 9.289 3.381 1 26.11 356 LEU A C 1
ATOM 2704 O O . LEU A 1 356 ? 26.266 9.734 2.656 1 26.11 356 LEU A O 1
ATOM 2708 N N . ASN A 1 357 ? 28.281 9.977 3.555 1 24.41 357 ASN A N 1
ATOM 2709 C CA . ASN A 1 357 ? 28.594 11.141 2.732 1 24.41 357 ASN A CA 1
ATOM 2710 C C . ASN A 1 357 ? 28.891 10.742 1.29 1 24.41 357 ASN A C 1
ATOM 2712 O O . ASN A 1 357 ? 28.859 11.578 0.389 1 24.41 357 ASN A O 1
ATOM 2716 N N . SER A 1 358 ? 29.641 9.695 1.11 1 24.41 358 SER A N 1
ATOM 2717 C CA . SER A 1 358 ? 30.031 9.398 -0.264 1 24.41 358 SER A CA 1
ATOM 2718 C C . SER A 1 358 ? 28.844 8.961 -1.1 1 24.41 358 SER A C 1
ATOM 2720 O O . SER A 1 358 ? 28.984 8.648 -2.283 1 24.41 358 SER A O 1
ATOM 2722 N N . LEU A 1 359 ? 27.797 8.602 -0.522 1 24.38 359 LEU A N 1
ATOM 2723 C CA . LEU A 1 359 ? 26.688 8.422 -1.444 1 24.38 359 LEU A CA 1
ATOM 2724 C C . LEU A 1 359 ? 26.391 9.711 -2.199 1 24.38 359 LEU A C 1
ATOM 2726 O O . LEU A 1 359 ? 25.5 10.477 -1.806 1 24.38 359 LEU A O 1
ATOM 2730 N N . ARG A 1 360 ? 27.406 10.539 -2.328 1 21.75 360 ARG A N 1
ATOM 2731 C CA . ARG A 1 360 ? 27.188 11.516 -3.387 1 21.75 360 ARG A CA 1
ATOM 2732 C C . ARG A 1 360 ? 26.703 10.844 -4.668 1 21.75 360 ARG A C 1
ATOM 2734 O O . ARG A 1 360 ? 27.266 9.844 -5.105 1 21.75 360 ARG A O 1
ATOM 2741 N N . PHE A 1 361 ? 25.438 11.062 -4.965 1 21.55 361 PHE A N 1
ATOM 2742 C CA . PHE A 1 361 ? 24.734 10.703 -6.184 1 21.55 361 PHE A CA 1
ATOM 2743 C C . PHE A 1 361 ? 25.625 10.914 -7.406 1 21.55 361 PHE A C 1
ATOM 2745 O O . PHE A 1 361 ? 25.719 12.031 -7.926 1 21.55 361 PHE A O 1
ATOM 2752 N N . THR A 1 362 ? 26.828 10.602 -7.363 1 21.3 362 THR A N 1
ATOM 2753 C CA . THR A 1 362 ? 27.312 10.672 -8.734 1 21.3 362 THR A CA 1
ATOM 2754 C C . THR A 1 362 ? 26.344 9.977 -9.688 1 21.3 362 THR A C 1
ATOM 2756 O O . THR A 1 362 ? 25.531 9.148 -9.266 1 21.3 362 THR A O 1
ATOM 2759 N N . GLY A 1 363 ? 26.344 10.391 -11.016 1 21.61 363 GLY A N 1
ATOM 2760 C CA . GLY A 1 363 ? 25.609 10.008 -12.219 1 21.61 363 GLY A CA 1
ATOM 2761 C C . GLY A 1 363 ? 25.531 8.508 -12.406 1 21.61 363 GLY A C 1
ATOM 2762 O O . GLY A 1 363 ? 25.328 8.023 -13.523 1 21.61 363 GLY A O 1
ATOM 2763 N N . LEU A 1 364 ? 25.891 7.832 -11.383 1 21.78 364 LEU A N 1
ATOM 2764 C CA . LEU A 1 364 ? 26.094 6.445 -11.789 1 21.78 364 LEU A CA 1
ATOM 2765 C C . LEU A 1 364 ? 24.812 5.832 -12.305 1 21.78 364 LEU A C 1
ATOM 2767 O O . LEU A 1 364 ? 23.734 6.102 -11.766 1 21.78 364 LEU A O 1
ATOM 2771 N N . PRO A 1 365 ? 24.891 5.363 -13.492 1 20.95 365 PRO A N 1
ATOM 2772 C CA . PRO A 1 365 ? 23.797 4.758 -14.25 1 20.95 365 PRO A CA 1
ATOM 2773 C C . PRO A 1 365 ? 23.156 3.578 -13.523 1 20.95 365 PRO A C 1
ATOM 2775 O O . PRO A 1 365 ? 23.859 2.68 -13.055 1 20.95 365 PRO A O 1
ATOM 2778 N N . VAL A 1 366 ? 22.484 3.914 -12.461 1 20.66 366 VAL A N 1
ATOM 2779 C CA . VAL A 1 366 ? 21.672 2.912 -11.781 1 20.66 366 VAL A CA 1
ATOM 2780 C C . VAL A 1 366 ? 21.031 1.985 -12.805 1 20.66 366 VAL A C 1
ATOM 2782 O O . VAL A 1 366 ? 20.312 2.443 -13.703 1 20.66 366 VAL A O 1
ATOM 2785 N N . SER A 1 367 ? 21.828 1.104 -13.172 1 20.66 367 SER A N 1
ATOM 2786 C CA . SER A 1 367 ? 21.203 0.137 -14.062 1 20.66 367 SER A CA 1
ATOM 2787 C C . SER A 1 367 ? 20.062 -0.605 -13.352 1 20.66 367 SER A C 1
ATOM 2789 O O . SER A 1 367 ? 20.25 -1.117 -12.25 1 20.66 367 SER A O 1
ATOM 2791 N N . VAL A 1 368 ? 19.078 0.07 -13.148 1 19.95 368 VAL A N 1
ATOM 2792 C CA . VAL A 1 368 ? 17.812 -0.545 -12.789 1 19.95 368 VAL A CA 1
ATOM 2793 C C . VAL A 1 368 ? 17.609 -1.82 -13.609 1 19.95 368 VAL A C 1
ATOM 2795 O O . VAL A 1 368 ? 17.703 -1.8 -14.836 1 19.95 368 VAL A O 1
ATOM 2798 N N . CYS A 1 369 ? 18.156 -2.807 -13 1 19.75 369 CYS A N 1
ATOM 2799 C CA . CYS A 1 369 ? 17.875 -4.047 -13.711 1 19.75 369 CYS A CA 1
ATOM 2800 C C . CYS A 1 369 ? 16.406 -4.16 -14.07 1 19.75 369 CYS A C 1
ATOM 2802 O O . CYS A 1 369 ? 15.539 -4.027 -13.203 1 19.75 369 CYS A O 1
ATOM 2804 N N . ARG A 1 370 ? 16.109 -3.475 -15.078 1 19.95 370 ARG A N 1
ATOM 2805 C CA . ARG A 1 370 ? 14.828 -3.658 -15.75 1 19.95 370 ARG A CA 1
ATOM 2806 C C . ARG A 1 370 ? 14.508 -5.141 -15.922 1 19.95 370 ARG A C 1
ATOM 2808 O O . ARG A 1 370 ? 15.281 -5.887 -16.516 1 19.95 370 ARG A O 1
ATOM 2815 N N . CYS A 1 371 ? 14.156 -5.574 -14.703 1 19.69 371 CYS A N 1
ATOM 2816 C CA . CYS A 1 371 ? 13.586 -6.867 -15.07 1 19.69 371 CYS A CA 1
ATOM 2817 C C . CYS A 1 371 ? 12.664 -6.734 -16.281 1 19.69 371 CYS A C 1
ATOM 2819 O O . CYS A 1 371 ? 11.703 -5.969 -16.234 1 19.69 371 CYS A O 1
ATOM 2821 N N . GLY A 1 372 ? 13.367 -6.445 -17.344 1 20.47 372 GLY A N 1
ATOM 2822 C CA . GLY A 1 372 ? 12.688 -6.5 -18.625 1 20.47 372 GLY A CA 1
ATOM 2823 C C . GLY A 1 372 ? 11.609 -7.566 -18.688 1 20.47 372 GLY A C 1
ATOM 2824 O O . GLY A 1 372 ? 11.844 -8.711 -18.297 1 20.47 372 GLY A O 1
ATOM 2825 N N . ASN A 1 373 ? 10.531 -7.008 -18.141 1 18.03 373 ASN A N 1
ATOM 2826 C CA . ASN A 1 373 ? 9.484 -7.859 -18.703 1 18.03 373 ASN A CA 1
ATOM 2827 C C . ASN A 1 373 ? 9.758 -8.203 -20.156 1 18.03 373 ASN A C 1
ATOM 2829 O O . ASN A 1 373 ? 10.211 -7.352 -20.938 1 18.03 373 ASN A O 1
ATOM 2833 N N . ALA A 1 374 ? 10.125 -9.422 -20.312 1 20.44 374 ALA A N 1
ATOM 2834 C CA . ALA A 1 374 ? 10.328 -9.992 -21.641 1 20.44 374 ALA A CA 1
ATOM 2835 C C . ALA A 1 374 ? 9.352 -9.391 -22.641 1 20.44 374 ALA A C 1
ATOM 2837 O O . ALA A 1 374 ? 9.594 -9.43 -23.859 1 20.44 374 ALA A O 1
ATOM 2838 N N . GLN A 1 375 ? 8.172 -8.906 -22.172 1 19.69 375 GLN A N 1
ATOM 2839 C CA . GLN A 1 375 ? 7.34 -8.836 -23.375 1 19.69 375 GLN A CA 1
ATOM 2840 C C . GLN A 1 375 ? 7.602 -7.547 -24.141 1 19.69 375 GLN A C 1
ATOM 2842 O O . GLN A 1 375 ? 7.008 -7.32 -25.203 1 19.69 375 GLN A O 1
ATOM 2847 N N . ASP A 1 376 ? 8.086 -6.355 -23.547 1 18.11 376 ASP A N 1
ATOM 2848 C CA . ASP A 1 376 ? 7.887 -5.273 -24.5 1 18.11 376 ASP A CA 1
ATOM 2849 C C . ASP A 1 376 ? 8.961 -5.289 -25.578 1 18.11 376 ASP A C 1
ATOM 2851 O O . ASP A 1 376 ? 10.156 -5.371 -25.281 1 18.11 376 ASP A O 1
ATOM 2855 N N . GLY A 1 377 ? 8.68 -5.883 -26.734 1 17.36 377 GLY A N 1
ATOM 2856 C CA . GLY A 1 377 ? 9.344 -5.789 -28.016 1 17.36 377 GLY A CA 1
ATOM 2857 C C . GLY A 1 377 ? 9.766 -4.375 -28.375 1 17.36 377 GLY A C 1
ATOM 2858 O O . GLY A 1 377 ? 8.922 -3.527 -28.672 1 17.36 377 GLY A O 1
ATOM 2859 N N . TYR A 1 378 ? 10.484 -3.68 -27.656 1 17.22 378 TYR A N 1
ATOM 2860 C CA . TYR A 1 378 ? 10.992 -2.531 -28.406 1 17.22 378 TYR A CA 1
ATOM 2861 C C . TYR A 1 378 ? 11.742 -2.977 -29.656 1 17.22 378 TYR A C 1
ATOM 2863 O O . TYR A 1 378 ? 12.547 -3.906 -29.594 1 17.22 378 TYR A O 1
ATOM 2871 N N . ARG A 1 379 ? 11.125 -2.75 -30.875 1 17.31 379 ARG A N 1
ATOM 2872 C CA . ARG A 1 379 ? 12.008 -2.439 -32 1 17.31 379 ARG A CA 1
ATOM 2873 C C . ARG A 1 379 ? 12.891 -1.235 -31.672 1 17.31 379 ARG A C 1
ATOM 2875 O O . ARG A 1 379 ? 12.438 -0.271 -31.062 1 17.31 379 ARG A O 1
ATOM 2882 N N . MET B 1 1 ? -48.062 25.75 8.555 1 25.7 1 MET B N 1
ATOM 2883 C CA . MET B 1 1 ? -46.875 26.531 8.312 1 25.7 1 MET B CA 1
ATOM 2884 C C . MET B 1 1 ? -45.656 25.625 8.109 1 25.7 1 MET B C 1
ATOM 2886 O O . MET B 1 1 ? -45.375 24.766 8.945 1 25.7 1 MET B O 1
ATOM 2890 N N . GLU B 1 2 ? -45.281 25.359 6.852 1 28.25 2 GLU B N 1
ATOM 2891 C CA . GLU B 1 2 ? -44.344 24.344 6.395 1 28.25 2 GLU B CA 1
ATOM 2892 C C . GLU B 1 2 ? -42.938 24.609 6.934 1 28.25 2 GLU B C 1
ATOM 2894 O O . GLU B 1 2 ? -42.469 25.734 6.902 1 28.25 2 GLU B O 1
ATOM 2899 N N . PRO B 1 3 ? -42.344 23.828 7.863 1 30.64 3 PRO B N 1
ATOM 2900 C CA . PRO B 1 3 ? -41.094 24.141 8.531 1 30.64 3 PRO B CA 1
ATOM 2901 C C . PRO B 1 3 ? -39.969 24.422 7.543 1 30.64 3 PRO B C 1
ATOM 2903 O O . PRO B 1 3 ? -39.844 23.75 6.512 1 30.64 3 PRO B O 1
ATOM 2906 N N . THR B 1 4 ? -39.625 25.703 7.289 1 26.22 4 THR B N 1
ATOM 2907 C CA . THR B 1 4 ? -38.594 26.219 6.371 1 26.22 4 THR B CA 1
ATOM 2908 C C . THR B 1 4 ? -37.281 25.484 6.566 1 26.22 4 THR B C 1
ATOM 2910 O O . THR B 1 4 ? -36.75 25.438 7.676 1 26.22 4 THR B O 1
ATOM 2913 N N . ARG B 1 5 ? -36.969 24.562 5.793 1 31.38 5 ARG B N 1
ATOM 2914 C CA . ARG B 1 5 ? -35.688 23.859 5.738 1 31.38 5 ARG B CA 1
ATOM 2915 C C . ARG B 1 5 ? -34.531 24.828 5.762 1 31.38 5 ARG B C 1
ATOM 2917 O O . ARG B 1 5 ? -34.406 25.672 4.871 1 31.38 5 ARG B O 1
ATOM 2924 N N . MET B 1 6 ? -34.062 25.266 6.918 1 27.83 6 MET B N 1
ATOM 2925 C CA . MET B 1 6 ? -32.906 26.141 7.031 1 27.83 6 MET B CA 1
ATOM 2926 C C . MET B 1 6 ? -31.766 25.656 6.156 1 27.83 6 MET B C 1
ATOM 2928 O O . MET B 1 6 ? -31.406 24.484 6.207 1 27.83 6 MET B O 1
ATOM 2932 N N . GLU B 1 7 ? -31.5 26.219 5 1 31.55 7 GLU B N 1
ATOM 2933 C CA . GLU B 1 7 ? -30.406 25.984 4.059 1 31.55 7 GLU B CA 1
ATOM 2934 C C . GLU B 1 7 ? -29.047 26.016 4.762 1 31.55 7 GLU B C 1
ATOM 2936 O O . GLU B 1 7 ? -28.812 26.875 5.613 1 31.55 7 GLU B O 1
ATOM 2941 N N . PRO B 1 8 ? -28.391 24.938 4.973 1 34.16 8 PRO B N 1
ATOM 2942 C CA . PRO B 1 8 ? -27.078 24.953 5.629 1 34.16 8 PRO B CA 1
ATOM 2943 C C . PRO B 1 8 ? -26.188 26.094 5.141 1 34.16 8 PRO B C 1
ATOM 2945 O O . PRO B 1 8 ? -26.312 26.531 3.992 1 34.16 8 PRO B O 1
ATOM 2948 N N . PRO B 1 9 ? -25.812 27.062 5.949 1 31.22 9 PRO B N 1
ATOM 2949 C CA . PRO B 1 9 ? -24.984 28.188 5.523 1 31.22 9 PRO B CA 1
ATOM 2950 C C . PRO B 1 9 ? -23.844 27.766 4.594 1 31.22 9 PRO B C 1
ATOM 2952 O O . PRO B 1 9 ? -23.422 26.609 4.617 1 31.22 9 PRO B O 1
ATOM 2955 N N . PRO B 1 10 ? -23.547 28.5 3.559 1 29.06 10 PRO B N 1
ATOM 2956 C CA . PRO B 1 10 ? -22.5 28.219 2.57 1 29.06 10 PRO B CA 1
ATOM 2957 C C . PRO B 1 10 ? -21.156 27.906 3.211 1 29.06 10 PRO B C 1
ATOM 2959 O O . PRO B 1 10 ? -20.844 28.438 4.285 1 29.06 10 PRO B O 1
ATOM 2962 N N . MET B 1 11 ? -20.703 26.75 3.152 1 29.94 11 MET B N 1
ATOM 2963 C CA . MET B 1 11 ? -19.453 26.25 3.688 1 29.94 11 MET B CA 1
ATOM 2964 C C . MET B 1 11 ? -18.297 27.188 3.33 1 29.94 11 MET B C 1
ATOM 2966 O O . MET B 1 11 ? -18.047 27.438 2.152 1 29.94 11 MET B O 1
ATOM 2970 N N . GLU B 1 12 ? -18.016 28.125 4.164 1 25.36 12 GLU B N 1
ATOM 2971 C CA . GLU B 1 12 ? -16.828 28.953 3.973 1 25.36 12 GLU B CA 1
ATOM 2972 C C . GLU B 1 12 ? -15.586 28.109 3.758 1 25.36 12 GLU B C 1
ATOM 2974 O O . GLU B 1 12 ? -15.422 27.062 4.391 1 25.36 12 GLU B O 1
ATOM 2979 N N . PRO B 1 13 ? -14.758 28.359 2.754 1 28.03 13 PRO B N 1
ATOM 2980 C CA . PRO B 1 13 ? -13.57 27.625 2.32 1 28.03 13 PRO B CA 1
ATOM 2981 C C . PRO B 1 13 ? -12.531 27.469 3.43 1 28.03 13 PRO B C 1
ATOM 2983 O O . PRO B 1 13 ? -12.438 28.328 4.312 1 28.03 13 PRO B O 1
ATOM 2986 N N . ARG B 1 14 ? -12.117 26.312 3.885 1 32.56 14 ARG B N 1
ATOM 2987 C CA . ARG B 1 14 ? -11.086 25.953 4.852 1 32.56 14 ARG B CA 1
ATOM 2988 C C . ARG B 1 14 ? -9.844 26.828 4.676 1 32.56 14 ARG B C 1
ATOM 2990 O O . ARG B 1 14 ? -9.445 27.125 3.549 1 32.56 14 ARG B O 1
ATOM 2997 N N . LYS B 1 15 ? -9.375 27.469 5.758 1 30.67 15 LYS B N 1
ATOM 2998 C CA . LYS B 1 15 ? -8.289 28.438 5.875 1 30.67 15 LYS B CA 1
ATOM 2999 C C . LYS B 1 15 ? -6.945 27.781 5.547 1 30.67 15 LYS B C 1
ATOM 3001 O O . LYS B 1 15 ? -6.242 27.312 6.441 1 30.67 15 LYS B O 1
ATOM 3006 N N . ARG B 1 16 ? -6.852 26.922 4.719 1 32.62 16 ARG B N 1
ATOM 3007 C CA . ARG B 1 16 ? -5.492 26.766 4.207 1 32.62 16 ARG B CA 1
ATOM 3008 C C . ARG B 1 16 ? -4.965 28.078 3.656 1 32.62 16 ARG B C 1
ATOM 3010 O O . ARG B 1 16 ? -5.738 28.938 3.213 1 32.62 16 ARG B O 1
ATOM 3017 N N . CYS B 1 17 ? -3.857 28.531 4.082 1 30 17 CYS B N 1
ATOM 3018 C CA . CYS B 1 17 ? -3.307 29.688 3.385 1 30 17 CYS B CA 1
ATOM 3019 C C . CYS B 1 17 ? -3.561 29.594 1.885 1 30 17 CYS B C 1
ATOM 3021 O O . CYS B 1 17 ? -3.166 28.609 1.244 1 30 17 CYS B O 1
ATOM 3023 N N . GLN B 1 18 ? -4.777 29.828 1.663 1 31.66 18 GLN B N 1
ATOM 3024 C CA . GLN B 1 18 ? -5.117 29.75 0.246 1 31.66 18 GLN B CA 1
ATOM 3025 C C . GLN B 1 18 ? -4.578 30.953 -0.518 1 31.66 18 GLN B C 1
ATOM 3027 O O . GLN B 1 18 ? -4.598 32.094 -0.012 1 31.66 18 GLN B O 1
ATOM 3032 N N . HIS B 1 19 ? -3.508 30.703 -1.103 1 32.47 19 HIS B N 1
ATOM 3033 C CA . HIS B 1 19 ? -3.074 31.75 -2.021 1 32.47 19 HIS B CA 1
ATOM 3034 C C . HIS B 1 19 ? -4.047 31.891 -3.186 1 32.47 19 HIS B C 1
ATOM 3036 O O . HIS B 1 19 ? -4.559 30.906 -3.705 1 32.47 19 HIS B O 1
ATOM 3042 N N . ARG B 1 20 ? -4.797 32.969 -3.121 1 29.59 20 ARG B N 1
ATOM 3043 C CA . ARG B 1 20 ? -5.543 33.312 -4.332 1 29.59 20 ARG B CA 1
ATOM 3044 C C . ARG B 1 20 ? -4.664 34.062 -5.324 1 29.59 20 ARG B C 1
ATOM 3046 O O . ARG B 1 20 ? -3.996 35.031 -4.957 1 29.59 20 ARG B O 1
ATOM 3053 N N . LEU B 1 21 ? -4.117 33.438 -6.32 1 30.02 21 LEU B N 1
ATOM 3054 C CA . LEU B 1 21 ? -3.412 34.094 -7.418 1 30.02 21 LEU B CA 1
ATOM 3055 C C . LEU B 1 21 ? -4.363 35 -8.219 1 30.02 21 LEU B C 1
ATOM 3057 O O . LEU B 1 21 ? -5.395 34.5 -8.703 1 30.02 21 LEU B O 1
ATOM 3061 N N . ASP B 1 22 ? -4.422 36.281 -7.91 1 27.39 22 ASP B N 1
ATOM 3062 C CA . ASP B 1 22 ? -5.211 37.156 -8.75 1 27.39 22 ASP B CA 1
ATOM 3063 C C . ASP B 1 22 ? -4.484 37.469 -10.055 1 27.39 22 ASP B C 1
ATOM 3065 O O . ASP B 1 22 ? -4.797 38.469 -10.727 1 27.39 22 ASP B O 1
ATOM 3069 N N . GLN B 1 23 ? -3.381 37.219 -10.562 1 28.41 23 GLN B N 1
ATOM 3070 C CA . GLN B 1 23 ? -3.252 37.906 -11.852 1 28.41 23 GLN B CA 1
ATOM 3071 C C . GLN B 1 23 ? -4.582 37.906 -12.602 1 28.41 23 GLN B C 1
ATOM 3073 O O . GLN B 1 23 ? -5.449 37.062 -12.359 1 28.41 23 GLN B O 1
ATOM 3078 N N . GLU B 1 24 ? -4.863 39 -13.422 1 29.61 24 GLU B N 1
ATOM 3079 C CA . GLU B 1 24 ? -5.758 39.094 -14.578 1 29.61 24 GLU B CA 1
ATOM 3080 C C . GLU B 1 24 ? -5.93 37.719 -15.227 1 29.61 24 GLU B C 1
ATOM 3082 O O . GLU B 1 24 ? -5.656 37.531 -16.422 1 29.61 24 GLU B O 1
ATOM 3087 N N . MET B 1 25 ? -5.348 36.719 -14.711 1 33.69 25 MET B N 1
ATOM 3088 C CA . MET B 1 25 ? -6.043 35.5 -15.164 1 33.69 25 MET B CA 1
ATOM 3089 C C . MET B 1 25 ? -7.5 35.531 -14.719 1 33.69 25 MET B C 1
ATOM 3091 O O . MET B 1 25 ? -7.785 35.469 -13.516 1 33.69 25 MET B O 1
ATOM 3095 N N . SER B 1 26 ? -8.391 36.344 -15.203 1 34.06 26 SER B N 1
ATOM 3096 C CA . SER B 1 26 ? -9.805 36.594 -14.969 1 34.06 26 SER B CA 1
ATOM 3097 C C . SER B 1 26 ? -10.484 35.406 -14.32 1 34.06 26 SER B C 1
ATOM 3099 O O . SER B 1 26 ? -11.344 35.562 -13.453 1 34.06 26 SER B O 1
ATOM 3101 N N . GLY B 1 27 ? -10.797 34.25 -15.062 1 33.78 27 GLY B N 1
ATOM 3102 C CA . GLY B 1 27 ? -11.781 33.25 -14.672 1 33.78 27 GLY B CA 1
ATOM 3103 C C . GLY B 1 27 ? -11.289 32.344 -13.57 1 33.78 27 GLY B C 1
ATOM 3104 O O . GLY B 1 27 ? -10.086 32.219 -13.336 1 33.78 27 GLY B O 1
ATOM 3105 N N . ALA B 1 28 ? -12.008 32 -12.289 1 42 28 ALA B N 1
ATOM 3106 C CA . ALA B 1 28 ? -11.977 31.031 -11.195 1 42 28 ALA B CA 1
ATOM 3107 C C . ALA B 1 28 ? -11.055 29.859 -11.531 1 42 28 ALA B C 1
ATOM 3109 O O . ALA B 1 28 ? -10.633 29.125 -10.641 1 42 28 ALA B O 1
ATOM 3110 N N . SER B 1 29 ? -10.602 29.641 -12.914 1 50.81 29 SER B N 1
ATOM 3111 C CA . SER B 1 29 ? -10.055 28.375 -13.422 1 50.81 29 SER B CA 1
ATOM 3112 C C . SER B 1 29 ? -8.609 28.547 -13.867 1 50.81 29 SER B C 1
ATOM 3114 O O . SER B 1 29 ? -8.023 27.625 -14.461 1 50.81 29 SER B O 1
ATOM 3116 N N . ALA B 1 30 ? -7.801 29.719 -13.594 1 61.59 30 ALA B N 1
ATOM 3117 C CA . ALA B 1 30 ? -6.551 29.812 -14.344 1 61.59 30 ALA B CA 1
ATOM 3118 C C . ALA B 1 30 ? -5.391 29.219 -13.547 1 61.59 30 ALA B C 1
ATOM 3120 O O . ALA B 1 30 ? -5.324 29.375 -12.328 1 61.59 30 ALA B O 1
ATOM 3121 N N . GLU B 1 31 ? -4.48 28.359 -14.031 1 78.75 31 GLU B N 1
ATOM 3122 C CA . GLU B 1 31 ? -3.271 27.75 -13.5 1 78.75 31 GLU B CA 1
ATOM 3123 C C . GLU B 1 31 ? -2.021 28.5 -13.945 1 78.75 31 GLU B C 1
ATOM 3125 O O . GLU B 1 31 ? -1.976 29.031 -15.055 1 78.75 31 GLU B O 1
ATOM 3130 N N . VAL B 1 32 ? -1.061 28.828 -12.977 1 86.44 32 VAL B N 1
ATOM 3131 C CA . VAL B 1 32 ? 0.229 29.438 -13.281 1 86.44 32 VAL B CA 1
ATOM 3132 C C . VAL B 1 32 ? 1.328 28.391 -13.227 1 86.44 32 VAL B C 1
ATOM 3134 O O . VAL B 1 32 ? 1.343 27.547 -12.328 1 86.44 32 VAL B O 1
ATOM 3137 N N . ALA B 1 33 ? 2.164 28.516 -14.172 1 90.31 33 ALA B N 1
ATOM 3138 C CA . ALA B 1 33 ? 3.275 27.578 -14.211 1 90.31 33 ALA B CA 1
ATOM 3139 C C . ALA B 1 33 ? 4.477 28.109 -13.438 1 90.31 33 ALA B C 1
ATOM 3141 O O . ALA B 1 33 ? 4.98 29.203 -13.727 1 90.31 33 ALA B O 1
ATOM 3142 N N . LEU B 1 34 ? 4.953 27.453 -12.461 1 92.69 34 LEU B N 1
ATOM 3143 C CA . LEU B 1 34 ? 6.148 27.766 -11.695 1 92.69 34 LEU B CA 1
ATOM 3144 C C . LEU B 1 34 ? 7.336 26.938 -12.156 1 92.69 34 LEU B C 1
ATOM 3146 O O . LEU B 1 34 ? 7.207 25.719 -12.336 1 92.69 34 LEU B O 1
ATOM 3150 N N . LYS B 1 35 ? 8.43 27.594 -12.383 1 92.88 35 LYS B N 1
ATOM 3151 C CA . LYS B 1 35 ? 9.594 26.906 -12.945 1 92.88 35 LYS B CA 1
ATOM 3152 C C . LYS B 1 35 ? 10.695 26.766 -11.898 1 92.88 35 LYS B C 1
ATOM 3154 O O . LYS B 1 35 ? 10.977 27.688 -11.148 1 92.88 35 LYS B O 1
ATOM 3159 N N . ARG B 1 36 ? 11.297 25.656 -11.953 1 93 36 ARG B N 1
ATOM 3160 C CA . ARG B 1 36 ? 12.398 25.344 -11.047 1 93 36 ARG B CA 1
ATOM 3161 C C . ARG B 1 36 ? 13.484 26.422 -11.133 1 93 36 ARG B C 1
ATOM 3163 O O . ARG B 1 36 ? 13.812 26.891 -12.219 1 93 36 ARG B O 1
ATOM 3170 N N . ASN B 1 37 ? 13.961 26.812 -9.984 1 95.19 37 ASN B N 1
ATOM 3171 C CA . ASN B 1 37 ? 15.086 27.734 -9.805 1 95.19 37 ASN B CA 1
ATOM 3172 C C . ASN B 1 37 ? 14.656 29.188 -10 1 95.19 37 ASN B C 1
ATOM 3174 O O . ASN B 1 37 ? 15.453 30.109 -9.797 1 95.19 37 ASN B O 1
ATOM 3178 N N . ASP B 1 38 ? 13.43 29.469 -10.391 1 96.12 38 ASP B N 1
ATOM 3179 C CA . ASP B 1 38 ? 12.938 30.844 -10.453 1 96.12 38 ASP B CA 1
ATOM 3180 C C . ASP B 1 38 ? 12.68 31.406 -9.055 1 96.12 38 ASP B C 1
ATOM 3182 O O . ASP B 1 38 ? 12.336 30.656 -8.133 1 96.12 38 ASP B O 1
ATOM 3186 N N . PRO B 1 39 ? 12.891 32.75 -8.945 1 97.12 39 PRO B N 1
ATOM 3187 C CA . PRO B 1 39 ? 12.547 33.344 -7.66 1 97.12 39 PRO B CA 1
ATOM 3188 C C . PRO B 1 39 ? 11.047 33.562 -7.492 1 97.12 39 PRO B C 1
ATOM 3190 O O . PRO B 1 39 ? 10.336 33.781 -8.477 1 97.12 39 PRO B O 1
ATOM 3193 N N . ILE B 1 40 ? 10.602 33.469 -6.293 1 96.88 40 ILE B N 1
ATOM 3194 C CA . ILE B 1 40 ? 9.203 33.719 -5.973 1 96.88 40 ILE B CA 1
ATOM 3195 C C . ILE B 1 40 ? 9.094 34.312 -4.574 1 96.88 40 ILE B C 1
ATOM 3197 O O . ILE B 1 40 ? 9.875 33.969 -3.684 1 96.88 40 ILE B O 1
ATOM 3201 N N . THR B 1 41 ? 8.133 35.219 -4.445 1 97 41 THR B N 1
ATOM 3202 C CA . THR B 1 41 ? 7.941 35.906 -3.164 1 97 41 THR B CA 1
ATOM 3203 C C . THR B 1 41 ? 6.605 35.5 -2.545 1 97 41 THR B C 1
ATOM 3205 O O . THR B 1 41 ? 5.562 35.594 -3.199 1 97 41 THR B O 1
ATOM 3208 N N . LEU B 1 42 ? 6.684 35.062 -1.352 1 96.88 42 LEU B N 1
ATOM 3209 C CA . LEU B 1 42 ? 5.477 34.906 -0.547 1 96.88 42 LEU B CA 1
ATOM 3210 C C . LEU B 1 42 ? 5.199 36.188 0.263 1 96.88 42 LEU B C 1
ATOM 3212 O O . LEU B 1 42 ? 6.047 36.625 1.035 1 96.88 42 LEU B O 1
ATOM 3216 N N . THR B 1 43 ? 4.027 36.688 0.079 1 95.94 43 THR B N 1
ATOM 3217 C CA . THR B 1 43 ? 3.742 37.969 0.759 1 95.94 43 THR B CA 1
ATOM 3218 C C . THR B 1 43 ? 2.504 37.812 1.643 1 95.94 43 THR B C 1
ATOM 3220 O O . THR B 1 43 ? 1.605 37.031 1.346 1 95.94 43 THR B O 1
ATOM 3223 N N . THR B 1 44 ? 2.477 38.562 2.754 1 94.19 44 THR B N 1
ATOM 3224 C CA . THR B 1 44 ? 1.331 38.594 3.654 1 94.19 44 THR B CA 1
ATOM 3225 C C . THR B 1 44 ? 0.512 39.875 3.453 1 94.19 44 THR B C 1
ATOM 3227 O O . THR B 1 44 ? -0.435 40.125 4.199 1 94.19 44 THR B O 1
ATOM 3230 N N . ASP B 1 45 ? 0.962 40.594 2.467 1 93 45 ASP B N 1
ATOM 3231 C CA . ASP B 1 45 ? 0.229 41.812 2.135 1 93 45 ASP B CA 1
ATOM 3232 C C . ASP B 1 45 ? -1.125 41.469 1.509 1 93 45 ASP B C 1
ATOM 3234 O O . ASP B 1 45 ? -1.188 40.938 0.408 1 93 45 ASP B O 1
ATOM 3238 N N . LYS B 1 46 ? -2.107 41.906 2.146 1 90.94 46 LYS B N 1
ATOM 3239 C CA . LYS B 1 46 ? -3.469 41.562 1.734 1 90.94 46 LYS B CA 1
ATOM 3240 C C . LYS B 1 46 ? -3.787 42.156 0.365 1 90.94 46 LYS B C 1
ATOM 3242 O O . LYS B 1 46 ? -4.707 41.719 -0.317 1 90.94 46 LYS B O 1
ATOM 3247 N N . ALA B 1 47 ? -2.98 43.156 -0.043 1 89.31 47 ALA B N 1
ATOM 3248 C CA . ALA B 1 47 ? -3.17 43.75 -1.354 1 89.31 47 ALA B CA 1
ATOM 3249 C C . ALA B 1 47 ? -2.949 42.75 -2.473 1 89.31 47 ALA B C 1
ATOM 3251 O O . ALA B 1 47 ? -3.467 42.906 -3.58 1 89.31 47 ALA B O 1
ATOM 3252 N N . PHE B 1 48 ? -2.305 41.719 -2.133 1 89.19 48 PHE B N 1
ATOM 3253 C CA . PHE B 1 48 ? -1.962 40.719 -3.148 1 89.19 48 PHE B CA 1
ATOM 3254 C C . PHE B 1 48 ? -2.869 39.5 -3.043 1 89.19 48 PHE B C 1
ATOM 3256 O O . PHE B 1 48 ? -2.697 38.531 -3.781 1 89.19 48 PHE B O 1
ATOM 3263 N N . ALA B 1 49 ? -3.807 39.5 -2.221 1 87.94 49 ALA B N 1
ATOM 3264 C CA . ALA B 1 49 ? -4.664 38.344 -1.962 1 87.94 49 ALA B CA 1
ATOM 3265 C C . ALA B 1 49 ? -5.359 37.875 -3.238 1 87.94 49 ALA B C 1
ATOM 3267 O O . ALA B 1 49 ? -5.574 36.688 -3.438 1 87.94 49 ALA B O 1
ATOM 3268 N N . GLU B 1 50 ? -5.629 38.812 -4.141 1 85.81 50 GLU B N 1
ATOM 3269 C CA . GLU B 1 50 ? -6.305 38.469 -5.391 1 85.81 50 GLU B CA 1
ATOM 3270 C C . GLU B 1 50 ? -5.418 38.781 -6.594 1 85.81 50 GLU B C 1
ATOM 3272 O O . GLU B 1 50 ? -5.906 38.844 -7.727 1 85.81 50 GLU B O 1
ATOM 3277 N N . LYS B 1 51 ? -4.152 39.094 -6.344 1 85.25 51 LYS B N 1
ATOM 3278 C CA . LYS B 1 51 ? -3.246 39.5 -7.418 1 85.25 51 LYS B CA 1
ATOM 3279 C C . LYS B 1 51 ? -1.995 38.625 -7.43 1 85.25 51 LYS B C 1
ATOM 3281 O O . LYS B 1 51 ? -0.882 39.125 -7.59 1 85.25 51 LYS B O 1
ATOM 3286 N N . CYS B 1 52 ? -2.232 37.375 -7.145 1 88.69 52 CYS B N 1
ATOM 3287 C CA . CYS B 1 52 ? -1.096 36.438 -7.12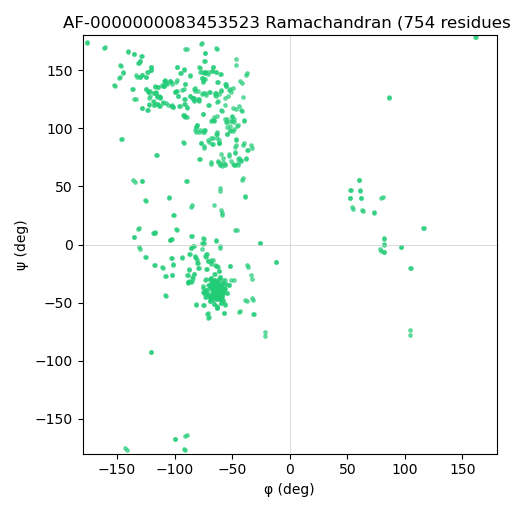5 1 88.69 52 CYS B CA 1
ATOM 3288 C C . CYS B 1 52 ? -0.579 36.188 -8.539 1 88.69 52 CYS B C 1
ATOM 3290 O O . CYS B 1 52 ? -1.322 36.344 -9.508 1 88.69 52 CYS B O 1
ATOM 3292 N N . SER B 1 53 ? 0.726 35.969 -8.695 1 88.06 53 SER B N 1
ATOM 3293 C CA . SER B 1 53 ? 1.4 35.656 -9.953 1 88.06 53 SER B CA 1
ATOM 3294 C C . SER B 1 53 ? 2.508 34.625 -9.75 1 88.06 53 SER B C 1
ATOM 3296 O O . SER B 1 53 ? 2.656 34.062 -8.656 1 88.06 53 SER B O 1
ATOM 3298 N N . ALA B 1 54 ? 3.203 34.344 -10.844 1 90.75 54 ALA B N 1
ATOM 3299 C CA . ALA B 1 54 ? 4.32 33.406 -10.773 1 90.75 54 ALA B CA 1
ATOM 3300 C C . ALA B 1 54 ? 5.457 34 -9.93 1 90.75 54 ALA B C 1
ATOM 3302 O O . ALA B 1 54 ? 6.344 33.25 -9.492 1 90.75 54 ALA B O 1
ATOM 3303 N N . LYS B 1 55 ? 5.355 35.25 -9.672 1 92 55 LYS B N 1
ATOM 3304 C CA . LYS B 1 55 ? 6.457 35.906 -8.953 1 92 55 LYS B CA 1
ATOM 3305 C C . LYS B 1 55 ? 6.055 36.25 -7.52 1 92 55 LYS B C 1
ATOM 3307 O O . LYS B 1 55 ? 6.918 36.406 -6.656 1 92 55 LYS B O 1
ATOM 3312 N N . ASN B 1 56 ? 4.75 36.438 -7.348 1 93 56 ASN B N 1
ATOM 3313 C CA . ASN B 1 56 ? 4.254 36.844 -6.039 1 93 56 ASN B CA 1
ATOM 3314 C C . ASN B 1 56 ? 3.021 36.062 -5.633 1 93 56 ASN B C 1
ATOM 3316 O O . ASN B 1 56 ? 2.01 36.062 -6.336 1 93 56 ASN B O 1
ATOM 3320 N N . LEU B 1 57 ? 3.127 35.438 -4.441 1 94 57 LEU B N 1
ATOM 3321 C CA . LEU B 1 57 ? 2.018 34.656 -3.902 1 94 57 LEU B CA 1
ATOM 3322 C C . LEU B 1 57 ? 1.603 35.156 -2.529 1 94 57 LEU B C 1
ATOM 3324 O O . LEU B 1 57 ? 2.455 35.438 -1.685 1 94 57 LEU B O 1
ATOM 3328 N N . PHE B 1 58 ? 0.323 35.344 -2.377 1 94 58 PHE B N 1
ATOM 3329 C CA . PHE B 1 58 ? -0.216 35.781 -1.087 1 94 58 PHE B CA 1
ATOM 3330 C C . PHE B 1 58 ? -0.408 34.562 -0.172 1 94 58 PHE B C 1
ATOM 3332 O O . PHE B 1 58 ? -0.849 33.5 -0.618 1 94 58 PHE B O 1
ATOM 3339 N N . VAL B 1 59 ? 0.019 34.688 1.064 1 93 59 VAL B N 1
ATOM 3340 C CA . VAL B 1 59 ? -0.196 33.688 2.084 1 93 59 VAL B CA 1
ATOM 3341 C C . VAL B 1 59 ? -0.955 34.281 3.266 1 93 59 VAL B C 1
ATOM 3343 O O . VAL B 1 59 ? -0.603 35.344 3.756 1 93 59 VAL B O 1
ATOM 3346 N N . ASP B 1 60 ? -2.004 33.562 3.707 1 88.38 60 ASP B N 1
ATOM 3347 C CA . ASP B 1 60 ? -2.844 34.062 4.793 1 88.38 60 ASP B CA 1
ATOM 3348 C C . ASP B 1 60 ? -2.309 33.594 6.152 1 88.38 60 ASP B C 1
ATOM 3350 O O . ASP B 1 60 ? -3.033 33 6.934 1 88.38 60 ASP B O 1
ATOM 3354 N N . TYR B 1 61 ? -1.106 33.844 6.43 1 90.31 61 TYR B N 1
ATOM 3355 C CA . TYR B 1 61 ? -0.41 33.625 7.688 1 90.31 61 TYR B CA 1
ATOM 3356 C C . TYR B 1 61 ? 0.629 34.688 7.945 1 90.31 61 TYR B C 1
ATOM 3358 O O . TYR B 1 61 ? 1.801 34.531 7.594 1 90.31 61 TYR B O 1
ATOM 3366 N N . SER B 1 62 ? 0.161 35.688 8.609 1 89.5 62 SER B N 1
ATOM 3367 C CA . SER B 1 62 ? 0.957 36.906 8.766 1 89.5 62 SER B CA 1
ATOM 3368 C C . SER B 1 62 ? 2.258 36.625 9.516 1 89.5 62 SER B C 1
ATOM 3370 O O . SER B 1 62 ? 3.277 37.281 9.266 1 89.5 62 SER B O 1
ATOM 3372 N N . ASN B 1 63 ? 2.25 35.656 10.375 1 92.69 63 ASN B N 1
ATOM 3373 C CA . ASN B 1 63 ? 3.416 35.406 11.211 1 92.69 63 ASN B CA 1
ATOM 3374 C C . ASN B 1 63 ? 4.445 34.531 10.5 1 92.69 63 ASN B C 1
ATOM 3376 O O . ASN B 1 63 ? 5.445 34.125 11.094 1 92.69 63 ASN B O 1
ATOM 3380 N N . ILE B 1 64 ? 4.23 34.25 9.227 1 94.38 64 ILE B N 1
ATOM 3381 C CA . ILE B 1 64 ? 5.133 33.375 8.477 1 94.38 64 ILE B CA 1
ATOM 3382 C C . ILE B 1 64 ? 6.543 33.969 8.492 1 94.38 64 ILE B C 1
ATOM 3384 O O . ILE B 1 64 ? 7.531 33.219 8.523 1 94.38 64 ILE B O 1
ATOM 3388 N N . THR B 1 65 ? 6.645 35.312 8.5 1 95.44 65 THR B N 1
ATOM 3389 C CA . THR B 1 65 ? 7.938 35.969 8.461 1 95.44 65 THR B CA 1
ATOM 3390 C C . THR B 1 65 ? 8.656 35.844 9.797 1 95.44 65 THR B C 1
ATOM 3392 O O . THR B 1 65 ? 9.867 36.094 9.891 1 95.44 65 THR B O 1
ATOM 3395 N N . LYS B 1 66 ? 7.965 35.375 10.781 1 94.88 66 LYS B N 1
ATOM 3396 C CA . LYS B 1 66 ? 8.547 35.25 12.109 1 94.88 66 LYS B CA 1
ATOM 3397 C C . LYS B 1 66 ? 8.961 33.812 12.398 1 94.88 66 LYS B C 1
ATOM 3399 O O . LYS B 1 66 ? 9.758 33.531 13.297 1 94.88 66 LYS B O 1
ATOM 3404 N N . VAL B 1 67 ? 8.414 32.906 11.594 1 93.12 67 VAL B N 1
ATOM 3405 C CA . VAL B 1 67 ? 8.602 31.516 11.984 1 93.12 67 VAL B CA 1
ATOM 3406 C C . VAL B 1 67 ? 9.539 30.828 11 1 93.12 67 VAL B C 1
ATOM 3408 O O . VAL B 1 67 ? 10.148 29.797 11.32 1 93.12 67 VAL B O 1
ATOM 3411 N N . VAL B 1 68 ? 9.711 31.344 9.852 1 95.88 68 VAL B N 1
ATOM 3412 C CA . VAL B 1 68 ? 10.562 30.703 8.859 1 95.88 68 VAL B CA 1
ATOM 3413 C C . VAL B 1 68 ? 11.953 31.344 8.875 1 95.88 68 VAL B C 1
ATOM 3415 O O . VAL B 1 68 ? 12.109 32.469 9.312 1 95.88 68 VAL B O 1
ATOM 3418 N N . LYS B 1 69 ? 12.922 30.578 8.492 1 95.88 69 LYS B N 1
ATOM 3419 C CA . LYS B 1 69 ? 14.297 31.031 8.336 1 95.88 69 LYS B CA 1
ATOM 3420 C C . LYS B 1 69 ? 14.875 30.594 6.996 1 95.88 69 LYS B C 1
ATOM 3422 O O . LYS B 1 69 ? 14.352 29.672 6.359 1 95.88 69 LYS B O 1
ATOM 3427 N N . PRO B 1 70 ? 15.867 31.359 6.594 1 97.19 70 PRO B N 1
ATOM 3428 C CA . PRO B 1 70 ? 16.516 30.891 5.367 1 97.19 70 PRO B CA 1
ATOM 3429 C C . PRO B 1 70 ? 16.938 29.438 5.43 1 97.19 70 PRO B C 1
ATOM 3431 O O . PRO B 1 70 ? 17.484 28.984 6.449 1 97.19 70 PRO B O 1
ATOM 3434 N N . GLY B 1 71 ? 16.641 28.766 4.434 1 96.12 71 GLY B N 1
ATOM 3435 C CA . GLY B 1 71 ? 16.953 27.359 4.387 1 96.12 71 GLY B CA 1
ATOM 3436 C C . GLY B 1 71 ? 15.734 26.469 4.605 1 96.12 71 GLY B C 1
ATOM 3437 O O . GLY B 1 71 ? 15.727 25.312 4.195 1 96.12 71 GLY B O 1
ATOM 3438 N N . ASN B 1 72 ? 14.688 27.062 5.203 1 95.94 72 ASN B N 1
ATOM 3439 C CA . ASN B 1 72 ? 13.461 26.297 5.402 1 95.94 72 ASN B CA 1
ATOM 3440 C C . ASN B 1 72 ? 12.781 25.969 4.074 1 95.94 72 ASN B C 1
ATOM 3442 O O . ASN B 1 72 ? 12.914 26.734 3.107 1 95.94 72 ASN B O 1
ATOM 3446 N N . ARG B 1 73 ? 12.156 24.875 4.117 1 94.31 73 ARG B N 1
ATOM 3447 C CA . ARG B 1 73 ? 11.367 24.484 2.955 1 94.31 73 ARG B CA 1
ATOM 3448 C C . ARG B 1 73 ? 9.891 24.812 3.156 1 94.31 73 ARG B C 1
ATOM 3450 O O . ARG B 1 73 ? 9.352 24.656 4.254 1 94.31 73 ARG B O 1
ATOM 3457 N N . VAL B 1 74 ? 9.266 25.297 2.047 1 95.06 74 VAL B N 1
ATOM 3458 C CA . VAL B 1 74 ? 7.832 25.578 2.018 1 95.06 74 VAL B CA 1
ATOM 3459 C C . VAL B 1 74 ? 7.164 24.75 0.921 1 95.06 74 VAL B C 1
ATOM 3461 O O . VAL B 1 74 ? 7.602 24.766 -0.233 1 95.06 74 VAL B O 1
ATOM 3464 N N . PHE B 1 75 ? 6.117 24.031 1.326 1 92.62 75 PHE B N 1
ATOM 3465 C CA . PHE B 1 75 ? 5.375 23.25 0.339 1 92.62 75 PHE B CA 1
ATOM 3466 C C . PHE B 1 75 ? 4.051 23.938 -0 1 92.62 75 PHE B C 1
ATOM 3468 O O . PHE B 1 75 ? 3.402 24.5 0.875 1 92.62 75 PHE B O 1
ATOM 3475 N N . ILE B 1 76 ? 3.771 23.844 -1.288 1 91.25 76 ILE B N 1
ATOM 3476 C CA . ILE B 1 76 ? 2.5 24.375 -1.76 1 91.25 76 ILE B CA 1
ATOM 3477 C C . ILE B 1 76 ? 1.725 23.297 -2.504 1 91.25 76 ILE B C 1
ATOM 3479 O O . ILE B 1 76 ? 2.316 22.453 -3.189 1 91.25 76 ILE B O 1
ATOM 3483 N N . ASP B 1 77 ? 0.455 23.297 -2.371 1 88.12 77 ASP B N 1
ATOM 3484 C CA . ASP B 1 77 ? -0.449 22.406 -3.09 1 88.12 77 ASP B CA 1
ATOM 3485 C C . ASP B 1 77 ? -0.144 20.938 -2.771 1 88.12 77 ASP B C 1
ATOM 3487 O O . ASP B 1 77 ? 0.132 20.141 -3.676 1 88.12 77 ASP B O 1
ATOM 3491 N N . ASP B 1 78 ? -0.183 20.703 -1.468 1 78.94 78 ASP B N 1
ATOM 3492 C CA . ASP B 1 78 ? -0.066 19.344 -0.949 1 78.94 78 ASP B CA 1
ATOM 3493 C C . ASP B 1 78 ? 1.289 18.734 -1.303 1 78.94 78 ASP B C 1
ATOM 3495 O O . ASP B 1 78 ? 1.368 17.578 -1.699 1 78.94 78 ASP B O 1
ATOM 3499 N N . GLY B 1 79 ? 2.207 19.594 -1.407 1 82.81 79 GLY B N 1
ATOM 3500 C CA . GLY B 1 79 ? 3.568 19.109 -1.584 1 82.81 79 GLY B CA 1
ATOM 3501 C C . GLY B 1 79 ? 4.008 19.078 -3.035 1 82.81 79 GLY B C 1
ATOM 3502 O O . GLY B 1 79 ? 5.16 18.766 -3.334 1 82.81 79 GLY B O 1
ATOM 3503 N N . LEU B 1 80 ? 3.184 19.422 -3.943 1 81.44 80 LEU B N 1
ATOM 3504 C CA . LEU B 1 80 ? 3.494 19.391 -5.367 1 81.44 80 LEU B CA 1
ATOM 3505 C C . LEU B 1 80 ? 4.586 20.406 -5.707 1 81.44 80 LEU B C 1
ATOM 3507 O O . LEU B 1 80 ? 5.441 20.141 -6.555 1 81.44 80 LEU B O 1
ATOM 3511 N N . ILE B 1 81 ? 4.473 21.547 -5.09 1 89.5 81 ILE B N 1
ATOM 3512 C CA . ILE B 1 81 ? 5.445 22.609 -5.301 1 89.5 81 ILE B CA 1
ATOM 3513 C C . ILE B 1 81 ? 6.293 22.781 -4.047 1 89.5 81 ILE B C 1
ATOM 3515 O O . ILE B 1 81 ? 5.777 22.734 -2.928 1 89.5 81 ILE B O 1
ATOM 3519 N N . SER B 1 82 ? 7.566 22.922 -4.277 1 94 82 SER B N 1
ATOM 3520 C CA . SER B 1 82 ? 8.477 23.141 -3.16 1 94 82 SER B CA 1
ATOM 3521 C C . SER B 1 82 ? 9.305 24.406 -3.35 1 94 82 SER B C 1
ATOM 3523 O O . SER B 1 82 ? 9.805 24.672 -4.445 1 94 82 SER B O 1
ATOM 3525 N N . LEU B 1 83 ? 9.367 25.172 -2.293 1 96.12 83 LEU B N 1
ATOM 3526 C CA . LEU B 1 83 ? 10.148 26.406 -2.264 1 96.12 83 LEU B CA 1
ATOM 3527 C C . LEU B 1 83 ? 11.211 26.344 -1.173 1 96.12 83 LEU B C 1
ATOM 3529 O O . LEU B 1 83 ? 11.023 25.688 -0.149 1 96.12 83 LEU B O 1
ATOM 3533 N N . ILE B 1 84 ? 12.297 27.031 -1.426 1 97.31 84 ILE B N 1
ATOM 3534 C CA . ILE B 1 84 ? 13.336 27.188 -0.408 1 97.31 84 ILE B CA 1
ATOM 3535 C C . ILE B 1 84 ? 13.438 28.672 -0.015 1 97.31 84 ILE B C 1
ATOM 3537 O O . ILE B 1 84 ? 13.648 29.531 -0.871 1 97.31 84 ILE B O 1
ATOM 3541 N N . VAL B 1 85 ? 13.359 28.906 1.255 1 97.88 85 VAL B N 1
ATOM 3542 C CA . VAL B 1 85 ? 13.43 30.266 1.757 1 97.88 85 VAL B CA 1
ATOM 3543 C C . VAL B 1 85 ? 14.859 30.797 1.644 1 97.88 85 VAL B C 1
ATOM 3545 O O . VAL B 1 85 ? 15.805 30.125 2.078 1 97.88 85 VAL B O 1
ATOM 3548 N N . LYS B 1 86 ? 14.977 31.969 1.047 1 98 86 LYS B N 1
ATOM 3549 C CA . LYS B 1 86 ? 16.297 32.562 0.899 1 98 86 LYS B CA 1
ATOM 3550 C C . LYS B 1 86 ? 16.453 33.75 1.842 1 98 86 LYS B C 1
ATOM 3552 O O . LYS B 1 86 ? 17.531 33.969 2.412 1 98 86 LYS B O 1
ATOM 3557 N N . GLN B 1 87 ? 15.445 34.531 1.877 1 97.69 87 GLN B N 1
ATOM 3558 C CA . GLN B 1 87 ? 15.453 35.719 2.715 1 97.69 87 GLN B CA 1
ATOM 3559 C C . GLN B 1 87 ? 14.07 36 3.303 1 97.69 87 GLN B C 1
ATOM 3561 O O . GLN B 1 87 ? 13.055 35.75 2.65 1 97.69 87 GLN B O 1
ATOM 3566 N N . VAL B 1 88 ? 14.109 36.562 4.52 1 97.88 88 VAL B N 1
ATOM 3567 C CA . VAL B 1 88 ? 12.859 36.875 5.203 1 97.88 88 VAL B CA 1
ATOM 3568 C C . VAL B 1 88 ? 12.758 38.375 5.441 1 97.88 88 VAL B C 1
ATOM 3570 O O . VAL B 1 88 ? 13.648 39 6.047 1 97.88 88 VAL B O 1
ATOM 3573 N N . GLY B 1 89 ? 11.727 38.969 4.949 1 95.81 89 GLY B N 1
ATOM 3574 C CA . GLY B 1 89 ? 11.438 40.375 5.184 1 95.81 89 GLY B CA 1
ATOM 3575 C C . GLY B 1 89 ? 10.406 40.594 6.273 1 95.81 89 GLY B C 1
ATOM 3576 O O . GLY B 1 89 ? 10.117 39.688 7.055 1 95.81 89 GLY B O 1
ATOM 3577 N N . THR B 1 90 ? 9.93 41.812 6.336 1 94.75 90 THR B N 1
ATOM 3578 C CA . THR B 1 90 ? 8.945 42.156 7.355 1 94.75 90 THR B CA 1
ATOM 3579 C C . THR B 1 90 ? 7.582 41.562 7.027 1 94.75 90 THR B C 1
ATOM 3581 O O . THR B 1 90 ? 6.898 41.031 7.914 1 94.75 90 THR B O 1
ATOM 3584 N N . ASN B 1 91 ? 7.234 41.594 5.738 1 95.44 91 ASN B N 1
ATOM 3585 C CA . ASN B 1 91 ? 5.93 41.094 5.336 1 95.44 91 ASN B CA 1
ATOM 3586 C C . ASN B 1 91 ? 6.039 40.156 4.141 1 95.44 91 ASN B C 1
ATOM 3588 O O . ASN B 1 91 ? 5.051 39.906 3.445 1 95.44 91 ASN B O 1
ATOM 3592 N N . ASP B 1 92 ? 7.246 39.75 3.873 1 96.12 92 ASP B N 1
ATOM 3593 C CA . ASP B 1 92 ? 7.43 38.875 2.715 1 96.12 92 ASP B CA 1
ATOM 3594 C C . ASP B 1 92 ? 8.57 37.875 2.945 1 96.12 92 ASP B C 1
ATOM 3596 O O . ASP B 1 92 ? 9.43 38.094 3.799 1 96.12 92 ASP B O 1
ATOM 3600 N N . VAL B 1 93 ? 8.508 36.781 2.273 1 97.5 93 VAL B N 1
ATOM 3601 C CA . VAL B 1 93 ? 9.531 35.719 2.275 1 97.5 93 VAL B CA 1
ATOM 3602 C C . VAL B 1 93 ? 9.992 35.469 0.847 1 97.5 93 VAL B C 1
ATOM 3604 O O . VAL B 1 93 ? 9.195 35.062 -0.005 1 97.5 93 VAL B O 1
ATOM 3607 N N . GLN B 1 94 ? 11.25 35.75 0.61 1 98.06 94 GLN B N 1
ATOM 3608 C CA . GLN B 1 94 ? 11.82 35.469 -0.704 1 98.06 94 GLN B CA 1
ATOM 3609 C C . GLN B 1 94 ? 12.297 34.031 -0.796 1 98.06 94 GLN B C 1
ATOM 3611 O O . GLN B 1 94 ? 13.023 33.531 0.078 1 98.06 94 GLN B O 1
ATOM 3616 N N . CYS B 1 95 ? 11.82 33.344 -1.806 1 98.19 95 CYS B N 1
ATOM 3617 C CA . CYS B 1 95 ? 12.125 31.922 -1.969 1 98.19 95 CYS B CA 1
ATOM 3618 C C . CYS B 1 95 ? 12.648 31.625 -3.373 1 98.19 95 CYS B C 1
ATOM 3620 O O . CYS B 1 95 ? 12.57 32.5 -4.254 1 98.19 95 CYS B O 1
ATOM 3622 N N . ILE B 1 96 ? 13.281 30.469 -3.477 1 97.94 96 ILE B N 1
ATOM 3623 C CA . ILE B 1 96 ? 13.609 29.875 -4.766 1 97.94 96 ILE B CA 1
ATOM 3624 C C . ILE B 1 96 ? 12.773 28.625 -4.984 1 97.94 96 ILE B C 1
ATOM 3626 O O . ILE B 1 96 ? 12.57 27.828 -4.059 1 97.94 96 ILE B O 1
ATOM 3630 N N . ILE B 1 97 ? 12.273 28.5 -6.195 1 95.69 97 ILE B N 1
ATOM 3631 C CA . ILE B 1 97 ? 11.453 27.328 -6.516 1 95.69 97 ILE B CA 1
ATOM 3632 C C . ILE B 1 97 ? 12.352 26.109 -6.691 1 95.69 97 ILE B C 1
ATOM 3634 O O . ILE B 1 97 ? 13.141 26.031 -7.637 1 95.69 97 ILE B O 1
ATOM 3638 N N . GLU B 1 98 ? 12.211 25.234 -5.801 1 93.44 98 GLU B N 1
ATOM 3639 C CA . GLU B 1 98 ? 12.984 24 -5.879 1 93.44 98 GLU B CA 1
ATOM 3640 C C . GLU B 1 98 ? 12.336 23 -6.84 1 93.44 98 GLU B C 1
ATOM 3642 O O . GLU B 1 98 ? 13.023 22.406 -7.676 1 93.44 98 GLU B O 1
ATOM 3647 N N . ASN B 1 99 ? 11.07 22.75 -6.645 1 89.31 99 ASN B N 1
ATOM 3648 C CA . ASN B 1 99 ? 10.25 21.953 -7.547 1 89.31 99 ASN B CA 1
ATOM 3649 C C . ASN B 1 99 ? 9.039 22.734 -8.055 1 89.31 99 ASN B C 1
ATOM 3651 O O . ASN B 1 99 ? 8.203 23.172 -7.262 1 89.31 99 ASN B O 1
ATOM 3655 N N . GLY B 1 100 ? 9.031 22.844 -9.359 1 89.75 100 GLY B N 1
ATOM 3656 C CA . GLY B 1 100 ? 7.973 23.656 -9.953 1 89.75 100 GLY B CA 1
ATOM 3657 C C . GLY B 1 100 ? 6.742 22.844 -10.312 1 89.75 100 GLY B C 1
ATOM 3658 O O . GLY B 1 100 ? 6.605 21.688 -9.891 1 89.75 100 GLY B O 1
ATOM 3659 N N . GLY B 1 101 ? 5.738 23.484 -10.93 1 87.25 101 GLY B N 1
ATOM 3660 C CA . GLY B 1 101 ? 4.477 22.891 -11.344 1 87.25 101 GLY B CA 1
ATOM 3661 C C . GLY B 1 101 ? 3.387 23.922 -11.602 1 87.25 101 GLY B C 1
ATOM 3662 O O . GLY B 1 101 ? 3.623 25.125 -11.484 1 87.25 101 GLY B O 1
ATOM 3663 N N . ASP B 1 102 ? 2.285 23.344 -11.992 1 87.5 102 ASP B N 1
ATOM 3664 C CA . ASP B 1 102 ? 1.143 24.219 -12.219 1 87.5 102 ASP B CA 1
ATOM 3665 C C . ASP B 1 102 ? 0.403 24.516 -10.914 1 87.5 102 ASP B C 1
ATOM 3667 O O . ASP B 1 102 ? 0.05 23.594 -10.18 1 87.5 102 ASP B O 1
ATOM 3671 N N . LEU B 1 103 ? 0.283 25.734 -10.664 1 89.19 103 LEU B N 1
ATOM 3672 C CA . LEU B 1 103 ? -0.336 26.141 -9.406 1 89.19 103 LEU B CA 1
ATOM 3673 C C . LEU B 1 103 ? -1.699 26.766 -9.656 1 89.19 103 LEU B C 1
ATOM 3675 O O . LEU B 1 103 ? -1.812 27.719 -10.43 1 89.19 103 LEU B O 1
ATOM 3679 N N . GLY B 1 104 ? -2.693 26.188 -9.031 1 84.56 104 GLY B N 1
ATOM 3680 C CA . GLY B 1 104 ? -4.027 26.75 -9.055 1 84.56 104 GLY B CA 1
ATOM 3681 C C . GLY B 1 104 ? -4.285 27.703 -7.902 1 84.56 104 GLY B C 1
ATOM 3682 O O . GLY B 1 104 ? -3.352 28.141 -7.227 1 84.56 104 GLY B O 1
ATOM 3683 N N . SER B 1 105 ? -5.59 28 -7.699 1 82.75 105 SER B N 1
ATOM 3684 C CA . SER B 1 105 ? -5.957 28.984 -6.688 1 82.75 105 SER B CA 1
ATOM 3685 C C . SER B 1 105 ? -6.285 28.312 -5.355 1 82.75 105 SER B C 1
ATOM 3687 O O . SER B 1 105 ? -6.699 27.156 -5.328 1 82.75 105 SER B O 1
ATOM 3689 N N . ARG B 1 106 ? -5.977 29.031 -4.207 1 84.06 106 ARG B N 1
ATOM 3690 C CA . ARG B 1 106 ? -6.391 28.656 -2.857 1 84.06 106 ARG B CA 1
ATOM 3691 C C . ARG B 1 106 ? -5.812 27.297 -2.465 1 84.06 106 ARG B C 1
ATOM 3693 O O . ARG B 1 106 ? -6.547 26.406 -2.021 1 84.06 106 ARG B O 1
ATOM 3700 N N . LYS B 1 107 ? -4.547 27.219 -2.768 1 86.44 107 LYS B N 1
ATOM 3701 C CA . LYS B 1 107 ? -3.844 25.984 -2.422 1 86.44 107 LYS B CA 1
ATOM 3702 C C . LYS B 1 107 ? -3.209 26.094 -1.038 1 86.44 107 LYS B C 1
ATOM 3704 O O . LYS B 1 107 ? -2.855 27.172 -0.588 1 86.44 107 LYS B O 1
ATOM 3709 N N . GLY B 1 108 ? -3.102 24.984 -0.425 1 86.44 108 GLY B N 1
ATOM 3710 C CA . GLY B 1 108 ? -2.533 24.922 0.913 1 86.44 108 GLY B CA 1
ATOM 3711 C C . GLY B 1 108 ? -1.027 25.109 0.93 1 86.44 108 GLY B C 1
ATOM 3712 O O . GLY B 1 108 ? -0.341 24.734 -0.026 1 86.44 108 GLY B O 1
ATOM 3713 N N . VAL B 1 109 ? -0.561 25.719 2.051 1 90.94 109 VAL B N 1
ATOM 3714 C CA . VAL B 1 109 ? 0.869 25.906 2.277 1 90.94 109 VAL B CA 1
ATOM 3715 C C . VAL B 1 109 ? 1.305 25.125 3.512 1 90.94 109 VAL B C 1
ATOM 3717 O O . VAL B 1 109 ? 0.616 25.125 4.535 1 90.94 109 VAL B O 1
ATOM 3720 N N . ASN B 1 110 ? 2.344 24.375 3.408 1 91.19 110 ASN B N 1
ATOM 3721 C CA . ASN B 1 110 ? 2.887 23.594 4.516 1 91.19 110 ASN B CA 1
ATOM 3722 C C . ASN B 1 110 ? 4.301 24.047 4.875 1 91.19 110 ASN B C 1
ATOM 3724 O O . ASN B 1 110 ? 5.105 24.359 3.99 1 91.19 110 ASN B O 1
ATOM 3728 N N . LEU B 1 111 ? 4.551 24.188 6.133 1 92.31 111 LEU B N 1
ATOM 3729 C CA . LEU B 1 111 ? 5.855 24.578 6.645 1 92.31 111 LEU B CA 1
ATOM 3730 C C . LEU B 1 111 ? 6.473 23.453 7.473 1 92.31 111 LEU B C 1
ATOM 3732 O O . LEU B 1 111 ? 6.574 23.562 8.695 1 92.31 111 LEU B O 1
ATOM 3736 N N . PRO B 1 112 ? 6.996 22.453 6.766 1 89.94 112 PRO B N 1
ATOM 3737 C CA . PRO B 1 112 ? 7.543 21.312 7.5 1 89.94 112 PRO B CA 1
ATOM 3738 C C . PRO B 1 112 ? 8.672 21.719 8.453 1 89.94 112 PRO B C 1
ATOM 3740 O O . PRO B 1 112 ? 9.586 22.438 8.062 1 89.94 112 PRO B O 1
ATOM 3743 N N . GLY B 1 113 ? 8.555 21.219 9.641 1 86.5 113 GLY B N 1
ATOM 3744 C CA . GLY B 1 113 ? 9.617 21.406 10.625 1 86.5 113 GLY B CA 1
ATOM 3745 C C . GLY B 1 113 ? 9.547 22.75 11.32 1 86.5 113 GLY B C 1
ATOM 3746 O O . GLY B 1 113 ? 10.367 23.047 12.195 1 86.5 113 GLY B O 1
ATOM 3747 N N . VAL B 1 114 ? 8.672 23.609 10.906 1 89.31 114 VAL B N 1
ATOM 3748 C CA . VAL B 1 114 ? 8.539 24.938 11.477 1 89.31 114 VAL B CA 1
ATOM 3749 C C . VAL B 1 114 ? 7.332 24.984 12.414 1 89.31 114 VAL B C 1
ATOM 3751 O O . VAL B 1 114 ? 6.219 24.641 12.016 1 89.31 114 VAL B O 1
ATOM 3754 N N . PRO B 1 115 ? 7.645 25.281 13.594 1 86.81 115 PRO B N 1
ATOM 3755 C CA . PRO B 1 115 ? 6.488 25.438 14.477 1 86.81 115 PRO B CA 1
ATOM 3756 C C . PRO B 1 115 ? 5.605 26.625 14.078 1 86.81 115 PRO B C 1
ATOM 3758 O O . PRO B 1 115 ? 6.105 27.719 13.836 1 86.81 115 PRO B O 1
ATOM 3761 N N . VAL B 1 116 ? 4.344 26.375 13.938 1 85.94 116 VAL B N 1
ATOM 3762 C CA . VAL B 1 116 ? 3.41 27.406 13.523 1 85.94 116 VAL B CA 1
ATOM 3763 C C . VAL B 1 116 ? 2.533 27.812 14.711 1 85.94 116 VAL B C 1
ATOM 3765 O O . VAL B 1 116 ? 2.197 26.984 15.555 1 85.94 116 VAL B O 1
ATOM 3768 N N . ASP B 1 117 ? 2.266 29.109 14.82 1 85.06 117 ASP B N 1
ATOM 3769 C CA . ASP B 1 117 ? 1.473 29.641 15.93 1 85.06 117 ASP B CA 1
ATOM 3770 C C . ASP B 1 117 ? 0.062 30 15.469 1 85.06 117 ASP B C 1
ATOM 3772 O O . ASP B 1 117 ? -0.468 31.047 15.852 1 85.06 117 ASP B O 1
ATOM 3776 N N . LEU B 1 118 ? -0.509 29.266 14.695 1 82.56 118 LEU B N 1
ATOM 3777 C CA . LEU B 1 118 ? -1.894 29.484 14.289 1 82.56 118 LEU B CA 1
ATOM 3778 C C . LEU B 1 118 ? -2.855 29.062 15.391 1 82.56 118 LEU B C 1
ATOM 3780 O O . LEU B 1 118 ? -2.576 28.109 16.141 1 82.56 118 LEU B O 1
ATOM 3784 N N . PRO B 1 119 ? -3.918 29.844 15.492 1 80.88 119 PRO B N 1
ATOM 3785 C CA . PRO B 1 119 ? -4.906 29.422 16.484 1 80.88 119 PRO B CA 1
ATOM 3786 C C . PRO B 1 119 ? -5.473 28.031 16.172 1 80.88 119 PRO B C 1
ATOM 3788 O O . PRO B 1 119 ? -5.562 27.641 15.008 1 80.88 119 PRO B O 1
ATOM 3791 N N . ALA B 1 120 ? -5.758 27.359 17.219 1 77.88 120 ALA B N 1
ATOM 3792 C CA . ALA B 1 120 ? -6.309 26.016 17.062 1 77.88 120 ALA B CA 1
ATOM 3793 C C . ALA B 1 120 ? -7.695 26.062 16.422 1 77.88 120 ALA B C 1
ATOM 3795 O O . ALA B 1 120 ? -8.07 25.156 15.672 1 77.88 120 ALA B O 1
ATOM 3796 N N . VAL B 1 121 ? -8.352 27.062 16.797 1 83.12 121 VAL B N 1
ATOM 3797 C CA . VAL B 1 121 ? -9.711 27.203 16.297 1 83.12 121 VAL B CA 1
ATOM 3798 C C . VAL B 1 121 ? -9.906 28.594 15.688 1 83.12 121 VAL B C 1
ATOM 3800 O O . VAL B 1 121 ? -9.727 29.609 16.375 1 83.12 121 VAL B O 1
ATOM 3803 N N . SER B 1 122 ? -10.18 28.641 14.422 1 80.25 122 SER B N 1
ATOM 3804 C CA . SER B 1 122 ? -10.484 29.906 13.766 1 80.25 122 SER B CA 1
ATOM 3805 C C . SER B 1 122 ? -11.898 30.359 14.078 1 80.25 122 SER B C 1
ATOM 3807 O O . SER B 1 122 ? -12.68 29.625 14.695 1 80.25 122 SER B O 1
ATOM 3809 N N . GLU B 1 123 ? -12.172 31.578 13.633 1 82 123 GLU B N 1
ATOM 3810 C CA . GLU B 1 123 ? -13.531 32.094 13.781 1 82 123 GLU B CA 1
ATOM 3811 C C . GLU B 1 123 ? -14.523 31.234 12.992 1 82 123 GLU B C 1
ATOM 3813 O O . GLU B 1 123 ? -15.617 30.938 13.477 1 82 123 GLU B O 1
ATOM 3818 N N . LYS B 1 124 ? -14.062 30.938 11.836 1 81.88 124 LYS B N 1
ATOM 3819 C CA . LYS B 1 124 ? -14.906 30.062 11.016 1 81.88 124 LYS B CA 1
ATOM 3820 C C . LYS B 1 124 ? -15.094 28.703 11.688 1 81.88 124 LYS B C 1
ATOM 3822 O O . LYS B 1 124 ? -16.203 28.156 11.68 1 81.88 124 LYS B O 1
ATOM 3827 N N . ASP B 1 125 ? -14.109 28.172 12.258 1 85.06 125 ASP B N 1
ATOM 3828 C CA . ASP B 1 125 ? -14.188 26.906 12.969 1 85.06 125 ASP B CA 1
ATOM 3829 C C . ASP B 1 125 ? -15.18 26.984 14.125 1 85.06 125 ASP B C 1
ATOM 3831 O O . ASP B 1 125 ? -15.961 26.062 14.344 1 85.06 125 ASP B O 1
ATOM 3835 N N . THR B 1 126 ? -15.047 28.094 14.828 1 85.56 126 THR B N 1
ATOM 3836 C CA . THR B 1 126 ? -15.922 28.281 15.977 1 85.56 126 THR B CA 1
ATOM 3837 C C . THR B 1 126 ? -17.391 28.312 15.539 1 85.56 126 THR B C 1
ATOM 3839 O O . THR B 1 126 ? -18.234 27.703 16.188 1 85.56 126 THR B O 1
ATOM 3842 N N . SER B 1 127 ? -17.641 29.016 14.477 1 87.75 127 SER B N 1
ATOM 3843 C CA . SER B 1 127 ? -19 29.078 13.945 1 87.75 127 SER B CA 1
ATOM 3844 C C . SER B 1 127 ? -19.469 27.703 13.5 1 87.75 127 SER B C 1
ATOM 3846 O O . SER B 1 127 ? -20.609 27.328 13.781 1 87.75 127 SER B O 1
ATOM 3848 N N . ASP B 1 128 ? -18.641 26.984 12.859 1 86.38 128 ASP B N 1
ATOM 3849 C CA . ASP B 1 128 ? -18.984 25.641 12.406 1 86.38 128 ASP B CA 1
ATOM 3850 C C . ASP B 1 128 ? -19.203 24.703 13.586 1 86.38 128 ASP B C 1
ATOM 3852 O O . ASP B 1 128 ? -20.109 23.859 13.547 1 86.38 128 ASP B O 1
ATOM 3856 N N . LEU B 1 129 ? -18.391 24.875 14.555 1 87.25 129 LEU B N 1
ATOM 3857 C CA . LEU B 1 129 ? -18.5 24.062 15.758 1 87.25 129 LEU B CA 1
ATOM 3858 C C . LEU B 1 129 ? -19.828 24.312 16.453 1 87.25 129 LEU B C 1
ATOM 3860 O O . LEU B 1 129 ? -20.5 23.359 16.875 1 87.25 129 LEU B O 1
ATOM 3864 N N . LYS B 1 130 ? -20.141 25.531 16.594 1 85.88 130 LYS B N 1
ATOM 3865 C CA . LYS B 1 130 ? -21.406 25.891 17.234 1 85.88 130 LYS B CA 1
ATOM 3866 C C . LYS B 1 130 ? -22.594 25.312 16.453 1 85.88 130 LYS B C 1
ATOM 3868 O O . LYS B 1 130 ? -23.547 24.812 17.047 1 85.88 130 LYS B O 1
ATOM 3873 N N . PHE B 1 131 ? -22.484 25.453 15.18 1 85.69 131 PHE B N 1
ATOM 3874 C CA . PHE B 1 131 ? -23.531 24.891 14.328 1 85.69 131 PHE B CA 1
ATOM 3875 C C . PHE B 1 131 ? -23.641 23.375 14.539 1 85.69 131 PHE B C 1
ATOM 3877 O O . PHE B 1 131 ? -24.75 22.844 14.672 1 85.69 131 PHE B O 1
ATOM 3884 N N . GLY B 1 132 ? -22.516 22.688 14.578 1 85.12 132 GLY B N 1
ATOM 3885 C CA . GLY B 1 132 ? -22.516 21.25 14.812 1 85.12 132 GLY B CA 1
ATOM 3886 C C . GLY B 1 132 ? -23.109 20.859 16.156 1 85.12 132 GLY B C 1
ATOM 3887 O O . GLY B 1 132 ? -23.859 19.891 16.234 1 85.12 132 GLY B O 1
ATOM 3888 N N . VAL B 1 133 ? -22.797 21.578 17.125 1 84.94 133 VAL B N 1
ATOM 3889 C CA . VAL B 1 133 ? -23.312 21.328 18.469 1 84.94 133 VAL B CA 1
ATOM 3890 C C . VAL B 1 133 ? -24.828 21.469 18.469 1 84.94 133 VAL B C 1
ATOM 3892 O O . VAL B 1 133 ? -25.547 20.656 19.047 1 84.94 133 VAL B O 1
ATOM 3895 N N . GLN B 1 134 ? -25.25 22.5 17.859 1 86.06 134 GLN B N 1
ATOM 3896 C CA . GLN B 1 134 ? -26.688 22.75 17.781 1 86.06 134 GLN B CA 1
ATOM 3897 C C . GLN B 1 134 ? -27.406 21.609 17.047 1 86.06 134 GLN B C 1
ATOM 3899 O O . GLN B 1 134 ? -28.531 21.266 17.391 1 86.06 134 GLN B O 1
ATOM 3904 N N . GLN B 1 135 ? -26.766 21.047 16.062 1 85.69 135 GLN B N 1
ATOM 3905 C CA . GLN B 1 135 ? -27.359 19.969 15.266 1 85.69 135 GLN B CA 1
ATOM 3906 C C . GLN B 1 135 ? -27.25 18.625 15.984 1 85.69 135 GLN B C 1
ATOM 3908 O O . GLN B 1 135 ? -27.812 17.625 15.531 1 85.69 135 GLN B O 1
ATOM 3913 N N . GLY B 1 136 ? -26.469 18.562 17 1 85.31 136 GLY B N 1
ATOM 3914 C CA . GLY B 1 136 ? -26.375 17.359 17.797 1 85.31 136 GLY B CA 1
ATOM 3915 C C . GLY B 1 136 ? -25.469 16.297 17.188 1 85.31 136 GLY B C 1
ATOM 3916 O O . GLY B 1 136 ? -25.812 15.117 17.172 1 85.31 136 GLY B O 1
ATOM 3917 N N . VAL B 1 137 ? -24.359 16.75 16.641 1 86 137 VAL B N 1
ATOM 3918 C CA . VAL B 1 137 ? -23.422 15.789 16.062 1 86 137 VAL B CA 1
ATOM 3919 C C . VAL B 1 137 ? -22.828 14.93 17.156 1 86 137 VAL B C 1
ATOM 3921 O O . VAL B 1 137 ? -22.734 15.352 18.312 1 86 137 VAL B O 1
ATOM 3924 N N . ASP B 1 138 ? -22.422 13.703 16.812 1 85.81 138 ASP B N 1
ATOM 3925 C CA . ASP B 1 138 ? -21.859 12.766 17.781 1 85.81 138 ASP B CA 1
ATOM 3926 C C . ASP B 1 138 ? -20.344 12.953 17.906 1 85.81 138 ASP B C 1
ATOM 3928 O O . ASP B 1 138 ? -19.781 12.758 18.984 1 85.81 138 ASP B O 1
ATOM 3932 N N . PHE B 1 139 ? -19.719 13.336 16.734 1 90.19 139 PHE B N 1
ATOM 3933 C CA . PHE B 1 139 ? -18.266 13.445 16.672 1 90.19 139 PHE B CA 1
ATOM 3934 C C . PHE B 1 139 ? -17.844 14.75 16.016 1 90.19 139 PHE B C 1
ATOM 3936 O O . PHE B 1 139 ? -18.531 15.242 15.109 1 90.19 139 PHE B O 1
ATOM 3943 N N . ILE B 1 140 ? -16.781 15.242 16.531 1 89.88 140 ILE B N 1
ATOM 3944 C CA . ILE B 1 140 ? -16.078 16.344 15.875 1 89.88 140 ILE B CA 1
ATOM 3945 C C . ILE B 1 140 ? -14.672 15.906 15.477 1 89.88 140 ILE B C 1
ATOM 3947 O O . ILE B 1 140 ? -13.906 15.422 16.312 1 89.88 140 ILE B O 1
ATOM 3951 N N . PHE B 1 141 ? -14.438 15.984 14.203 1 92.25 141 PHE B N 1
ATOM 3952 C CA . PHE B 1 141 ? -13.078 15.766 13.719 1 92.25 141 PHE B CA 1
ATOM 3953 C C . PHE B 1 141 ? -12.32 17.078 13.625 1 92.25 141 PHE B C 1
ATOM 3955 O O . PHE B 1 141 ? -12.656 17.938 12.805 1 92.25 141 PHE B O 1
ATOM 3962 N N . ALA B 1 142 ? -11.32 17.234 14.492 1 92.19 142 ALA B N 1
ATOM 3963 C CA . ALA B 1 142 ? -10.578 18.484 14.578 1 92.19 142 ALA B CA 1
ATOM 3964 C C . ALA B 1 142 ? -9.297 18.422 13.758 1 92.19 142 ALA B C 1
ATOM 3966 O O . ALA B 1 142 ? -8.398 17.625 14.039 1 92.19 142 ALA B O 1
ATOM 3967 N N . SER B 1 143 ? -9.195 19.281 12.789 1 91.31 143 SER B N 1
ATOM 3968 C CA . SER B 1 143 ? -8.086 19.266 11.852 1 91.31 143 SER B CA 1
ATOM 3969 C C . SER B 1 143 ? -6.898 20.062 12.383 1 91.31 143 SER B C 1
ATOM 3971 O O . SER B 1 143 ? -7.082 21.047 13.117 1 91.31 143 SER B O 1
ATOM 3973 N N . PHE B 1 144 ? -5.691 19.625 12.078 1 90.12 144 PHE B N 1
ATOM 3974 C CA . PHE B 1 144 ? -4.414 20.312 12.289 1 90.12 144 PHE B CA 1
ATOM 3975 C C . PHE B 1 144 ? -4.176 20.562 13.773 1 90.12 144 PHE B C 1
ATOM 3977 O O . PHE B 1 144 ? -3.779 21.672 14.156 1 90.12 144 PHE B O 1
ATOM 3984 N N . ILE B 1 145 ? -4.512 19.609 14.547 1 94 145 ILE B N 1
ATOM 3985 C CA . ILE B 1 145 ? -4.273 19.703 15.984 1 94 145 ILE B CA 1
ATOM 3986 C C . ILE B 1 145 ? -2.777 19.625 16.266 1 94 145 ILE B C 1
ATOM 3988 O O . ILE B 1 145 ? -2.105 18.688 15.812 1 94 145 ILE B O 1
ATOM 3992 N N . ARG B 1 146 ? -2.27 20.562 17.094 1 93.25 146 ARG B N 1
ATOM 3993 C CA . ARG B 1 146 ? -0.83 20.656 17.312 1 93.25 146 ARG B CA 1
ATOM 3994 C C . ARG B 1 146 ? -0.496 20.391 18.781 1 93.25 146 ARG B C 1
ATOM 3996 O O . ARG B 1 146 ? 0.657 20.109 19.125 1 93.25 146 ARG B O 1
ATOM 4003 N N . ASN B 1 147 ? -1.481 20.484 19.625 1 93.81 147 ASN B N 1
ATOM 4004 C CA . ASN B 1 147 ? -1.268 20.281 21.047 1 93.81 147 ASN B CA 1
ATOM 4005 C C . ASN B 1 147 ? -2.576 19.969 21.766 1 93.81 147 ASN B C 1
ATOM 4007 O O . ASN B 1 147 ? -3.654 20.062 21.188 1 93.81 147 ASN B O 1
ATOM 4011 N N . GLY B 1 148 ? -2.432 19.562 23.016 1 96.12 148 GLY B N 1
ATOM 4012 C CA . GLY B 1 148 ? -3.586 19.188 23.828 1 96.12 148 GLY B CA 1
ATOM 4013 C C . GLY B 1 148 ? -4.492 20.359 24.141 1 96.12 148 GLY B C 1
ATOM 4014 O O . GLY B 1 148 ? -5.711 20.203 24.25 1 96.12 148 GLY B O 1
ATOM 4015 N N . SER B 1 149 ? -3.934 21.516 24.266 1 95 149 SER B N 1
ATOM 4016 C CA . SER B 1 149 ? -4.703 22.703 24.594 1 95 149 SER B CA 1
ATOM 4017 C C . SER B 1 149 ? -5.738 23.016 23.516 1 95 149 SER B C 1
ATOM 4019 O O . SER B 1 149 ? -6.816 23.531 23.812 1 95 149 SER B O 1
ATOM 4021 N N . ALA B 1 150 ? -5.391 22.703 22.297 1 93.31 150 ALA B N 1
ATOM 4022 C CA . ALA B 1 150 ? -6.336 22.891 21.203 1 93.31 150 ALA B CA 1
ATOM 4023 C C . ALA B 1 150 ? -7.598 22.062 21.406 1 93.31 150 ALA B C 1
ATOM 4025 O O . ALA B 1 150 ? -8.703 22.531 21.125 1 93.31 150 ALA B O 1
ATOM 4026 N N . ILE B 1 151 ? -7.457 20.891 21.875 1 95.38 151 ILE B N 1
ATOM 4027 C CA . ILE B 1 151 ? -8.586 20 22.141 1 95.38 151 ILE B CA 1
ATOM 4028 C C . ILE B 1 151 ? -9.445 20.578 23.266 1 95.38 151 ILE B C 1
ATOM 4030 O O . ILE B 1 151 ? -10.672 20.578 23.203 1 95.38 151 ILE B O 1
ATOM 4034 N N . THR B 1 152 ? -8.781 21.109 24.266 1 93 152 THR B N 1
ATOM 4035 C CA . THR B 1 152 ? -9.484 21.719 25.391 1 93 152 THR B CA 1
ATOM 4036 C C . THR B 1 152 ? -10.297 22.922 24.938 1 93 152 THR B C 1
ATOM 4038 O O . THR B 1 152 ? -11.414 23.141 25.406 1 93 152 THR B O 1
ATOM 4041 N N . GLU B 1 153 ? -9.727 23.641 24.062 1 91.25 153 GLU B N 1
ATOM 4042 C CA . GLU B 1 153 ? -10.43 24.781 23.5 1 91.25 153 GLU B CA 1
ATOM 4043 C C . GLU B 1 153 ? -11.68 24.359 22.734 1 91.25 153 GLU B C 1
ATOM 4045 O O . GLU B 1 153 ? -12.742 24.953 22.875 1 91.25 153 GLU B O 1
ATOM 4050 N N . ILE B 1 154 ? -11.547 23.344 21.938 1 92.12 154 ILE B N 1
ATOM 4051 C CA . ILE B 1 154 ? -12.672 22.828 21.188 1 92.12 154 ILE B CA 1
ATOM 4052 C C . ILE B 1 154 ? -13.742 22.297 22.141 1 92.12 154 ILE B C 1
ATOM 4054 O O . ILE B 1 154 ? -14.938 22.516 21.922 1 92.12 154 ILE B O 1
ATOM 4058 N N . ARG B 1 155 ? -13.336 21.641 23.172 1 92.12 155 ARG B N 1
ATOM 4059 C CA . ARG B 1 155 ? -14.242 21.078 24.172 1 92.12 155 ARG B CA 1
ATOM 4060 C C . ARG B 1 155 ? -15.055 22.172 24.844 1 92.12 155 ARG B C 1
ATOM 4062 O O . ARG B 1 155 ? -16.234 21.969 25.172 1 92.12 155 ARG B O 1
ATOM 4069 N N . SER B 1 156 ? -14.453 23.219 25.062 1 89.31 156 SER B N 1
ATOM 4070 C CA . SER B 1 156 ? -15.133 24.344 25.719 1 89.31 156 SER B CA 1
ATOM 4071 C C . SER B 1 156 ? -16.25 24.891 24.844 1 89.31 156 SER B C 1
ATOM 4073 O O . SER B 1 156 ? -17.219 25.484 25.344 1 89.31 156 SER B O 1
ATOM 4075 N N . CYS B 1 157 ? -16.141 24.703 23.562 1 83.25 157 CYS B N 1
ATOM 4076 C CA . CYS B 1 157 ? -17.141 25.219 22.625 1 83.25 157 CYS B CA 1
ATOM 4077 C C . CYS B 1 157 ? -18.375 24.312 22.594 1 83.25 157 CYS B C 1
ATOM 4079 O O . CYS B 1 157 ? -19.438 24.734 22.156 1 83.25 157 CYS B O 1
ATOM 4081 N N . GLU B 1 158 ? -18.312 23.047 23.016 1 82.06 158 GLU B N 1
ATOM 4082 C CA . GLU B 1 158 ? -19.406 22.109 22.844 1 82.06 158 GLU B CA 1
ATOM 4083 C C . GLU B 1 158 ? -20.438 22.266 23.969 1 82.06 158 GLU B C 1
ATOM 4085 O O . GLU B 1 158 ? -21.547 21.75 23.875 1 82.06 158 GLU B O 1
ATOM 4090 N N . GLU B 1 159 ? -20.219 23.094 24.844 1 75.12 159 GLU B N 1
ATOM 4091 C CA . GLU B 1 159 ? -21.172 23.484 25.875 1 75.12 159 GLU B CA 1
ATOM 4092 C C . GLU B 1 159 ? -21.719 22.266 26.609 1 75.12 159 GLU B C 1
ATOM 4094 O O . GLU B 1 159 ? -22.938 22.125 26.781 1 75.12 159 GLU B O 1
ATOM 4099 N N . GLY B 1 160 ? -20.906 21.281 26.906 1 71.44 160 GLY B N 1
ATOM 4100 C CA . GLY B 1 160 ? -21.281 20.156 27.75 1 71.44 160 GLY B CA 1
ATOM 4101 C C . GLY B 1 160 ? -22.047 19.078 27.016 1 71.44 160 GLY B C 1
ATOM 4102 O O . GLY B 1 160 ? -22.594 18.172 27.641 1 71.44 160 GLY B O 1
ATOM 4103 N N . LYS B 1 161 ? -22.281 19.078 25.766 1 75.94 161 LYS B N 1
ATOM 4104 C CA . LYS B 1 161 ? -23.078 18.141 25 1 75.94 161 LYS B CA 1
ATOM 4105 C C . LYS B 1 161 ? -22.328 16.812 24.812 1 75.94 161 LYS B C 1
ATOM 4107 O O . LYS B 1 161 ? -22.891 15.852 24.281 1 75.94 161 LYS B O 1
ATOM 4112 N N . ASN B 1 162 ? -21.25 16.625 25.375 1 85 162 ASN B N 1
ATOM 4113 C CA . ASN B 1 162 ? -20.469 15.391 25.406 1 85 162 ASN B CA 1
ATOM 4114 C C . ASN B 1 162 ? -20.172 14.875 24 1 85 162 ASN B C 1
ATOM 4116 O O . ASN B 1 162 ? -20.344 13.688 23.719 1 85 162 ASN B O 1
ATOM 4120 N N . ILE B 1 163 ? -20.062 15.734 23.078 1 89.94 163 ILE B N 1
ATOM 4121 C CA . ILE B 1 163 ? -19.625 15.375 21.719 1 89.94 163 ILE B CA 1
ATOM 4122 C C . ILE B 1 163 ? -18.188 14.859 21.75 1 89.94 163 ILE B C 1
ATOM 4124 O O . ILE B 1 163 ? -17.344 15.43 22.438 1 89.94 163 ILE B O 1
ATOM 4128 N N . LYS B 1 164 ? -17.922 13.695 21.125 1 93.38 164 LYS B N 1
ATOM 4129 C CA . LYS B 1 164 ? -16.578 13.117 21.094 1 93.38 164 LYS B CA 1
ATOM 4130 C C . LYS B 1 164 ? -15.688 13.859 20.109 1 93.38 164 LYS B C 1
ATOM 4132 O O . LYS B 1 164 ? -16.141 14.266 19.031 1 93.38 164 LYS B O 1
ATOM 4137 N N . ILE B 1 165 ? -14.438 14.07 20.5 1 93.94 165 ILE B N 1
ATOM 4138 C CA . ILE B 1 165 ? -13.492 14.82 19.672 1 93.94 165 ILE B CA 1
ATOM 4139 C C . ILE B 1 165 ? -12.391 13.891 19.172 1 93.94 165 ILE B C 1
ATOM 4141 O O . ILE B 1 165 ? -11.68 13.281 19.969 1 93.94 165 ILE B O 1
ATOM 4145 N N . ILE B 1 166 ? -12.273 13.758 17.828 1 95.5 166 ILE B N 1
ATOM 4146 C CA . ILE B 1 166 ? -11.188 13.031 17.188 1 95.5 166 ILE B CA 1
ATOM 4147 C C . ILE B 1 166 ? -10.148 14.016 16.656 1 95.5 166 ILE B C 1
ATOM 4149 O O . ILE B 1 166 ? -10.453 14.844 15.797 1 95.5 166 ILE B O 1
ATOM 4153 N N . ALA B 1 167 ? -8.969 13.898 17.172 1 97.12 167 ALA B N 1
ATOM 4154 C CA . ALA B 1 167 ? -7.895 14.781 16.734 1 97.12 167 ALA B CA 1
ATOM 4155 C C . ALA B 1 167 ? -7.199 14.219 15.492 1 97.12 167 ALA B C 1
ATOM 4157 O O . ALA B 1 167 ? -6.754 13.07 15.492 1 97.12 167 ALA B O 1
ATOM 4158 N N . LYS B 1 168 ? -7.082 14.992 14.477 1 96 168 LYS B N 1
ATOM 4159 C CA . LYS B 1 168 ? -6.316 14.609 13.297 1 96 168 LYS B CA 1
ATOM 4160 C C . LYS B 1 168 ? -4.855 15.023 13.43 1 96 168 LYS B C 1
ATOM 4162 O O . LYS B 1 168 ? -4.551 16.203 13.602 1 96 168 LYS B O 1
ATOM 4167 N N . ILE B 1 169 ? -4.012 14.047 13.414 1 97.12 169 ILE B N 1
ATOM 4168 C CA . ILE B 1 169 ? -2.584 14.344 13.477 1 97.12 169 ILE B CA 1
ATOM 4169 C C . ILE B 1 169 ? -2.033 14.5 12.062 1 97.12 169 ILE B C 1
ATOM 4171 O O . ILE B 1 169 ? -1.875 13.516 11.336 1 97.12 169 ILE B O 1
ATOM 4175 N N . GLU B 1 170 ? -1.679 15.781 11.742 1 92.19 170 GLU B N 1
ATOM 4176 C CA . GLU B 1 170 ? -1.392 16.125 10.352 1 92.19 170 GLU B CA 1
ATOM 4177 C C . GLU B 1 170 ? -0.073 16.891 10.234 1 92.19 170 GLU B C 1
ATOM 4179 O O . GLU B 1 170 ? 0.346 17.25 9.133 1 92.19 170 GLU B O 1
ATOM 4184 N N . ASN B 1 171 ? 0.548 17.156 11.352 1 89.44 171 ASN B N 1
ATOM 4185 C CA . ASN B 1 171 ? 1.769 17.969 11.312 1 89.44 171 ASN B CA 1
ATOM 4186 C C . ASN B 1 171 ? 2.812 17.438 12.297 1 89.44 171 ASN B C 1
ATOM 4188 O O . ASN B 1 171 ? 2.508 16.594 13.133 1 89.44 171 ASN B O 1
ATOM 4192 N N . GLN B 1 172 ? 3.961 17.922 12.094 1 90.44 172 GLN B N 1
ATOM 4193 C CA . GLN B 1 172 ? 5.09 17.453 12.891 1 90.44 172 GLN B CA 1
ATOM 4194 C C . GLN B 1 172 ? 4.902 17.797 14.367 1 90.44 172 GLN B C 1
ATOM 4196 O O . GLN B 1 172 ? 5.223 17 15.242 1 90.44 172 GLN B O 1
ATOM 4201 N N . GLN B 1 173 ? 4.41 18.969 14.633 1 89.31 173 GLN B N 1
ATOM 4202 C CA . GLN B 1 173 ? 4.184 19.406 16.016 1 89.31 173 GLN B CA 1
ATOM 4203 C C . GLN B 1 173 ? 3.176 18.484 16.703 1 89.31 173 GLN B C 1
ATOM 4205 O O . GLN B 1 173 ? 3.334 18.172 17.891 1 89.31 173 GLN B O 1
ATOM 4210 N N . GLY B 1 174 ? 2.135 18.109 16.016 1 94.06 174 GLY B N 1
ATOM 4211 C CA . GLY B 1 174 ? 1.177 17.156 16.547 1 94.06 174 GLY B CA 1
ATOM 4212 C C . GLY B 1 174 ? 1.8 15.828 16.906 1 94.06 174 GLY B C 1
ATOM 4213 O O . GLY B 1 174 ? 1.452 15.227 17.922 1 94.06 174 GLY B O 1
ATOM 4214 N N . MET B 1 175 ? 2.73 15.383 16.109 1 93.94 175 MET B N 1
ATOM 4215 C CA . MET B 1 175 ? 3.445 14.141 16.391 1 93.94 175 MET B CA 1
ATOM 4216 C C . MET B 1 175 ? 4.316 14.289 17.641 1 93.94 175 MET B C 1
ATOM 4218 O O . MET B 1 175 ? 4.391 13.367 18.453 1 93.94 175 MET B O 1
ATOM 4222 N N . GLN B 1 176 ? 4.922 15.414 17.781 1 91.38 176 GLN B N 1
ATOM 4223 C CA . GLN B 1 176 ? 5.793 15.672 18.922 1 91.38 176 GLN B CA 1
ATOM 4224 C C . GLN B 1 176 ? 4.988 15.742 20.219 1 91.38 176 GLN B C 1
ATOM 4226 O O . GLN B 1 176 ? 5.457 15.297 21.266 1 91.38 176 GLN B O 1
ATOM 4231 N N . ASN B 1 177 ? 3.816 16.297 20.109 1 94.5 177 ASN B N 1
ATOM 4232 C CA . ASN B 1 177 ? 2.961 16.469 21.281 1 94.5 177 ASN B CA 1
ATOM 4233 C C . ASN B 1 177 ? 1.872 15.398 21.344 1 94.5 177 ASN B C 1
ATOM 4235 O O . ASN B 1 177 ? 0.813 15.625 21.938 1 94.5 177 ASN B O 1
ATOM 4239 N N . LEU B 1 178 ? 2.148 14.266 20.734 1 96.31 178 LEU B N 1
ATOM 4240 C CA . LEU B 1 178 ? 1.128 13.242 20.531 1 96.31 178 LEU B CA 1
ATOM 4241 C C . LEU B 1 178 ? 0.522 12.797 21.859 1 96.31 178 LEU B C 1
ATOM 4243 O O . LEU B 1 178 ? -0.696 12.641 21.969 1 96.31 178 LEU B O 1
ATOM 4247 N N . ASP B 1 179 ? 1.318 12.648 22.891 1 95.81 179 ASP B N 1
ATOM 4248 C CA . ASP B 1 179 ? 0.854 12.109 24.172 1 95.81 179 ASP B CA 1
ATOM 4249 C C . ASP B 1 179 ? -0.184 13.031 24.812 1 95.81 179 ASP B C 1
ATOM 4251 O O . ASP B 1 179 ? -1.233 12.57 25.266 1 95.81 179 ASP B O 1
ATOM 4255 N N . GLU B 1 180 ? 0.1 14.289 24.812 1 97.12 180 GLU B N 1
ATOM 4256 C CA . GLU B 1 180 ? -0.852 15.211 25.422 1 97.12 180 GLU B CA 1
ATOM 4257 C C . GLU B 1 180 ? -2.127 15.32 24.594 1 97.12 180 GLU B C 1
ATOM 4259 O O . GLU B 1 180 ? -3.213 15.523 25.141 1 97.12 180 GLU B O 1
ATOM 4264 N N . ILE B 1 181 ? -1.98 15.156 23.312 1 98 181 ILE B N 1
ATOM 4265 C CA . ILE B 1 181 ? -3.156 15.188 22.453 1 98 181 ILE B CA 1
ATOM 4266 C C . ILE B 1 181 ? -4.027 13.961 22.719 1 98 181 ILE B C 1
ATOM 4268 O O . ILE B 1 181 ? -5.25 14.07 22.828 1 98 181 ILE B O 1
ATOM 4272 N N . ILE B 1 182 ? -3.402 12.789 22.812 1 97.25 182 ILE B N 1
ATOM 4273 C CA . ILE B 1 182 ? -4.121 11.555 23.094 1 97.25 182 ILE B CA 1
ATOM 4274 C C . ILE B 1 182 ? -4.848 11.672 24.422 1 97.25 182 ILE B C 1
ATOM 4276 O O . ILE B 1 182 ? -6 11.25 24.547 1 97.25 182 ILE B O 1
ATOM 4280 N N . ASP B 1 183 ? -4.234 12.297 25.359 1 97.06 183 ASP B N 1
ATOM 4281 C CA . ASP B 1 183 ? -4.828 12.445 26.688 1 97.06 183 ASP B CA 1
ATOM 4282 C C . ASP B 1 183 ? -6.062 13.344 26.641 1 97.06 183 ASP B C 1
ATOM 4284 O O . ASP B 1 183 ? -7.047 13.094 27.344 1 97.06 183 ASP B O 1
ATOM 4288 N N . ALA B 1 184 ? -5.996 14.344 25.844 1 97 184 ALA B N 1
ATOM 4289 C CA . ALA B 1 184 ? -7.047 15.352 25.812 1 97 184 ALA B CA 1
ATOM 4290 C C . ALA B 1 184 ? -8.188 14.938 24.891 1 97 184 ALA B C 1
ATOM 4292 O O . ALA B 1 184 ? -9.344 15.273 25.125 1 97 184 ALA B O 1
ATOM 4293 N N . ALA B 1 185 ? -7.941 14.203 23.812 1 97.62 185 ALA B N 1
ATOM 4294 C CA . ALA B 1 185 ? -8.922 13.852 22.797 1 97.62 185 ALA B CA 1
ATOM 4295 C C . ALA B 1 185 ? -9.641 12.555 23.141 1 97.62 185 ALA B C 1
ATOM 4297 O O . ALA B 1 185 ? -9.266 11.867 24.094 1 97.62 185 ALA B O 1
ATOM 4298 N N . ASP B 1 186 ? -10.688 12.273 22.438 1 95.88 186 ASP B N 1
ATOM 4299 C CA . ASP B 1 186 ? -11.422 11.023 22.609 1 95.88 186 ASP B CA 1
ATOM 4300 C C . ASP B 1 186 ? -10.93 9.961 21.625 1 95.88 186 ASP B C 1
ATOM 4302 O O . ASP B 1 186 ? -11.258 8.781 21.781 1 95.88 186 ASP B O 1
ATOM 4306 N N . GLY B 1 187 ? -10.141 10.344 20.656 1 97.12 187 GLY B N 1
ATOM 4307 C CA . GLY B 1 187 ? -9.523 9.477 19.656 1 97.12 187 GLY B CA 1
ATOM 4308 C C . GLY B 1 187 ? -8.594 10.227 18.719 1 97.12 187 GLY B C 1
ATOM 4309 O O . GLY B 1 187 ? -8.508 11.453 18.766 1 97.12 187 GLY B O 1
ATOM 4310 N N . ILE B 1 188 ? -7.934 9.469 17.906 1 98.19 188 ILE B N 1
ATOM 4311 C CA . ILE B 1 188 ? -6.934 10.039 17 1 98.19 188 ILE B CA 1
ATOM 4312 C C . ILE B 1 188 ? -7.188 9.547 15.578 1 98.19 188 ILE B C 1
ATOM 4314 O O . ILE B 1 188 ? -7.672 8.43 15.375 1 98.19 188 ILE B O 1
ATOM 4318 N N . MET B 1 189 ? -6.945 10.43 14.656 1 96.75 189 MET B N 1
ATOM 4319 C CA . MET B 1 189 ? -6.902 10.031 13.258 1 96.75 189 MET B CA 1
ATOM 4320 C C . MET B 1 189 ? -5.5 10.203 12.68 1 96.75 189 MET B C 1
ATOM 4322 O O . MET B 1 189 ? -4.93 11.289 12.75 1 96.75 189 MET B O 1
ATOM 4326 N N . VAL B 1 190 ? -4.961 9.109 12.211 1 97.25 190 VAL B N 1
ATOM 4327 C CA . VAL B 1 190 ? -3.713 9.148 11.453 1 97.25 190 VAL B CA 1
ATOM 4328 C C . VAL B 1 190 ? -3.982 9.672 10.047 1 97.25 190 VAL B C 1
ATOM 4330 O O . VAL B 1 190 ? -4.348 8.914 9.148 1 97.25 190 VAL B O 1
ATOM 4333 N N . ALA B 1 191 ? -3.75 10.938 9.883 1 95.31 191 ALA B N 1
ATOM 4334 C CA . ALA B 1 191 ? -3.984 11.562 8.586 1 95.31 191 ALA B CA 1
ATOM 4335 C C . ALA B 1 191 ? -2.717 11.555 7.738 1 95.31 191 ALA B C 1
ATOM 4337 O O . ALA B 1 191 ? -2.014 12.562 7.645 1 95.31 191 ALA B O 1
ATOM 4338 N N . ARG B 1 192 ? -2.553 10.484 7.016 1 95.31 192 ARG B N 1
ATOM 4339 C CA . ARG B 1 192 ? -1.288 10.219 6.34 1 95.31 192 ARG B CA 1
ATOM 4340 C C . ARG B 1 192 ? -1.035 11.227 5.227 1 95.31 192 ARG B C 1
ATOM 4342 O O . ARG B 1 192 ? 0.115 11.57 4.941 1 95.31 192 ARG B O 1
ATOM 4349 N N . GLY B 1 193 ? -2.127 11.672 4.605 1 91.19 193 GLY B N 1
ATOM 4350 C CA . GLY B 1 193 ? -1.977 12.602 3.504 1 91.19 193 GLY B CA 1
ATOM 4351 C C . GLY B 1 193 ? -1.224 13.867 3.889 1 91.19 193 GLY B C 1
ATOM 4352 O O . GLY B 1 193 ? -0.118 14.109 3.398 1 91.19 193 GLY B O 1
ATOM 4353 N N . ASP B 1 194 ? -1.729 14.586 4.844 1 89.75 194 ASP B N 1
ATOM 4354 C CA . ASP B 1 194 ? -1.125 15.836 5.289 1 89.75 194 ASP B CA 1
ATOM 4355 C C . ASP B 1 194 ? 0.165 15.578 6.062 1 89.75 194 ASP B C 1
ATOM 4357 O O . ASP B 1 194 ? 1.137 16.328 5.93 1 89.75 194 ASP B O 1
ATOM 4361 N N . LEU B 1 195 ? 0.165 14.578 6.852 1 93.94 195 LEU B N 1
ATOM 4362 C CA . LEU B 1 195 ? 1.354 14.25 7.633 1 93.94 195 LEU B CA 1
ATOM 4363 C C . LEU B 1 195 ? 2.539 13.953 6.723 1 93.94 195 LEU B C 1
ATOM 4365 O O . LEU B 1 195 ? 3.678 14.305 7.043 1 93.94 195 LEU B O 1
ATOM 4369 N N . GLY B 1 196 ? 2.223 13.352 5.609 1 91.62 196 GLY B N 1
ATOM 4370 C CA . GLY B 1 196 ? 3.264 12.969 4.668 1 91.62 196 GLY B CA 1
ATOM 4371 C C . GLY B 1 196 ? 3.898 14.148 3.965 1 91.62 196 GLY B C 1
ATOM 4372 O O . GLY B 1 196 ? 4.941 14.008 3.326 1 91.62 196 GLY B O 1
ATOM 4373 N N . ILE B 1 197 ? 3.297 15.266 4.039 1 88.25 197 ILE B N 1
ATOM 4374 C CA . ILE B 1 197 ? 3.895 16.484 3.521 1 88.25 197 ILE B CA 1
ATOM 4375 C C . ILE B 1 197 ? 4.828 17.094 4.566 1 88.25 197 ILE B C 1
ATOM 4377 O O . ILE B 1 197 ? 5.84 17.703 4.227 1 88.25 197 ILE B O 1
ATOM 4381 N N . GLU B 1 198 ? 4.52 16.828 5.828 1 90.06 198 GLU B N 1
ATOM 4382 C CA . GLU B 1 198 ? 5.191 17.469 6.953 1 90.06 198 GLU B CA 1
ATOM 4383 C C . GLU B 1 198 ? 6.426 16.688 7.387 1 90.06 198 GLU B C 1
ATOM 4385 O O . GLU B 1 198 ? 7.363 17.25 7.941 1 90.06 198 GLU B O 1
ATOM 4390 N N . ILE B 1 199 ? 6.41 15.406 7.121 1 89.38 199 ILE B N 1
ATOM 4391 C CA . ILE B 1 199 ? 7.555 14.562 7.457 1 89.38 199 ILE B CA 1
ATOM 4392 C C . ILE B 1 199 ? 7.953 13.727 6.242 1 89.38 199 ILE B C 1
ATOM 4394 O O . ILE B 1 199 ? 7.16 13.555 5.312 1 89.38 199 ILE B O 1
ATOM 4398 N N . PRO B 1 200 ? 9.195 13.289 6.254 1 86.56 200 PRO B N 1
ATOM 4399 C CA . PRO B 1 200 ? 9.602 12.445 5.121 1 86.56 200 PRO B CA 1
ATOM 4400 C C . PRO B 1 200 ? 8.695 11.234 4.934 1 86.56 200 PRO B C 1
ATOM 4402 O O . PRO B 1 200 ? 8.273 10.617 5.914 1 86.56 200 PRO B O 1
ATOM 4405 N N . PRO B 1 201 ? 8.383 10.969 3.688 1 86.75 201 PRO B N 1
ATOM 4406 C CA . PRO B 1 201 ? 7.449 9.883 3.391 1 86.75 201 PRO B CA 1
ATOM 4407 C C . PRO B 1 201 ? 7.855 8.555 4.035 1 86.75 201 PRO B C 1
ATOM 4409 O O . PRO B 1 201 ? 6.996 7.781 4.461 1 86.75 201 PRO B O 1
ATOM 4412 N N . GLU B 1 202 ? 9.117 8.297 4.125 1 88.5 202 GLU B N 1
ATOM 4413 C CA . GLU B 1 202 ? 9.609 7.027 4.66 1 88.5 202 GLU B CA 1
ATOM 4414 C C . GLU B 1 202 ? 9.406 6.953 6.172 1 88.5 202 GLU B C 1
ATOM 4416 O O . GLU B 1 202 ? 9.531 5.883 6.77 1 88.5 202 GLU B O 1
ATOM 4421 N N . LYS B 1 203 ? 9 8.031 6.785 1 91 203 LYS B N 1
ATOM 4422 C CA . LYS B 1 203 ? 8.797 8.055 8.234 1 91 203 LYS B CA 1
ATOM 4423 C C . LYS B 1 203 ? 7.316 7.98 8.578 1 91 203 LYS B C 1
ATOM 4425 O O . LYS B 1 203 ? 6.953 7.73 9.734 1 91 203 LYS B O 1
ATOM 4430 N N . VAL B 1 204 ? 6.52 8.141 7.598 1 93.31 204 VAL B N 1
ATOM 4431 C CA . VAL B 1 204 ? 5.078 8.195 7.836 1 93.31 204 VAL B CA 1
ATOM 4432 C C . VAL B 1 204 ? 4.594 6.871 8.414 1 93.31 204 VAL B C 1
ATOM 4434 O O . VAL B 1 204 ? 3.766 6.848 9.328 1 93.31 204 VAL B O 1
ATOM 4437 N N . PHE B 1 205 ? 5.141 5.746 7.934 1 91 205 PHE B N 1
ATOM 4438 C CA . PHE B 1 205 ? 4.703 4.449 8.43 1 91 205 PHE B CA 1
ATOM 4439 C C . PHE B 1 205 ? 5.074 4.277 9.898 1 91 205 PHE B C 1
ATOM 4441 O O . PHE B 1 205 ? 4.324 3.674 10.672 1 91 205 PHE B O 1
ATOM 4448 N N . LEU B 1 206 ? 6.191 4.793 10.297 1 88.5 206 LEU B N 1
ATOM 4449 C CA . LEU B 1 206 ? 6.602 4.738 11.695 1 88.5 206 LEU B CA 1
ATOM 4450 C C . LEU B 1 206 ? 5.676 5.578 12.57 1 88.5 206 LEU B C 1
ATOM 4452 O O . LEU B 1 206 ? 5.301 5.16 13.664 1 88.5 206 LEU B O 1
ATOM 4456 N N . ALA B 1 207 ? 5.406 6.742 12.031 1 93.31 207 ALA B N 1
ATOM 4457 C CA . ALA B 1 207 ? 4.48 7.617 12.75 1 93.31 207 ALA B CA 1
ATOM 4458 C C . ALA B 1 207 ? 3.121 6.945 12.93 1 93.31 207 ALA B C 1
ATOM 4460 O O . ALA B 1 207 ? 2.525 7.02 14.008 1 93.31 207 ALA B O 1
ATOM 4461 N N . GLN B 1 208 ? 2.662 6.34 11.883 1 94.62 208 GLN B N 1
ATOM 4462 C CA . GLN B 1 208 ? 1.401 5.609 11.938 1 94.62 208 GLN B CA 1
ATOM 4463 C C . GLN B 1 208 ? 1.43 4.539 13.031 1 94.62 208 GLN B C 1
ATOM 4465 O O . GLN B 1 208 ? 0.518 4.465 13.852 1 94.62 208 GLN B O 1
ATOM 4470 N N . LYS B 1 209 ? 2.449 3.711 13.008 1 90.69 209 LYS B N 1
ATOM 4471 C CA . LYS B 1 209 ? 2.564 2.629 13.984 1 90.69 209 LYS B CA 1
ATOM 4472 C C . LYS B 1 209 ? 2.648 3.176 15.406 1 90.69 209 LYS B C 1
ATOM 4474 O O . LYS B 1 209 ? 2.084 2.594 16.328 1 90.69 209 LYS B O 1
ATOM 4479 N N . ALA B 1 210 ? 3.336 4.27 15.594 1 91.31 210 ALA B N 1
ATOM 4480 C CA . ALA B 1 210 ? 3.473 4.902 16.906 1 91.31 210 ALA B CA 1
ATOM 4481 C C . ALA B 1 210 ? 2.127 5.422 17.406 1 91.31 210 ALA B C 1
ATOM 4483 O O . ALA B 1 210 ? 1.767 5.211 18.562 1 91.31 210 ALA B O 1
ATOM 4484 N N . MET B 1 211 ? 1.415 6.059 16.547 1 95.38 211 MET B N 1
ATOM 4485 C CA . MET B 1 211 ? 0.12 6.613 16.938 1 95.38 211 MET B CA 1
ATOM 4486 C C . MET B 1 211 ? -0.854 5.504 17.312 1 95.38 211 MET B C 1
ATOM 4488 O O . MET B 1 211 ? -1.545 5.605 18.328 1 95.38 211 MET B O 1
ATOM 4492 N N . ILE B 1 212 ? -0.827 4.473 16.516 1 91.94 212 ILE B N 1
ATOM 4493 C CA . ILE B 1 212 ? -1.739 3.363 16.75 1 91.94 212 ILE B CA 1
ATOM 4494 C C . ILE B 1 212 ? -1.375 2.678 18.078 1 91.94 212 ILE B C 1
ATOM 4496 O O . ILE B 1 212 ? -2.244 2.428 18.906 1 91.94 212 ILE B O 1
ATOM 4500 N N . ALA B 1 213 ? -0.118 2.48 18.297 1 89 213 ALA B N 1
ATOM 4501 C CA . ALA B 1 213 ? 0.34 1.818 19.516 1 89 213 ALA B CA 1
ATOM 4502 C C . ALA B 1 213 ? -0.001 2.646 20.75 1 89 213 ALA B C 1
ATOM 4504 O O . ALA B 1 213 ? -0.507 2.115 21.75 1 89 213 ALA B O 1
ATOM 4505 N N . LYS B 1 214 ? 0.234 3.877 20.719 1 91.31 214 LYS B N 1
ATOM 4506 C CA . LYS B 1 214 ? -0.001 4.762 21.844 1 91.31 214 LYS B CA 1
ATOM 4507 C C . LYS B 1 214 ? -1.492 4.883 22.156 1 91.31 214 LYS B C 1
ATOM 4509 O O . LYS B 1 214 ? -1.892 4.934 23.312 1 91.31 214 LYS B O 1
ATOM 4514 N N . CYS B 1 215 ? -2.24 4.941 21.094 1 93.12 215 CYS B N 1
ATOM 4515 C CA . CYS B 1 215 ? -3.684 4.992 21.297 1 93.12 215 CYS B CA 1
ATOM 4516 C C . CYS B 1 215 ? -4.199 3.701 21.922 1 93.12 215 CYS B C 1
ATOM 4518 O O . CYS B 1 215 ? -5.043 3.732 22.812 1 93.12 215 CYS B O 1
ATOM 4520 N N . ASN B 1 216 ? -3.699 2.572 21.391 1 87.69 216 ASN B N 1
ATOM 4521 C CA . ASN B 1 216 ? -4.082 1.283 21.953 1 87.69 216 ASN B CA 1
ATOM 4522 C C . ASN B 1 216 ? -3.727 1.192 23.438 1 87.69 216 ASN B C 1
ATOM 4524 O O . ASN B 1 216 ? -4.535 0.739 24.25 1 87.69 216 ASN B O 1
ATOM 4528 N N . LYS B 1 217 ? -2.6 1.667 23.797 1 85.19 217 LYS B N 1
ATOM 4529 C CA . LYS B 1 217 ? -2.148 1.66 25.188 1 85.19 217 LYS B CA 1
ATOM 4530 C C . LYS B 1 217 ? -3.039 2.543 26.047 1 85.19 217 LYS B C 1
ATOM 4532 O O . LYS B 1 217 ? -3.336 2.195 27.203 1 85.19 217 LYS B O 1
ATOM 4537 N N . ALA B 1 218 ? -3.508 3.621 25.484 1 90.88 218 ALA B N 1
ATOM 4538 C CA . ALA B 1 218 ? -4.316 4.586 26.234 1 90.88 218 ALA B CA 1
ATOM 4539 C C . ALA B 1 218 ? -5.793 4.203 26.203 1 90.88 218 ALA B C 1
ATOM 4541 O O . ALA B 1 218 ? -6.613 4.828 26.875 1 90.88 218 ALA B O 1
ATOM 4542 N N . GLY B 1 219 ? -6.109 3.178 25.375 1 91.75 219 GLY B N 1
ATOM 4543 C CA . GLY B 1 219 ? -7.5 2.77 25.25 1 91.75 219 GLY B CA 1
ATOM 4544 C C . GLY B 1 219 ? -8.336 3.752 24.453 1 91.75 219 GLY B C 1
ATOM 4545 O O . GLY B 1 219 ? -9.516 3.965 24.75 1 91.75 219 GLY B O 1
ATOM 4546 N N . LYS B 1 220 ? -7.738 4.477 23.547 1 93.81 220 LYS B N 1
ATOM 4547 C CA . LYS B 1 220 ? -8.414 5.445 22.703 1 93.81 220 LYS B CA 1
ATOM 4548 C C . LYS B 1 220 ? -8.523 4.93 21.266 1 93.81 220 LYS B C 1
ATOM 4550 O O . LYS B 1 220 ? -7.59 4.312 20.75 1 93.81 220 LYS B O 1
ATOM 4555 N N . PRO B 1 221 ? -9.664 5.148 20.656 1 94.69 221 PRO B N 1
ATOM 4556 C CA . PRO B 1 221 ? -9.797 4.715 19.266 1 94.69 221 PRO B CA 1
ATOM 4557 C C . PRO B 1 221 ? -8.852 5.453 18.328 1 94.69 221 PRO B C 1
ATOM 4559 O O . PRO B 1 221 ? -8.57 6.637 18.531 1 94.69 221 PRO B O 1
ATOM 4562 N N . VAL B 1 222 ? -8.43 4.805 17.312 1 95.25 222 VAL B N 1
ATOM 4563 C CA . VAL B 1 222 ? -7.512 5.387 16.344 1 95.25 222 VAL B CA 1
ATOM 4564 C C . VAL B 1 222 ? -7.965 5.02 14.93 1 95.25 222 VAL B C 1
ATOM 4566 O O . VAL B 1 222 ? -8.336 3.873 14.664 1 95.25 222 VAL B O 1
ATOM 4569 N N . ILE B 1 223 ? -7.984 6.004 14.047 1 95.12 223 ILE B N 1
ATOM 4570 C CA . ILE B 1 223 ? -8.438 5.875 12.664 1 95.12 223 ILE B CA 1
ATOM 4571 C C . ILE B 1 223 ? -7.262 6.059 11.719 1 95.12 223 ILE B C 1
ATOM 4573 O O . ILE B 1 223 ? -6.504 7.023 11.836 1 95.12 223 ILE B O 1
ATOM 4577 N N . CYS B 1 224 ? -7.023 5.125 10.812 1 95.81 224 CYS B N 1
ATOM 4578 C CA . CYS B 1 224 ? -6.023 5.277 9.766 1 95.81 224 CYS B CA 1
ATOM 4579 C C . CYS B 1 224 ? -6.668 5.754 8.461 1 95.81 224 CYS B C 1
ATOM 4581 O O . CYS B 1 224 ? -7.625 5.145 7.984 1 95.81 224 CYS B O 1
ATOM 4583 N N . ALA B 1 225 ? -6.098 6.848 7.91 1 93.69 225 ALA B N 1
ATOM 4584 C CA . ALA B 1 225 ? -6.777 7.453 6.766 1 93.69 225 ALA B CA 1
ATOM 4585 C C . ALA B 1 225 ? -5.785 7.797 5.656 1 93.69 225 ALA B C 1
ATOM 4587 O O . ALA B 1 225 ? -4.574 7.805 5.883 1 93.69 225 ALA B O 1
ATOM 4588 N N . THR B 1 226 ? -6.281 8.031 4.484 1 89.25 226 THR B N 1
ATOM 4589 C CA . THR B 1 226 ? -5.668 8.602 3.289 1 89.25 226 THR B CA 1
ATOM 4590 C C . THR B 1 226 ? -4.973 7.523 2.469 1 89.25 226 THR B C 1
ATOM 4592 O O . THR B 1 226 ? -4.164 6.758 2.998 1 89.25 226 THR B O 1
ATOM 4595 N N . GLN B 1 227 ? -5.289 7.461 1.312 1 91.12 227 GLN B N 1
ATOM 4596 C CA . GLN B 1 227 ? -4.699 6.637 0.262 1 91.12 227 GLN B CA 1
ATOM 4597 C C . GLN B 1 227 ? -4.645 5.172 0.678 1 91.12 227 GLN B C 1
ATOM 4599 O O . GLN B 1 227 ? -3.604 4.523 0.56 1 91.12 227 GLN B O 1
ATOM 4604 N N . MET B 1 228 ? -5.801 4.703 1.222 1 93.94 228 MET B N 1
ATOM 4605 C CA . MET B 1 228 ? -5.918 3.293 1.584 1 93.94 228 MET B CA 1
ATOM 4606 C C . MET B 1 228 ? -6.098 2.426 0.343 1 93.94 228 MET B C 1
ATOM 4608 O O . MET B 1 228 ? -5.348 1.469 0.136 1 93.94 228 MET B O 1
ATOM 4612 N N . LEU B 1 229 ? -7.059 2.805 -0.449 1 95.31 229 LEU B N 1
ATOM 4613 C CA . LEU B 1 229 ? -7.348 2.16 -1.725 1 95.31 229 LEU B CA 1
ATOM 4614 C C . LEU B 1 229 ? -7.418 3.188 -2.85 1 95.31 229 LEU B C 1
ATOM 4616 O O . LEU B 1 229 ? -8.391 3.223 -3.605 1 95.31 229 LEU B O 1
ATOM 4620 N N . GLU B 1 230 ? -6.332 3.945 -2.941 1 93.75 230 GLU B N 1
ATOM 4621 C CA . GLU B 1 230 ? -6.281 5.09 -3.848 1 93.75 230 GLU B CA 1
ATOM 4622 C C . GLU B 1 230 ? -6.461 4.652 -5.297 1 93.75 230 GLU B C 1
ATOM 4624 O O . GLU B 1 230 ? -7.078 5.363 -6.094 1 93.75 230 GLU B O 1
ATOM 4629 N N . SER B 1 231 ? -5.922 3.5 -5.684 1 91.88 231 SER B N 1
ATOM 4630 C CA . SER B 1 231 ? -6.012 3.014 -7.055 1 91.88 231 SER B CA 1
ATOM 4631 C C . SER B 1 231 ? -7.461 2.789 -7.469 1 91.88 231 SER B C 1
ATOM 4633 O O . SER B 1 231 ? -7.797 2.895 -8.648 1 91.88 231 SER B O 1
ATOM 4635 N N . MET B 1 232 ? -8.328 2.596 -6.539 1 92 232 MET B N 1
ATOM 4636 C CA . MET B 1 232 ? -9.711 2.225 -6.852 1 92 232 MET B CA 1
ATOM 4637 C C . MET B 1 232 ? -10.562 3.463 -7.109 1 92 232 MET B C 1
ATOM 4639 O O . MET B 1 232 ? -11.758 3.354 -7.375 1 92 232 MET B O 1
ATOM 4643 N N . VAL B 1 233 ? -9.961 4.633 -6.957 1 91 233 VAL B N 1
ATOM 4644 C CA . VAL B 1 233 ? -10.641 5.816 -7.461 1 91 233 VAL B CA 1
ATOM 4645 C C . VAL B 1 233 ? -10.961 5.637 -8.945 1 91 233 VAL B C 1
ATOM 4647 O O . VAL B 1 233 ? -12 6.086 -9.422 1 91 233 VAL B O 1
ATOM 4650 N N . LYS B 1 234 ? -10.031 4.91 -9.672 1 89.38 234 LYS B N 1
ATOM 4651 C CA . LYS B 1 234 ? -10.188 4.797 -11.117 1 89.38 234 LYS B CA 1
ATOM 4652 C C . LYS B 1 234 ? -10.211 3.336 -11.555 1 89.38 234 LYS B C 1
ATOM 4654 O O . LYS B 1 234 ? -10.477 3.035 -12.727 1 89.38 234 LYS B O 1
ATOM 4659 N N . LYS B 1 235 ? -9.875 2.436 -10.641 1 87.25 235 LYS B N 1
ATOM 4660 C CA . LYS B 1 235 ? -9.836 1.017 -10.984 1 87.25 235 LYS B CA 1
ATOM 4661 C C . LYS B 1 235 ? -10.789 0.212 -10.109 1 87.25 235 LYS B C 1
ATOM 4663 O O . LYS B 1 235 ? -11.039 0.568 -8.953 1 87.25 235 LYS B O 1
ATOM 4668 N N . PRO B 1 236 ? -11.25 -0.837 -10.594 1 86.38 236 PRO B N 1
ATOM 4669 C CA . PRO B 1 236 ? -12.219 -1.641 -9.836 1 86.38 236 PRO B CA 1
ATOM 4670 C C . PRO B 1 236 ? -11.547 -2.561 -8.812 1 86.38 236 PRO B C 1
ATOM 4672 O O . PRO B 1 236 ? -12.227 -3.152 -7.973 1 86.38 236 PRO B O 1
ATOM 4675 N N . ARG B 1 237 ? -10.211 -2.688 -8.883 1 88 237 ARG B N 1
ATOM 4676 C CA . ARG B 1 237 ? -9.5 -3.576 -7.973 1 88 237 ARG B CA 1
ATOM 4677 C C . ARG B 1 237 ? -8.352 -2.844 -7.277 1 88 237 ARG B C 1
ATOM 4679 O O . ARG B 1 237 ? -7.703 -1.987 -7.879 1 88 237 ARG B O 1
ATOM 4686 N N . ALA B 1 238 ? -8.156 -3.25 -6.047 1 93.38 238 ALA B N 1
ATOM 4687 C CA . ALA B 1 238 ? -7.035 -2.688 -5.297 1 93.38 238 ALA B CA 1
ATOM 4688 C C . ALA B 1 238 ? -5.715 -3.33 -5.715 1 93.38 238 ALA B C 1
ATOM 4690 O O . ALA B 1 238 ? -5.695 -4.461 -6.207 1 93.38 238 ALA B O 1
ATOM 4691 N N . THR B 1 239 ? -4.648 -2.588 -5.574 1 92.94 239 THR B N 1
ATOM 4692 C CA . THR B 1 239 ? -3.334 -3.184 -5.773 1 92.94 239 THR B CA 1
ATOM 4693 C C . THR B 1 239 ? -2.969 -4.094 -4.609 1 92.94 239 THR B C 1
ATOM 4695 O O . THR B 1 239 ? -3.602 -4.043 -3.551 1 92.94 239 THR B O 1
ATOM 4698 N N . ARG B 1 240 ? -1.975 -4.891 -4.867 1 93.19 240 ARG B N 1
ATOM 4699 C CA . ARG B 1 240 ? -1.493 -5.766 -3.799 1 93.19 240 ARG B CA 1
ATOM 4700 C C . ARG B 1 240 ? -0.951 -4.949 -2.629 1 93.19 240 ARG B C 1
ATOM 4702 O O . ARG B 1 240 ? -1.166 -5.305 -1.468 1 93.19 240 ARG B O 1
ATOM 4709 N N . ALA B 1 241 ? -0.286 -3.865 -2.918 1 94.75 241 ALA B N 1
ATOM 4710 C CA . ALA B 1 241 ? 0.282 -2.998 -1.889 1 94.75 241 ALA B CA 1
ATOM 4711 C C . ALA B 1 241 ? -0.813 -2.387 -1.021 1 94.75 241 ALA B C 1
ATOM 4713 O O . ALA B 1 241 ? -0.669 -2.297 0.201 1 94.75 241 ALA B O 1
ATOM 4714 N N . GLU B 1 242 ? -1.88 -1.975 -1.656 1 95.62 242 GLU B N 1
ATOM 4715 C CA . GLU B 1 242 ? -2.994 -1.362 -0.939 1 95.62 242 GLU B CA 1
ATOM 4716 C C . GLU B 1 242 ? -3.684 -2.371 -0.025 1 95.62 242 GLU B C 1
ATOM 4718 O O . GLU B 1 242 ? -4.02 -2.053 1.118 1 95.62 242 GLU B O 1
ATOM 4723 N N . SER B 1 243 ? -3.893 -3.568 -0.566 1 95.25 243 SER B N 1
ATOM 4724 C CA . SER B 1 243 ? -4.508 -4.613 0.246 1 95.25 243 SER B CA 1
ATOM 4725 C C . SER B 1 243 ? -3.662 -4.922 1.478 1 95.25 243 SER B C 1
ATOM 4727 O O . SER B 1 243 ? -4.195 -5.086 2.576 1 95.25 243 SER B O 1
ATOM 4729 N N . SER B 1 244 ? -2.42 -5.035 1.26 1 94.75 244 SER B N 1
ATOM 4730 C CA . SER B 1 244 ? -1.497 -5.301 2.359 1 94.75 244 SER B CA 1
ATOM 4731 C C . SER B 1 244 ? -1.477 -4.145 3.354 1 94.75 244 SER B C 1
ATOM 4733 O O . SER B 1 244 ? -1.401 -4.359 4.566 1 94.75 244 SER B O 1
ATOM 4735 N N . ASP B 1 245 ? -1.506 -2.912 2.92 1 95.5 245 ASP B N 1
ATOM 4736 C CA . ASP B 1 245 ? -1.509 -1.725 3.768 1 95.5 245 ASP B CA 1
ATOM 4737 C C . ASP B 1 245 ? -2.719 -1.717 4.699 1 95.5 245 ASP B C 1
ATOM 4739 O O . ASP B 1 245 ? -2.576 -1.537 5.91 1 95.5 245 ASP B O 1
ATOM 4743 N N . VAL B 1 246 ? -3.861 -1.929 4.098 1 95.81 246 VAL B N 1
ATOM 4744 C CA . VAL B 1 246 ? -5.098 -1.952 4.875 1 95.81 246 VAL B CA 1
ATOM 4745 C C . VAL B 1 246 ? -5.039 -3.076 5.906 1 95.81 246 VAL B C 1
ATOM 4747 O O . VAL B 1 246 ? -5.355 -2.865 7.078 1 95.81 246 VAL B O 1
ATOM 4750 N N . ALA B 1 247 ? -4.629 -4.242 5.469 1 93.31 247 ALA B N 1
ATOM 4751 C CA . ALA B 1 247 ? -4.559 -5.395 6.363 1 93.31 247 ALA B CA 1
ATOM 4752 C C . ALA B 1 247 ? -3.605 -5.129 7.523 1 93.31 247 ALA B C 1
ATOM 4754 O O . ALA B 1 247 ? -3.92 -5.438 8.68 1 93.31 247 ALA B O 1
ATOM 4755 N N . ASN B 1 248 ? -2.477 -4.539 7.238 1 92.19 248 ASN B N 1
ATOM 4756 C CA . ASN B 1 248 ? -1.479 -4.285 8.273 1 92.19 248 ASN B CA 1
ATOM 4757 C C . ASN B 1 248 ? -1.952 -3.215 9.258 1 92.19 248 ASN B C 1
ATOM 4759 O O . ASN B 1 248 ? -1.625 -3.268 10.445 1 92.19 248 ASN B O 1
ATOM 4763 N N . ALA B 1 249 ? -2.668 -2.219 8.727 1 93.06 249 ALA B N 1
ATOM 4764 C CA . ALA B 1 249 ? -3.23 -1.221 9.633 1 93.06 249 ALA B CA 1
ATOM 4765 C C . ALA B 1 249 ? -4.121 -1.876 10.688 1 93.06 249 ALA B C 1
ATOM 4767 O O . ALA B 1 249 ? -4.066 -1.521 11.867 1 93.06 249 ALA B O 1
ATOM 4768 N N . ILE B 1 250 ? -4.867 -2.889 10.281 1 90.81 250 ILE B N 1
ATOM 4769 C CA . ILE B 1 250 ? -5.75 -3.621 11.18 1 90.81 250 ILE B CA 1
ATOM 4770 C C . ILE B 1 250 ? -4.922 -4.465 12.148 1 90.81 250 ILE B C 1
ATOM 4772 O O . ILE B 1 250 ? -5.188 -4.477 13.352 1 90.81 250 ILE B O 1
ATOM 4776 N N . LEU B 1 251 ? -3.973 -5.074 11.648 1 86.94 251 LEU B N 1
ATOM 4777 C CA . LEU B 1 251 ? -3.119 -5.922 12.477 1 86.94 251 LEU B CA 1
ATOM 4778 C C . LEU B 1 251 ? -2.371 -5.09 13.508 1 86.94 251 LEU B C 1
ATOM 4780 O O . LEU B 1 251 ? -2.104 -5.566 14.617 1 86.94 251 LEU B O 1
ATOM 4784 N N . ASP B 1 252 ? -2.066 -3.836 13.125 1 87.75 252 ASP B N 1
ATOM 4785 C CA . ASP B 1 252 ? -1.375 -2.932 14.039 1 87.75 252 ASP B CA 1
ATOM 4786 C C . ASP B 1 252 ? -2.305 -2.465 15.156 1 87.75 252 ASP B C 1
ATOM 4788 O O . ASP B 1 252 ? -1.845 -1.964 16.188 1 87.75 252 ASP B O 1
ATOM 4792 N N . GLY B 1 253 ? -3.582 -2.568 14.906 1 87.12 253 GLY B N 1
ATOM 4793 C CA . GLY B 1 253 ? -4.508 -2.25 15.984 1 87.12 253 GLY B CA 1
ATOM 4794 C C . GLY B 1 253 ? -5.383 -1.047 15.68 1 87.12 253 GLY B C 1
ATOM 4795 O O . GLY B 1 253 ? -6 -0.479 16.578 1 87.12 253 GLY B O 1
ATOM 4796 N N . ALA B 1 254 ? -5.41 -0.63 14.406 1 91.94 254 ALA B N 1
ATOM 4797 C CA . ALA B 1 254 ? -6.324 0.451 14.055 1 91.94 254 ALA B CA 1
ATOM 4798 C C . ALA B 1 254 ? -7.777 0.04 14.281 1 91.94 254 ALA B C 1
ATOM 4800 O O . ALA B 1 254 ? -8.156 -1.103 14.008 1 91.94 254 ALA B O 1
ATOM 4801 N N . ASP B 1 255 ? -8.594 0.96 14.812 1 90.19 255 ASP B N 1
ATOM 4802 C CA . ASP B 1 255 ? -10 0.691 15.078 1 90.19 255 ASP B CA 1
ATOM 4803 C C . ASP B 1 255 ? -10.859 0.982 13.852 1 90.19 255 ASP B C 1
ATOM 4805 O O . ASP B 1 255 ? -11.977 0.468 13.734 1 90.19 255 ASP B O 1
ATOM 4809 N N . CYS B 1 256 ? -10.289 1.796 13.016 1 91.62 256 CYS B N 1
ATOM 4810 C CA . CYS B 1 256 ? -11.023 2.236 11.836 1 91.62 256 CYS B CA 1
ATOM 4811 C C . CYS B 1 256 ? -10.078 2.566 10.688 1 91.62 256 CYS B C 1
ATOM 4813 O O . CYS B 1 256 ? -9 3.111 10.906 1 91.62 256 CYS B O 1
ATOM 4815 N N . VAL B 1 257 ? -10.43 2.131 9.484 1 94.38 257 VAL B N 1
ATOM 4816 C CA . VAL B 1 257 ? -9.75 2.545 8.258 1 94.38 257 VAL B CA 1
ATOM 4817 C C . VAL B 1 257 ? -10.711 3.357 7.391 1 94.38 257 VAL B C 1
ATOM 4819 O O . VAL B 1 257 ? -11.883 2.994 7.242 1 94.38 257 VAL B O 1
ATOM 4822 N N . MET B 1 258 ? -10.211 4.453 6.863 1 92.25 258 MET B N 1
ATOM 4823 C CA . MET B 1 258 ? -11.125 5.426 6.273 1 92.25 258 MET B CA 1
ATOM 4824 C C . MET B 1 258 ? -10.852 5.59 4.781 1 92.25 258 MET B C 1
ATOM 4826 O O . MET B 1 258 ? -9.695 5.727 4.371 1 92.25 258 MET B O 1
ATOM 4830 N N . LEU B 1 259 ? -11.969 5.504 4.02 1 90.94 259 LEU B N 1
ATOM 4831 C CA . LEU B 1 259 ? -11.945 5.855 2.604 1 90.94 259 LEU B CA 1
ATOM 4832 C C . LEU B 1 259 ? -12.297 7.324 2.402 1 90.94 259 LEU B C 1
ATOM 4834 O O . LEU B 1 259 ? -13.164 7.863 3.104 1 90.94 259 LEU B O 1
ATOM 4838 N N . SER B 1 260 ? -11.609 8.031 1.524 1 88.06 260 SER B N 1
ATOM 4839 C CA . SER B 1 260 ? -11.852 9.445 1.236 1 88.06 260 SER B CA 1
ATOM 4840 C C . SER B 1 260 ? -12.203 9.656 -0.233 1 88.06 260 SER B C 1
ATOM 4842 O O . SER B 1 260 ? -13.328 9.383 -0.652 1 88.06 260 SER B O 1
ATOM 4844 N N . GLY B 1 261 ? -11.148 9.953 -1.084 1 85 261 GLY B N 1
ATOM 4845 C CA . GLY B 1 261 ? -11.383 10.172 -2.502 1 85 261 GLY B CA 1
ATOM 4846 C C . GLY B 1 261 ? -11.992 8.969 -3.195 1 85 261 GLY B C 1
ATOM 4847 O O . GLY B 1 261 ? -12.758 9.117 -4.152 1 85 261 GLY B O 1
ATOM 4848 N N . GLU B 1 262 ? -11.758 7.793 -2.73 1 87.25 262 GLU B N 1
ATOM 4849 C CA . GLU B 1 262 ? -12.219 6.543 -3.324 1 87.25 262 GLU B CA 1
ATOM 4850 C C . GLU B 1 262 ? -13.742 6.48 -3.361 1 87.25 262 GLU B C 1
ATOM 4852 O O . GLU B 1 262 ? -14.328 5.992 -4.332 1 87.25 262 GLU B O 1
ATOM 4857 N N . THR B 1 263 ? -14.422 6.984 -2.332 1 86.25 263 THR B N 1
ATOM 4858 C CA . THR B 1 263 ? -15.875 6.906 -2.264 1 86.25 263 THR B CA 1
ATOM 4859 C C . THR B 1 263 ? -16.5 8.242 -2.637 1 86.25 263 THR B C 1
ATOM 4861 O O . THR B 1 263 ? -17.625 8.289 -3.133 1 86.25 263 THR B O 1
ATOM 4864 N N . ALA B 1 264 ? -15.773 9.375 -2.441 1 81.56 264 ALA B N 1
ATOM 4865 C CA . ALA B 1 264 ? -16.328 10.703 -2.701 1 81.56 264 ALA B CA 1
ATOM 4866 C C . ALA B 1 264 ? -16.406 10.977 -4.199 1 81.56 264 ALA B C 1
ATOM 4868 O O . ALA B 1 264 ? -17.391 11.539 -4.68 1 81.56 264 ALA B O 1
ATOM 4869 N N . LYS B 1 265 ? -15.422 10.617 -4.914 1 82.44 265 LYS B N 1
ATOM 4870 C CA . LYS B 1 265 ? -15.375 10.953 -6.336 1 82.44 265 LYS B CA 1
ATOM 4871 C C . LYS B 1 265 ? -14.945 9.742 -7.168 1 82.44 265 LYS B C 1
ATOM 4873 O O . LYS B 1 265 ? -14.672 9.875 -8.367 1 82.44 265 LYS B O 1
ATOM 4878 N N . GLY B 1 266 ? -14.82 8.617 -6.566 1 85.19 266 GLY B N 1
ATOM 4879 C CA . GLY B 1 266 ? -14.336 7.441 -7.273 1 85.19 266 GLY B CA 1
ATOM 4880 C C . GLY B 1 266 ? -15.359 6.844 -8.219 1 85.19 266 GLY B C 1
ATOM 4881 O O . GLY B 1 266 ? -16.562 7.062 -8.055 1 85.19 266 GLY B O 1
ATOM 4882 N N . GLU B 1 267 ? -14.875 6.102 -9.195 1 88.81 267 GLU B N 1
ATOM 4883 C CA . GLU B 1 267 ? -15.719 5.449 -10.188 1 88.81 267 GLU B CA 1
ATOM 4884 C C . GLU B 1 267 ? -16.328 4.168 -9.633 1 88.81 267 GLU B C 1
ATOM 4886 O O . GLU B 1 267 ? -17.328 3.664 -10.172 1 88.81 267 GLU B O 1
ATOM 4891 N N . TYR B 1 268 ? -15.828 3.643 -8.547 1 88.56 268 TYR B N 1
ATOM 4892 C CA . TYR B 1 268 ? -16.266 2.357 -8.008 1 88.56 268 TYR B CA 1
ATOM 4893 C C . TYR B 1 268 ? -16.453 2.436 -6.5 1 88.56 268 TYR B C 1
ATOM 4895 O O . TYR B 1 268 ? -15.898 1.627 -5.754 1 88.56 268 TYR B O 1
ATOM 4903 N N . PRO B 1 269 ? -17.25 3.346 -6.008 1 90.06 269 PRO B N 1
ATOM 4904 C CA . PRO B 1 269 ? -17.359 3.576 -4.566 1 90.06 269 PRO B CA 1
ATOM 4905 C C . PRO B 1 269 ? -17.859 2.348 -3.811 1 90.06 269 PRO B C 1
ATOM 4907 O O . PRO B 1 269 ? -17.344 2.023 -2.738 1 90.06 269 PRO B O 1
ATOM 4910 N N . LEU B 1 270 ? -18.828 1.639 -4.328 1 89.69 270 LEU B N 1
ATOM 4911 C CA . LEU B 1 270 ? -19.375 0.469 -3.65 1 89.69 270 LEU B CA 1
ATOM 4912 C C . LEU B 1 270 ? -18.359 -0.669 -3.625 1 89.69 270 LEU B C 1
ATOM 4914 O O . LEU B 1 270 ? -18.172 -1.318 -2.594 1 89.69 270 LEU B O 1
ATOM 4918 N N . GLU B 1 271 ? -17.734 -0.917 -4.77 1 88.81 271 GLU B N 1
ATOM 4919 C CA . GLU B 1 271 ? -16.703 -1.948 -4.848 1 88.81 271 GLU B CA 1
ATOM 4920 C C . GLU B 1 271 ? -15.547 -1.655 -3.887 1 88.81 271 GLU B C 1
ATOM 4922 O O . GLU B 1 271 ? -14.992 -2.572 -3.281 1 88.81 271 GLU B O 1
ATOM 4927 N N . CYS B 1 272 ? -15.289 -0.388 -3.779 1 91.38 272 CYS B N 1
ATOM 4928 C CA . CYS B 1 272 ? -14.211 0.037 -2.896 1 91.38 272 CYS B CA 1
ATOM 4929 C C . CYS B 1 272 ? -14.531 -0.292 -1.443 1 91.38 272 CYS B C 1
ATOM 4931 O O . CYS B 1 272 ? -13.688 -0.837 -0.726 1 91.38 272 CYS B O 1
ATOM 4933 N N . VAL B 1 273 ? -15.742 0.007 -1.05 1 92.81 273 VAL B N 1
ATOM 4934 C CA . VAL B 1 273 ? -16.172 -0.26 0.32 1 92.81 273 VAL B CA 1
ATOM 4935 C C . VAL B 1 273 ? -16.188 -1.767 0.572 1 92.81 273 VAL B C 1
ATOM 4937 O O . VAL B 1 273 ? -15.742 -2.23 1.628 1 92.81 273 VAL B O 1
ATOM 4940 N N . LYS B 1 274 ? -16.609 -2.479 -0.334 1 90.06 274 LYS B N 1
ATOM 4941 C CA . LYS B 1 274 ? -16.656 -3.932 -0.202 1 90.06 274 LYS B CA 1
ATOM 4942 C C . LYS B 1 274 ? -15.258 -4.523 -0.095 1 90.06 274 LYS B C 1
ATOM 4944 O O . LYS B 1 274 ? -15.016 -5.418 0.719 1 90.06 274 LYS B O 1
ATOM 4949 N N . THR B 1 275 ? -14.406 -4.059 -0.921 1 92.06 275 THR B N 1
ATOM 4950 C CA . THR B 1 275 ? -13.023 -4.523 -0.899 1 92.06 275 THR B CA 1
ATOM 4951 C C . THR B 1 275 ? -12.383 -4.246 0.457 1 92.06 275 THR B C 1
ATOM 4953 O O . THR B 1 275 ? -11.742 -5.129 1.039 1 92.06 275 THR B O 1
ATOM 4956 N N . MET B 1 276 ? -12.578 -3.025 0.933 1 93.56 276 MET B N 1
ATOM 4957 C CA . MET B 1 276 ? -12.047 -2.666 2.244 1 93.56 276 MET B CA 1
ATOM 4958 C C . MET B 1 276 ? -12.602 -3.586 3.326 1 93.56 276 MET B C 1
ATOM 4960 O O . MET B 1 276 ? -11.859 -4.07 4.18 1 93.56 276 MET B O 1
ATOM 4964 N N . ALA B 1 277 ? -13.867 -3.855 3.262 1 92.38 277 ALA B N 1
ATOM 4965 C CA . ALA B 1 277 ? -14.523 -4.715 4.242 1 92.38 277 ALA B CA 1
ATOM 4966 C C . ALA B 1 277 ? -13.961 -6.133 4.195 1 92.38 277 ALA B C 1
ATOM 4968 O O . ALA B 1 277 ? -13.727 -6.746 5.238 1 92.38 277 ALA B O 1
ATOM 4969 N N . ASP B 1 278 ? -13.758 -6.605 3.064 1 91 278 ASP B N 1
ATOM 4970 C CA . ASP B 1 278 ? -13.242 -7.961 2.895 1 91 278 ASP B CA 1
ATOM 4971 C C . ASP B 1 278 ? -11.828 -8.086 3.465 1 91 278 ASP B C 1
ATOM 4973 O O . ASP B 1 278 ? -11.508 -9.07 4.129 1 91 278 ASP B O 1
ATOM 4977 N N . ILE B 1 279 ? -11.031 -7.125 3.172 1 93.44 279 ILE B N 1
ATOM 4978 C CA . ILE B 1 279 ? -9.664 -7.141 3.684 1 93.44 279 ILE B CA 1
ATOM 4979 C C . ILE B 1 279 ? -9.688 -7.066 5.207 1 93.44 279 ILE B C 1
ATOM 4981 O O . ILE B 1 279 ? -8.961 -7.809 5.879 1 93.44 279 ILE B O 1
ATOM 4985 N N . CYS B 1 280 ? -10.516 -6.199 5.715 1 90.12 280 CYS B N 1
ATOM 4986 C CA . CYS B 1 280 ? -10.617 -6.031 7.16 1 90.12 280 CYS B CA 1
ATOM 4987 C C . CYS B 1 280 ? -11.055 -7.328 7.832 1 90.12 280 CYS B C 1
ATOM 4989 O O . CYS B 1 280 ? -10.5 -7.723 8.859 1 90.12 280 CYS B O 1
ATOM 4991 N N . LYS B 1 281 ? -12.016 -7.961 7.262 1 87.38 281 LYS B N 1
ATOM 4992 C CA . LYS B 1 281 ? -12.523 -9.211 7.809 1 87.38 281 LYS B CA 1
ATOM 4993 C C . LYS B 1 281 ? -11.43 -10.273 7.855 1 87.38 281 LYS B C 1
ATOM 4995 O O . LYS B 1 281 ? -11.281 -10.977 8.859 1 87.38 281 LYS B O 1
ATOM 5000 N N . GLU B 1 282 ? -10.734 -10.336 6.828 1 87.31 282 GLU B N 1
ATOM 5001 C CA . GLU B 1 282 ? -9.656 -11.328 6.758 1 87.31 282 GLU B CA 1
ATOM 5002 C C . GLU B 1 282 ? -8.547 -11 7.746 1 87.31 282 GLU B C 1
ATOM 5004 O O . GLU B 1 282 ? -8.016 -11.891 8.414 1 87.31 282 GLU B O 1
ATOM 5009 N N . ALA B 1 283 ? -8.148 -9.789 7.832 1 88.25 283 ALA B N 1
ATOM 5010 C CA . ALA B 1 283 ? -7.078 -9.352 8.727 1 88.25 283 ALA B CA 1
ATOM 5011 C C . ALA B 1 283 ? -7.465 -9.578 10.188 1 88.25 283 ALA B C 1
ATOM 5013 O O . ALA B 1 283 ? -6.645 -10.016 10.992 1 88.25 283 ALA B O 1
ATOM 5014 N N . GLU B 1 284 ? -8.672 -9.305 10.508 1 80.12 284 GLU B N 1
ATOM 5015 C CA . GLU B 1 284 ? -9.148 -9.492 11.875 1 80.12 284 GLU B CA 1
ATOM 5016 C C . GLU B 1 284 ? -9.148 -10.969 12.258 1 80.12 284 GLU B C 1
ATOM 5018 O O . GLU B 1 284 ? -8.859 -11.32 13.406 1 80.12 284 GLU B O 1
ATOM 5023 N N . SER B 1 285 ? -9.461 -11.781 11.305 1 75.75 285 SER B N 1
ATOM 5024 C CA . SER B 1 285 ? -9.461 -13.219 11.547 1 75.75 285 SER B CA 1
ATOM 5025 C C . SER B 1 285 ? -8.055 -13.719 11.859 1 75.75 285 SER B C 1
ATOM 5027 O O . SER B 1 285 ? -7.887 -14.648 12.656 1 75.75 285 SER B O 1
ATOM 5029 N N . ALA B 1 286 ? -7.066 -13.156 11.305 1 71.06 286 ALA B N 1
ATOM 5030 C CA . ALA B 1 286 ? -5.676 -13.539 11.523 1 71.06 286 ALA B CA 1
ATOM 5031 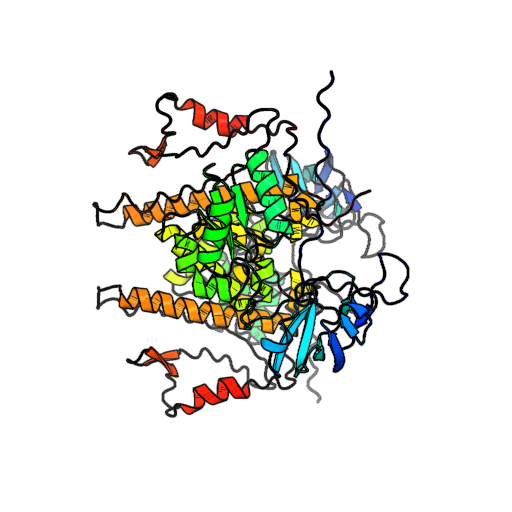C C . ALA B 1 286 ? -5.191 -13.094 12.906 1 71.06 286 ALA B C 1
ATOM 5033 O O . ALA B 1 286 ? -4.367 -13.766 13.531 1 71.06 286 ALA B O 1
ATOM 5034 N N . VAL B 1 287 ? -5.465 -11.93 13.305 1 57.41 287 VAL B N 1
ATOM 5035 C CA . VAL B 1 287 ? -5.102 -11.398 14.617 1 57.41 287 VAL B CA 1
ATOM 5036 C C . VAL B 1 287 ? -5.625 -12.336 15.711 1 57.41 287 VAL B C 1
ATOM 5038 O O . VAL B 1 287 ? -4.91 -12.633 16.672 1 57.41 287 VAL B O 1
ATOM 5041 N N . TRP B 1 288 ? -6.75 -12.742 15.461 1 45.47 288 TRP B N 1
ATOM 5042 C CA . TRP B 1 288 ? -7.391 -13.609 16.438 1 45.47 288 TRP B CA 1
ATOM 5043 C C . TRP B 1 288 ? -6.637 -14.922 16.578 1 45.47 288 TRP B C 1
ATOM 5045 O O . TRP B 1 288 ? -6.434 -15.414 17.688 1 45.47 288 TRP B O 1
ATOM 5055 N N . HIS B 1 289 ? -6.145 -15.266 15.484 1 42.22 289 HIS B N 1
ATOM 5056 C CA . HIS B 1 289 ? -5.398 -16.516 15.539 1 42.22 289 HIS B CA 1
ATOM 5057 C C . HIS B 1 289 ? -4.047 -16.328 16.219 1 42.22 289 HIS B C 1
ATOM 5059 O O . HIS B 1 289 ? -3.6 -17.188 16.984 1 42.22 289 HIS B O 1
ATOM 5065 N N . LYS B 1 290 ? -3.365 -15.242 15.914 1 47.88 290 LYS B N 1
ATOM 5066 C CA . LYS B 1 290 ? -2.088 -14.945 16.562 1 47.88 290 LYS B CA 1
ATOM 5067 C C . LYS B 1 290 ? -2.264 -14.734 18.062 1 47.88 290 LYS B C 1
ATOM 5069 O O . LYS B 1 290 ? -1.492 -15.266 18.859 1 47.88 290 LYS B O 1
ATOM 5074 N N . GLN B 1 291 ? -3.139 -13.844 18.375 1 45.06 291 GLN B N 1
ATOM 5075 C CA . GLN B 1 291 ? -3.396 -13.609 19.797 1 45.06 291 GLN B CA 1
ATOM 5076 C C . GLN B 1 291 ? -3.805 -14.906 20.484 1 45.06 291 GLN B C 1
ATOM 5078 O O . GLN B 1 291 ? -3.371 -15.172 21.609 1 45.06 291 GLN B O 1
ATOM 5083 N N . LEU B 1 292 ? -4.57 -15.648 19.719 1 36.12 292 LEU B N 1
ATOM 5084 C CA . LEU B 1 292 ? -4.938 -16.953 20.281 1 36.12 292 LEU B CA 1
ATOM 5085 C C . LEU B 1 292 ? -3.701 -17.812 20.5 1 36.12 292 LEU B C 1
ATOM 5087 O O . LEU B 1 292 ? -3.588 -18.484 21.531 1 36.12 292 LEU B O 1
ATOM 5091 N N . TYR B 1 293 ? -2.848 -17.75 19.578 1 36.03 293 TYR B N 1
ATOM 5092 C CA . TYR B 1 293 ? -1.609 -18.516 19.703 1 36.03 293 TYR B CA 1
ATOM 5093 C C . TYR B 1 293 ? -0.763 -18 20.859 1 36.03 293 TYR B C 1
ATOM 5095 O O . TYR B 1 293 ? -0.236 -18.781 21.641 1 36.03 293 TYR B O 1
ATOM 5103 N N . ILE B 1 294 ? -0.559 -16.703 20.844 1 41.72 294 ILE B N 1
ATOM 5104 C CA . ILE B 1 294 ? 0.199 -16.109 21.938 1 41.72 294 ILE B CA 1
ATOM 5105 C C . ILE B 1 294 ? -0.484 -16.406 23.266 1 41.72 294 ILE B C 1
ATOM 5107 O O . ILE B 1 294 ? 0.179 -16.766 24.234 1 41.72 294 ILE B O 1
ATOM 5111 N N . ASP B 1 295 ? -1.766 -16.156 23.219 1 37.56 295 ASP B N 1
ATOM 5112 C CA . ASP B 1 295 ? -2.51 -16.422 24.438 1 37.56 295 ASP B CA 1
ATOM 5113 C C . ASP B 1 295 ? -2.391 -17.891 24.844 1 37.56 295 ASP B C 1
ATOM 5115 O O . ASP B 1 295 ? -2.309 -18.203 26.031 1 37.56 295 ASP B O 1
ATOM 5119 N N . LEU B 1 296 ? -2.354 -18.656 23.812 1 31.06 296 LEU B N 1
ATOM 5120 C CA . LEU B 1 296 ? -2.242 -20.078 24.094 1 31.06 296 LEU B CA 1
ATOM 5121 C C . LEU B 1 296 ? -0.824 -20.438 24.531 1 31.06 296 LEU B C 1
ATOM 5123 O O . LEU B 1 296 ? -0.623 -21.375 25.312 1 31.06 296 LEU B O 1
ATOM 5127 N N . THR B 1 297 ? 0.069 -19.781 23.906 1 31.53 297 THR B N 1
ATOM 5128 C CA . THR B 1 297 ? 1.447 -20.109 24.25 1 31.53 297 THR B CA 1
ATOM 5129 C C . THR B 1 297 ? 1.926 -19.281 25.438 1 31.53 297 THR B C 1
ATOM 5131 O O . THR B 1 297 ? 2.984 -19.547 26 1 31.53 297 THR B O 1
ATOM 5134 N N . SER B 1 298 ? 1.393 -18.062 25.531 1 34.44 298 SER B N 1
ATOM 5135 C CA . SER B 1 298 ? 1.757 -17.297 26.719 1 34.44 298 SER B CA 1
ATOM 5136 C C . SER B 1 298 ? 1.293 -18.016 27.984 1 34.44 298 SER B C 1
ATOM 5138 O O . SER B 1 298 ? 0.116 -18.359 28.125 1 34.44 298 SER B O 1
ATOM 5140 N N . GLU B 1 299 ? 2.062 -18.891 28.531 1 33.03 299 GLU B N 1
ATOM 5141 C CA . GLU B 1 299 ? 1.879 -19.5 29.844 1 33.03 299 GLU B CA 1
ATOM 5142 C C . GLU B 1 299 ? 1.338 -18.484 30.844 1 33.03 299 GLU B C 1
ATOM 5144 O O . GLU B 1 299 ? 0.995 -18.844 31.969 1 33.03 299 GLU B O 1
ATOM 5149 N N . ASP B 1 300 ? 1.843 -17.234 31.031 1 29.3 300 ASP B N 1
ATOM 5150 C CA . ASP B 1 300 ? 1.366 -16.562 32.25 1 29.3 300 ASP B CA 1
ATOM 5151 C C . ASP B 1 300 ? -0.141 -16.328 32.188 1 29.3 300 ASP B C 1
ATOM 5153 O O . ASP B 1 300 ? -0.624 -15.594 31.297 1 29.3 300 ASP B O 1
ATOM 5157 N N . ARG B 1 301 ? -1.097 -17.188 32.781 1 30.12 301 ARG B N 1
ATOM 5158 C CA . ARG B 1 301 ? -2.498 -17.328 33.156 1 30.12 301 ARG B CA 1
ATOM 5159 C C . ARG B 1 301 ? -3.1 -15.984 33.531 1 30.12 301 ARG B C 1
ATOM 5161 O O . ARG B 1 301 ? -4.324 -15.828 33.562 1 30.12 301 ARG B O 1
ATOM 5168 N N . ASN B 1 302 ? -2.486 -15.078 34.406 1 26.77 302 ASN B N 1
ATOM 5169 C CA . ASN B 1 302 ? -3.182 -14 35.094 1 26.77 302 ASN B CA 1
ATOM 5170 C C . ASN B 1 302 ? -3.621 -12.898 34.125 1 26.77 302 ASN B C 1
ATOM 5172 O O . ASN B 1 302 ? -4.621 -12.219 34.375 1 26.77 302 ASN B O 1
ATOM 5176 N N . ASN B 1 303 ? -2.729 -12.148 33.375 1 24.81 303 ASN B N 1
ATOM 5177 C CA . ASN B 1 303 ? -3.074 -10.852 32.812 1 24.81 303 ASN B CA 1
ATOM 5178 C C . ASN B 1 303 ? -3.787 -11 31.469 1 24.81 303 ASN B C 1
ATOM 5180 O O . ASN B 1 303 ? -3.182 -10.805 30.422 1 24.81 303 ASN B O 1
ATOM 5184 N N . ALA B 1 304 ? -4.594 -11.984 31.188 1 26.59 304 ALA B N 1
ATOM 5185 C CA . ALA B 1 304 ? -5.504 -12.273 30.094 1 26.59 304 ALA B CA 1
ATOM 5186 C C . ALA B 1 304 ? -6.402 -11.07 29.797 1 26.59 304 ALA B C 1
ATOM 5188 O O . ALA B 1 304 ? -7.164 -11.078 28.828 1 26.59 304 ALA B O 1
ATOM 5189 N N . GLN B 1 305 ? -6.766 -10.219 30.766 1 25.17 305 GLN B N 1
ATOM 5190 C CA . GLN B 1 305 ? -7.812 -9.203 30.688 1 25.17 305 GLN B CA 1
ATOM 5191 C C . GLN B 1 305 ? -7.48 -8.148 29.641 1 25.17 305 GLN B C 1
ATOM 5193 O O . GLN B 1 305 ? -8.375 -7.598 29 1 25.17 305 GLN B O 1
ATOM 5198 N N . SER B 1 306 ? -6.281 -7.566 29.75 1 24.25 306 SER B N 1
ATOM 5199 C CA . SER B 1 306 ? -6.047 -6.273 29.109 1 24.25 306 SER B CA 1
ATOM 5200 C C . SER B 1 306 ? -5.922 -6.418 27.609 1 24.25 306 SER B C 1
ATOM 5202 O O . SER B 1 306 ? -5.867 -5.418 26.875 1 24.25 306 SER B O 1
ATOM 5204 N N . SER B 1 307 ? -5.434 -7.523 27.188 1 24.84 307 SER B N 1
ATOM 5205 C CA . SER B 1 307 ? -4.824 -7.43 25.859 1 24.84 307 SER B CA 1
ATOM 5206 C C . SER B 1 307 ? -5.887 -7.277 24.781 1 24.84 307 SER B C 1
ATOM 5208 O O . SER B 1 307 ? -5.711 -6.5 23.828 1 24.84 307 SER B O 1
ATOM 5210 N N . CYS B 1 308 ? -6.773 -8.258 24.703 1 25.52 308 CYS B N 1
ATOM 5211 C CA . CYS B 1 308 ? -7.469 -8.492 23.453 1 25.52 308 CYS B CA 1
ATOM 5212 C C . CYS B 1 308 ? -8.547 -7.449 23.219 1 25.52 308 CYS B C 1
ATOM 5214 O O . CYS B 1 308 ? -9.445 -7.645 22.391 1 25.52 308 CYS B O 1
ATOM 5216 N N . ALA B 1 309 ? -8.711 -6.531 24.078 1 23.91 309 ALA B N 1
ATOM 5217 C CA . ALA B 1 309 ? -9.859 -5.664 23.828 1 23.91 309 ALA B CA 1
ATOM 5218 C C . ALA B 1 309 ? -9.727 -4.949 22.5 1 23.91 309 ALA B C 1
ATOM 5220 O O . ALA B 1 309 ? -10.461 -3.996 22.219 1 23.91 309 ALA B O 1
ATOM 5221 N N . GLY B 1 310 ? -8.703 -5.168 21.844 1 24.12 310 GLY B N 1
ATOM 5222 C CA . GLY B 1 310 ? -8.789 -4.34 20.641 1 24.12 310 GLY B CA 1
ATOM 5223 C C . GLY B 1 310 ? -10.031 -4.617 19.812 1 24.12 310 GLY B C 1
ATOM 5224 O O . GLY B 1 310 ? -10.188 -5.703 19.266 1 24.12 310 GLY B O 1
ATOM 5225 N N . LEU B 1 311 ? -11.18 -4.234 20.266 1 22.73 311 LEU B N 1
ATOM 5226 C CA . LEU B 1 311 ? -12.453 -4.129 19.562 1 22.73 311 LEU B CA 1
ATOM 5227 C C . LEU B 1 311 ? -12.258 -3.531 18.172 1 22.73 311 LEU B C 1
ATOM 5229 O O . LEU B 1 311 ? -11.766 -2.408 18.031 1 22.73 311 LEU B O 1
ATOM 5233 N N . SER B 1 312 ? -11.719 -4.199 17.297 1 23.67 312 SER B N 1
ATOM 5234 C CA . SER B 1 312 ? -11.82 -3.686 15.93 1 23.67 312 SER B CA 1
ATOM 5235 C C . SER B 1 312 ? -13.258 -3.309 15.586 1 23.67 312 SER B C 1
ATOM 5237 O O . SER B 1 312 ? -14.125 -4.18 15.5 1 23.67 312 SER B O 1
ATOM 5239 N N . LEU B 1 313 ? -13.781 -2.301 16.188 1 22.7 313 LEU B N 1
ATOM 5240 C CA . LEU B 1 313 ? -15.039 -1.712 15.758 1 22.7 313 LEU B CA 1
ATOM 5241 C C . LEU B 1 313 ? -15 -1.366 14.273 1 22.7 313 LEU B C 1
ATOM 5243 O O . LEU B 1 313 ? -14.125 -0.624 13.828 1 22.7 313 LEU B O 1
ATOM 5247 N N . LEU B 1 314 ? -15.141 -2.312 13.461 1 23.91 314 LEU B N 1
ATOM 5248 C CA . LEU B 1 314 ? -15.516 -1.952 12.102 1 23.91 314 LEU B CA 1
ATOM 5249 C C . LEU B 1 314 ? -16.734 -1.037 12.102 1 23.91 314 LEU B C 1
ATOM 5251 O O . LEU B 1 314 ? -17.828 -1.442 12.516 1 23.91 314 LEU B O 1
ATOM 5255 N N . LEU B 1 315 ? -16.562 0.119 12.5 1 23.48 315 LEU B N 1
ATOM 5256 C CA . LEU B 1 315 ? -17.688 1.038 12.336 1 23.48 315 LEU B CA 1
ATOM 5257 C C . LEU B 1 315 ? -18.062 1.193 10.867 1 23.48 315 LEU B C 1
ATOM 5259 O O . LEU B 1 315 ? -17.266 1.712 10.078 1 23.48 315 LEU B O 1
ATOM 5263 N N . ILE B 1 316 ? -18.578 0.154 10.328 1 24.25 316 ILE B N 1
ATOM 5264 C CA . ILE B 1 316 ? -19.297 0.336 9.078 1 24.25 316 ILE B CA 1
ATOM 5265 C C . ILE B 1 316 ? -20.609 1.068 9.344 1 24.25 316 ILE B C 1
ATOM 5267 O O . ILE B 1 316 ? -21.422 0.625 10.164 1 24.25 316 ILE B O 1
ATOM 5271 N N . ARG B 1 317 ? -20.547 2.324 9.289 1 24.89 317 ARG B N 1
ATOM 5272 C CA . ARG B 1 317 ? -21.828 3.035 9.336 1 24.89 317 ARG B CA 1
ATOM 5273 C C . ARG B 1 317 ? -22.656 2.768 8.078 1 24.89 317 ARG B C 1
ATOM 5275 O O . ARG B 1 317 ? -22.188 3.014 6.961 1 24.89 317 ARG B O 1
ATOM 5282 N N . ILE B 1 318 ? -23.391 1.644 8.227 1 25.11 318 ILE B N 1
ATOM 5283 C CA . ILE B 1 318 ? -24.391 1.448 7.188 1 25.11 318 ILE B CA 1
ATOM 5284 C C . ILE B 1 318 ? -25.641 2.285 7.504 1 25.11 318 ILE B C 1
ATOM 5286 O O . ILE B 1 318 ? -26.188 2.197 8.602 1 25.11 318 ILE B O 1
ATOM 5290 N N . ARG B 1 319 ? -25.672 3.4 6.789 1 25.66 319 ARG B N 1
ATOM 5291 C CA . ARG B 1 319 ? -26.906 4.176 6.852 1 25.66 319 ARG B CA 1
ATOM 5292 C C . ARG B 1 319 ? -28.094 3.371 6.312 1 25.66 319 ARG B C 1
ATOM 5294 O O . ARG B 1 319 ? -28.062 2.908 5.168 1 25.66 319 ARG B O 1
ATOM 5301 N N . ILE B 1 320 ? -28.719 2.58 7.25 1 24.78 320 ILE B N 1
ATOM 5302 C CA . ILE B 1 320 ? -30.047 2.139 6.863 1 24.78 320 ILE B CA 1
ATOM 5303 C C . ILE B 1 320 ? -31.031 3.305 6.973 1 24.78 320 ILE B C 1
ATOM 5305 O O . ILE B 1 320 ? -30.812 4.238 7.746 1 24.78 320 ILE B O 1
ATOM 5309 N N . PRO B 1 321 ? -31.953 3.342 6.012 1 27.38 321 PRO B N 1
ATOM 5310 C CA . PRO B 1 321 ? -33.031 4.305 6.254 1 27.38 321 PRO B CA 1
ATOM 5311 C C . PRO B 1 321 ? -33.594 4.215 7.672 1 27.38 321 PRO B C 1
ATOM 5313 O O . PRO B 1 321 ? -34.031 3.145 8.094 1 27.38 321 PRO B O 1
ATOM 5316 N N . GLY B 1 322 ? -33.469 5.277 8.516 1 27.14 322 GLY B N 1
ATOM 5317 C CA . GLY B 1 322 ? -33.969 5.664 9.828 1 27.14 322 GLY B CA 1
ATOM 5318 C C . GLY B 1 322 ? -32.906 5.527 10.922 1 27.14 322 GLY B C 1
ATOM 5319 O O . GLY B 1 322 ? -32.938 6.25 11.914 1 27.14 322 GLY B O 1
ATOM 5320 N N . SER B 1 323 ? -32.469 4.328 11.445 1 24.81 323 SER B N 1
ATOM 5321 C CA . SER B 1 323 ? -31.656 4.121 12.633 1 24.81 323 SER B CA 1
ATOM 5322 C C . SER B 1 323 ? -30.234 3.693 12.258 1 24.81 323 SER B C 1
ATOM 5324 O O . SER B 1 323 ? -30 3.203 11.156 1 24.81 323 SER B O 1
ATOM 5326 N N . TRP B 1 324 ? -29.203 4.438 12.664 1 26.42 324 TRP B N 1
ATOM 5327 C CA . TRP B 1 324 ? -27.797 4.09 12.477 1 26.42 324 TRP B CA 1
ATOM 5328 C C . TRP B 1 324 ? -27.422 2.883 13.328 1 26.42 324 TRP B C 1
ATOM 5330 O O . TRP B 1 324 ? -27.828 2.779 14.492 1 26.42 324 TRP B O 1
ATOM 5340 N N . ILE B 1 325 ? -27.531 1.664 12.797 1 24.7 325 ILE B N 1
ATOM 5341 C CA . ILE B 1 325 ? -27.094 0.559 13.648 1 24.7 325 ILE B CA 1
ATOM 5342 C C . ILE B 1 325 ? -25.578 0.482 13.664 1 24.7 325 ILE B C 1
ATOM 5344 O O . ILE B 1 325 ? -24.938 0.468 12.609 1 24.7 325 ILE B O 1
ATOM 5348 N N . GLN B 1 326 ? -24.906 1.131 14.469 1 24.95 326 GLN B N 1
ATOM 5349 C CA . GLN B 1 326 ? -23.5 0.989 14.805 1 24.95 326 GLN B CA 1
ATOM 5350 C C . GLN B 1 326 ? -23.234 -0.313 15.555 1 24.95 326 GLN B C 1
ATOM 5352 O O . GLN B 1 326 ? -23.875 -0.586 16.578 1 24.95 326 GLN B O 1
ATOM 5357 N N . SER B 1 327 ? -23.328 -1.511 14.969 1 24.7 327 SER B N 1
ATOM 5358 C CA . SER B 1 327 ? -23.141 -2.678 15.82 1 24.7 327 SER B CA 1
ATOM 5359 C C . SER B 1 327 ? -21.672 -2.871 16.188 1 24.7 327 SER B C 1
ATOM 5361 O O . SER B 1 327 ? -20.812 -2.896 15.305 1 24.7 327 SER B O 1
ATOM 5363 N N . THR B 1 328 ? -21.141 -2.275 17.156 1 26.17 328 THR B N 1
ATOM 5364 C CA . THR B 1 328 ? -19.906 -2.598 17.875 1 26.17 328 THR B CA 1
ATOM 5365 C C . THR B 1 328 ? -20 -3.98 18.516 1 26.17 328 THR B C 1
ATOM 5367 O O . THR B 1 328 ? -20.594 -4.137 19.594 1 26.17 328 THR B O 1
ATOM 5370 N N . TRP B 1 329 ? -20.422 -5.062 17.812 1 25.33 329 TRP B N 1
ATOM 5371 C CA . TRP B 1 329 ? -20.703 -6.25 18.609 1 25.33 329 TRP B CA 1
ATOM 5372 C C . TRP B 1 329 ? -19.422 -6.836 19.188 1 25.33 329 TRP B C 1
ATOM 5374 O O . TRP B 1 329 ? -18.453 -7.062 18.453 1 25.33 329 TRP B O 1
ATOM 5384 N N . PRO B 1 330 ? -19.141 -6.727 20.406 1 26.86 330 PRO B N 1
ATOM 5385 C CA . PRO B 1 330 ? -18.094 -7.445 21.141 1 26.86 330 PRO B CA 1
ATOM 5386 C C . PRO B 1 330 ? -18.219 -8.961 21 1 26.86 330 PRO B C 1
ATOM 5388 O O . PRO B 1 330 ? -19.312 -9.516 21.141 1 26.86 330 PRO B O 1
ATOM 5391 N N . VAL B 1 331 ? -17.578 -9.703 20.125 1 27.05 331 VAL B N 1
ATOM 5392 C CA . VAL B 1 331 ? -17.672 -11.156 20.016 1 27.05 331 VAL B CA 1
ATOM 5393 C C . VAL B 1 331 ? -16.766 -11.797 21.078 1 27.05 331 VAL B C 1
ATOM 5395 O O . VAL B 1 331 ? -15.609 -11.406 21.234 1 27.05 331 VAL B O 1
ATOM 5398 N N . LYS B 1 332 ? -17.375 -12.234 22.078 1 28.58 332 LYS B N 1
ATOM 5399 C CA . LYS B 1 332 ? -16.688 -13.039 23.094 1 28.58 332 LYS B CA 1
ATOM 5400 C C . LYS B 1 332 ? -16.547 -14.484 22.625 1 28.58 332 LYS B C 1
ATOM 5402 O O . LYS B 1 332 ? -17.453 -15.039 22.016 1 28.58 332 LYS B O 1
ATOM 5407 N N . LEU B 1 333 ? -15.344 -14.953 22.609 1 29.23 333 LEU B N 1
ATOM 5408 C CA . LEU B 1 333 ? -15.109 -16.359 22.297 1 29.23 333 LEU B CA 1
ATOM 5409 C C . LEU B 1 333 ? -15.398 -17.25 23.5 1 29.23 333 LEU B C 1
ATOM 5411 O O . LEU B 1 333 ? -15.188 -16.828 24.656 1 29.23 333 LEU B O 1
ATOM 5415 N N . ASN B 1 334 ? -16.328 -18.234 23.281 1 27.7 334 ASN B N 1
ATOM 5416 C CA . ASN B 1 334 ? -16.562 -19.203 24.344 1 27.7 334 ASN B CA 1
ATOM 5417 C C . ASN B 1 334 ? -15.328 -20.031 24.641 1 27.7 334 ASN B C 1
ATOM 5419 O O . ASN B 1 334 ? -14.344 -19.984 23.906 1 27.7 334 ASN B O 1
ATOM 5423 N N . PRO B 1 335 ? -15.383 -20.766 25.75 1 31.06 335 PRO B N 1
ATOM 5424 C CA . PRO B 1 335 ? -14.266 -21.594 26.188 1 31.06 335 PRO B CA 1
ATOM 5425 C C . PRO B 1 335 ? -13.75 -22.531 25.094 1 31.06 335 PRO B C 1
ATOM 5427 O O . PRO B 1 335 ? -12.641 -23.062 25.203 1 31.06 335 PRO B O 1
ATOM 5430 N N . LEU B 1 336 ? -14.609 -22.734 24.094 1 32.84 336 LEU B N 1
ATOM 5431 C CA . LEU B 1 336 ? -14.203 -23.656 23.031 1 32.84 336 LEU B CA 1
ATOM 5432 C C . LEU B 1 336 ? -13.648 -22.891 21.828 1 32.84 336 LEU B C 1
ATOM 5434 O O . LEU B 1 336 ? -13.375 -23.484 20.781 1 32.84 336 LEU B O 1
ATOM 5438 N N . GLY B 1 337 ? -13.352 -21.609 21.906 1 29.73 337 GLY B N 1
ATOM 5439 C CA . GLY B 1 337 ? -12.711 -20.75 20.906 1 29.73 337 GLY B CA 1
ATOM 5440 C C . GLY B 1 337 ? -13.672 -20.25 19.859 1 29.73 337 GLY B C 1
ATOM 5441 O O . GLY B 1 337 ? -13.25 -19.719 18.828 1 29.73 337 GLY B O 1
ATOM 5442 N N . LYS B 1 338 ? -14.93 -20.578 19.906 1 28.25 338 LYS B N 1
ATOM 5443 C CA . LYS B 1 338 ? -15.953 -20.125 18.969 1 28.25 338 LYS B CA 1
ATOM 5444 C C . LYS B 1 338 ? -16.484 -18.75 19.359 1 28.25 338 LYS B C 1
ATOM 5446 O O . LYS B 1 338 ? -16.688 -18.469 20.547 1 28.25 338 LYS B O 1
ATOM 5451 N N . PRO B 1 339 ? -16.469 -17.75 18.469 1 29.02 339 PRO B N 1
ATOM 5452 C CA . PRO B 1 339 ? -16.984 -16.422 18.797 1 29.02 339 PRO B CA 1
ATOM 5453 C C . PRO B 1 339 ? -18.438 -16.453 19.312 1 29.02 339 PRO B C 1
ATOM 5455 O O . PRO B 1 339 ? -19.266 -17.156 18.734 1 29.02 339 PRO B O 1
ATOM 5458 N N . ILE B 1 340 ? -18.656 -16.281 20.547 1 30.84 340 ILE B N 1
ATOM 5459 C CA . ILE B 1 340 ? -19.984 -16.203 21.125 1 30.84 340 ILE B CA 1
ATOM 5460 C C . ILE B 1 340 ? -20.453 -14.75 21.156 1 30.84 340 ILE B C 1
ATOM 5462 O O . ILE B 1 340 ? -19.672 -13.852 21.484 1 30.84 340 ILE B O 1
ATOM 5466 N N . CYS B 1 341 ? -21.391 -14.359 20.375 1 30.52 341 CYS B N 1
ATOM 5467 C CA . CYS B 1 341 ? -22.062 -13.07 20.469 1 30.52 341 CYS B CA 1
ATOM 5468 C C . CYS B 1 341 ? -22.578 -12.828 21.891 1 30.52 341 CYS B C 1
ATOM 5470 O O . CYS B 1 341 ? -23.234 -13.688 22.469 1 30.52 341 CYS B O 1
ATOM 5472 N N . LEU B 1 342 ? -21.828 -12.109 22.641 1 29.59 342 LEU B N 1
ATOM 5473 C CA . LEU B 1 342 ? -22.203 -11.883 24.031 1 29.59 342 LEU B CA 1
ATOM 5474 C C . LEU B 1 342 ? -23.516 -11.109 24.125 1 29.59 342 LEU B C 1
ATOM 5476 O O . LEU B 1 342 ? -23.812 -10.477 25.141 1 29.59 342 LEU B O 1
ATOM 5480 N N . GLU B 1 343 ? -24.234 -10.773 23.078 1 29.17 343 GLU B N 1
ATOM 5481 C CA . GLU B 1 343 ? -25.453 -10.164 23.578 1 29.17 343 GLU B CA 1
ATOM 5482 C C . GLU B 1 343 ? -26.234 -11.133 24.469 1 29.17 343 GLU B C 1
ATOM 5484 O O . GLU B 1 343 ? -26.391 -12.312 24.125 1 29.17 343 GLU B O 1
ATOM 5489 N N . PRO B 1 344 ? -26.375 -10.797 25.766 1 29.45 344 PRO B N 1
ATOM 5490 C CA . PRO B 1 344 ? -27.141 -11.711 26.609 1 29.45 344 PRO B CA 1
ATOM 5491 C C . PRO B 1 344 ? -28.25 -12.438 25.859 1 29.45 344 PRO B C 1
ATOM 5493 O O . PRO B 1 344 ? -28.578 -13.586 26.172 1 29.45 344 PRO B O 1
ATOM 5496 N N . GLY B 1 345 ? -29.219 -11.578 25.281 1 29.3 345 GLY B N 1
ATOM 5497 C CA . GLY B 1 345 ? -30.469 -12.172 24.828 1 29.3 345 GLY B CA 1
ATOM 5498 C C . GLY B 1 345 ? -30.281 -13.117 23.656 1 29.3 345 GLY B C 1
ATOM 5499 O O . GLY B 1 345 ? -31.25 -13.672 23.156 1 29.3 345 GLY B O 1
ATOM 5500 N N . PHE B 1 346 ? -29.312 -12.789 22.797 1 29.34 346 PHE B N 1
ATOM 5501 C CA . PHE B 1 346 ? -29.312 -13.672 21.625 1 29.34 346 PHE B CA 1
ATOM 5502 C C . PHE B 1 346 ? -28.656 -15.008 21.969 1 29.34 346 PHE B C 1
ATOM 5504 O O . PHE B 1 346 ? -27.438 -15.086 22.109 1 29.34 346 PHE B O 1
ATOM 5511 N N . LYS B 1 347 ? -29.344 -15.812 22.703 1 27.52 347 LYS B N 1
ATOM 5512 C CA . LYS B 1 347 ? -29.062 -17.188 23.078 1 27.52 347 LYS B CA 1
ATOM 5513 C C . LYS B 1 347 ? -28.578 -18 21.875 1 27.52 347 LYS B C 1
ATOM 5515 O O . LYS B 1 347 ? -27.828 -18.969 22.031 1 27.52 347 LYS B O 1
ATOM 5520 N N . ASP B 1 348 ? -29.406 -18.094 20.75 1 25.39 348 ASP B N 1
ATOM 5521 C CA . ASP B 1 348 ? -29.297 -19.203 19.812 1 25.39 348 ASP B CA 1
ATOM 5522 C C . ASP B 1 348 ? -28.172 -18.969 18.812 1 25.39 348 ASP B C 1
ATOM 5524 O O . ASP B 1 348 ? -27.812 -17.828 18.531 1 25.39 348 ASP B O 1
ATOM 5528 N N . ASP B 1 349 ? -27.266 -19.953 18.547 1 28.42 349 ASP B N 1
ATOM 5529 C CA . ASP B 1 349 ? -26.219 -20.219 17.562 1 28.42 349 ASP B CA 1
ATOM 5530 C C . ASP B 1 349 ? -26.609 -19.703 16.188 1 28.42 349 ASP B C 1
ATOM 5532 O O . ASP B 1 349 ? -25.906 -19.938 15.203 1 28.42 349 ASP B O 1
ATOM 5536 N N . THR B 1 350 ? -27.922 -19.469 15.977 1 26.28 350 THR B N 1
ATOM 5537 C CA . THR B 1 350 ? -28.453 -19.203 14.648 1 26.28 350 THR B CA 1
ATOM 5538 C C . THR B 1 350 ? -27.906 -17.891 14.094 1 26.28 350 THR B C 1
ATOM 5540 O O . THR B 1 350 ? -28.047 -17.609 12.906 1 26.28 350 THR B O 1
ATOM 5543 N N . CYS B 1 351 ? -27.656 -17.047 15 1 26.39 351 CYS B N 1
ATOM 5544 C CA . CYS B 1 351 ? -27.375 -15.703 14.492 1 26.39 351 CYS B CA 1
ATOM 5545 C C . CYS B 1 351 ? -26.047 -15.672 13.742 1 26.39 351 CYS B C 1
ATOM 5547 O O . CYS B 1 351 ? -25.812 -14.781 12.93 1 26.39 351 CYS B O 1
ATOM 5549 N N . CYS B 1 352 ? -25.172 -16.531 14.125 1 26.91 352 CYS B N 1
ATOM 5550 C CA . CYS B 1 352 ? -23.922 -16.469 13.375 1 26.91 352 CYS B CA 1
ATOM 5551 C C . CYS B 1 352 ? -24.109 -16.938 11.938 1 26.91 352 CYS B C 1
ATOM 5553 O O . CYS B 1 352 ? -23.328 -16.594 11.055 1 26.91 352 CYS B O 1
ATOM 5555 N N . ARG B 1 353 ? -25 -17.953 11.719 1 26.27 353 ARG B N 1
ATOM 5556 C CA . ARG B 1 353 ? -25.219 -18.484 10.383 1 26.27 353 ARG B CA 1
ATOM 5557 C C . ARG B 1 353 ? -25.938 -17.484 9.492 1 26.27 353 ARG B C 1
ATOM 5559 O O . ARG B 1 353 ? -25.625 -17.359 8.305 1 26.27 353 ARG B O 1
ATOM 5566 N N . ASP B 1 354 ? -27.016 -16.891 9.953 1 24.89 354 ASP B N 1
ATOM 5567 C CA . ASP B 1 354 ? -27.859 -16.031 9.117 1 24.89 354 ASP B CA 1
ATOM 5568 C C . ASP B 1 354 ? -27.141 -14.719 8.797 1 24.89 354 ASP B C 1
ATOM 5570 O O . ASP B 1 354 ? -27.438 -14.078 7.785 1 24.89 354 ASP B O 1
ATOM 5574 N N . THR B 1 355 ? -26.344 -14.227 9.758 1 25.45 355 THR B N 1
ATOM 5575 C CA . THR B 1 355 ? -25.734 -12.945 9.406 1 25.45 355 THR B CA 1
ATOM 5576 C C . THR B 1 355 ? -24.75 -13.109 8.25 1 25.45 355 THR B C 1
ATOM 5578 O O . THR B 1 355 ? -24.625 -12.219 7.414 1 25.45 355 THR B O 1
ATOM 5581 N N . LEU B 1 356 ? -24.094 -14.242 8.172 1 26.27 356 LEU B N 1
ATOM 5582 C CA . LEU B 1 356 ? -23.266 -14.453 6.996 1 26.27 356 LEU B CA 1
ATOM 5583 C C . LEU B 1 356 ? -24.125 -14.609 5.742 1 26.27 356 LEU B C 1
ATOM 5585 O O . LEU B 1 356 ? -23.75 -14.148 4.664 1 26.27 356 LEU B O 1
ATOM 5589 N N . ASN B 1 357 ? -25.156 -15.43 5.785 1 24.61 357 ASN B N 1
ATOM 5590 C CA . ASN B 1 357 ? -26.031 -15.633 4.629 1 24.61 357 ASN B CA 1
ATOM 5591 C C . ASN B 1 357 ? -26.828 -14.375 4.305 1 24.61 357 ASN B C 1
ATOM 5593 O O . ASN B 1 357 ? -27.344 -14.227 3.191 1 24.61 357 ASN B O 1
ATOM 5597 N N . SER B 1 358 ? -27.375 -13.742 5.301 1 24.78 358 SER B N 1
ATOM 5598 C CA . SER B 1 358 ? -28.25 -12.625 4.988 1 24.78 358 SER B CA 1
ATOM 5599 C C . SER B 1 358 ? -27.469 -11.445 4.41 1 24.78 358 SER B C 1
ATOM 5601 O O . SER B 1 358 ? -28.047 -10.398 4.117 1 24.78 358 SER B O 1
ATOM 5603 N N . LEU B 1 359 ? -26.234 -11.422 4.523 1 24.56 359 LEU B N 1
ATOM 5604 C CA . LEU B 1 359 ? -25.609 -10.344 3.758 1 24.56 359 LEU B CA 1
ATOM 5605 C C . LEU B 1 359 ? -25.938 -10.477 2.273 1 24.56 359 LEU B C 1
ATOM 5607 O O . LEU B 1 359 ? -25.156 -11.07 1.519 1 24.56 359 LEU B O 1
ATOM 5611 N N . ARG B 1 360 ? -27.062 -11.086 1.993 1 21.94 360 ARG B N 1
ATOM 5612 C CA . ARG B 1 360 ? -27.516 -10.828 0.63 1 21.94 360 ARG B CA 1
ATOM 5613 C C . ARG B 1 360 ? -27.469 -9.344 0.301 1 21.94 360 ARG B C 1
ATOM 5615 O O . ARG B 1 360 ? -27.953 -8.508 1.071 1 21.94 360 ARG B O 1
ATOM 5622 N N . PHE B 1 361 ? -26.484 -8.977 -0.489 1 21.7 361 PHE B N 1
ATOM 5623 C CA . PHE B 1 361 ? -26.266 -7.672 -1.107 1 21.7 361 PHE B CA 1
ATOM 5624 C C . PHE B 1 361 ? -27.594 -7.07 -1.566 1 21.7 361 PHE B C 1
ATOM 5626 O O . PHE B 1 361 ? -28.078 -7.387 -2.652 1 21.7 361 PHE B O 1
ATOM 5633 N N . THR B 1 362 ? -28.594 -7.156 -0.853 1 21.56 362 THR B N 1
ATOM 5634 C CA . THR B 1 362 ? -29.609 -6.281 -1.422 1 21.56 362 THR B CA 1
ATOM 5635 C C . THR B 1 362 ? -29.016 -4.918 -1.771 1 21.56 362 THR B C 1
ATOM 5637 O O . THR B 1 362 ? -27.969 -4.547 -1.257 1 21.56 362 THR B O 1
ATOM 5640 N N . GLY B 1 363 ? -29.688 -4.129 -2.699 1 21.89 363 GLY B N 1
ATOM 5641 C CA . GLY B 1 363 ? -29.484 -2.828 -3.316 1 21.89 363 GLY B CA 1
ATOM 5642 C C . GLY B 1 363 ? -29.125 -1.744 -2.318 1 21.89 363 GLY B C 1
ATOM 5643 O O . GLY B 1 363 ? -29.297 -0.555 -2.596 1 21.89 363 GLY B O 1
ATOM 5644 N N . LEU B 1 364 ? -28.812 -2.172 -1.156 1 22.05 364 LEU B N 1
ATOM 5645 C CA . LEU B 1 364 ? -28.844 -1.059 -0.213 1 22.05 364 LEU B CA 1
ATOM 5646 C C . LEU B 1 364 ? -27.797 -0.009 -0.58 1 22.05 364 LEU B C 1
ATOM 5648 O O . LEU B 1 364 ? -26.688 -0.35 -0.991 1 22.05 364 LEU B O 1
ATOM 5652 N N . PRO B 1 365 ? -28.281 1.164 -0.773 1 21.19 365 PRO B N 1
ATOM 5653 C CA . PRO B 1 365 ? -27.516 2.34 -1.176 1 21.19 365 PRO B CA 1
ATOM 5654 C C . PRO B 1 365 ? -26.359 2.652 -0.212 1 21.19 365 PRO B C 1
ATOM 5656 O O . PRO B 1 365 ? -26.578 2.713 1.002 1 21.19 365 PRO B O 1
ATOM 5659 N N . VAL B 1 366 ? -25.391 1.79 -0.219 1 20.86 366 VAL B N 1
ATOM 5660 C CA . VAL B 1 366 ? -24.156 2.074 0.503 1 20.86 366 VAL B CA 1
ATOM 5661 C C . VAL B 1 366 ? -23.828 3.562 0.403 1 20.86 366 VAL B C 1
ATOM 5663 O O . VAL B 1 366 ? -23.703 4.105 -0.698 1 20.86 366 VAL B O 1
ATOM 5666 N N . SER B 1 367 ? -24.5 4.211 1.247 1 20.61 367 SER B N 1
ATOM 5667 C CA . SER B 1 367 ? -24.094 5.617 1.245 1 20.61 367 SER B CA 1
ATOM 5668 C C . SER B 1 367 ? -22.641 5.781 1.644 1 20.61 367 SER B C 1
ATOM 5670 O O . SER B 1 367 ? -22.203 5.234 2.656 1 20.61 367 SER B O 1
ATOM 5672 N N . VAL B 1 368 ? -21.859 5.414 0.801 1 19.92 368 VAL B N 1
ATOM 5673 C CA . VAL B 1 368 ? -20.453 5.805 0.868 1 19.92 368 VAL B CA 1
ATOM 5674 C C . VAL B 1 368 ? -20.344 7.266 1.306 1 19.92 368 VAL B C 1
ATOM 5676 O O . VAL B 1 368 ? -20.953 8.148 0.707 1 19.92 368 VAL B O 1
ATOM 5679 N N . CYS B 1 369 ? -20.359 7.328 2.582 1 19.83 369 CYS B N 1
ATOM 5680 C CA . CYS B 1 369 ? -20.156 8.711 3.01 1 19.83 369 CYS B CA 1
ATOM 5681 C C . CYS B 1 369 ? -18.984 9.344 2.264 1 19.83 369 CYS B C 1
ATOM 5683 O O . CYS B 1 369 ? -17.875 8.797 2.244 1 19.83 369 CYS B O 1
ATOM 5685 N N . ARG B 1 370 ? -19.312 9.719 1.112 1 20.08 370 ARG B N 1
ATOM 5686 C CA . ARG B 1 370 ? -18.438 10.594 0.336 1 20.08 370 ARG B CA 1
ATOM 5687 C C . ARG B 1 370 ? -17.906 11.742 1.191 1 20.08 370 ARG B C 1
ATOM 5689 O O . ARG B 1 370 ? -18.688 12.508 1.753 1 20.08 370 ARG B O 1
ATOM 5696 N N . CYS B 1 371 ? -17 11.211 1.991 1 19.78 371 CYS B N 1
ATOM 5697 C CA . CYS B 1 371 ? -16.391 12.438 2.504 1 19.78 371 CYS B CA 1
ATOM 5698 C C . CYS B 1 371 ? -16.125 13.43 1.377 1 19.78 371 CYS B C 1
ATOM 5700 O O . CYS B 1 371 ? -15.43 13.109 0.413 1 19.78 371 CYS B O 1
ATOM 5702 N N . GLY B 1 372 ? -17.266 13.898 0.927 1 20.19 372 GLY B N 1
ATOM 5703 C CA . GLY B 1 372 ? -17.234 15.023 0.005 1 20.19 372 GLY B CA 1
ATOM 5704 C C . GLY B 1 372 ? -16.094 15.984 0.27 1 20.19 372 GLY B C 1
ATOM 5705 O O . GLY B 1 372 ? -15.859 16.375 1.416 1 20.19 372 GLY B O 1
ATOM 5706 N N . ASN B 1 373 ? -15.039 15.484 -0.38 1 17.97 373 ASN B N 1
ATOM 5707 C CA . ASN B 1 373 ? -14.195 16.672 -0.511 1 17.97 373 ASN B CA 1
ATOM 5708 C C . ASN B 1 373 ? -15.023 17.906 -0.826 1 17.97 373 ASN B C 1
ATOM 5710 O O . ASN B 1 373 ? -15.969 17.859 -1.615 1 17.97 373 ASN B O 1
ATOM 5714 N N . ALA B 1 374 ? -15.125 18.703 0.194 1 20.3 374 ALA B N 1
ATOM 5715 C CA . ALA B 1 374 ? -15.766 20.016 0.054 1 20.3 374 ALA B CA 1
ATOM 5716 C C . ALA B 1 374 ? -15.531 20.594 -1.338 1 20.3 374 ALA B C 1
ATOM 5718 O O . ALA B 1 374 ? -16.297 21.438 -1.806 1 20.3 374 ALA B O 1
ATOM 5719 N N . GLN B 1 375 ? -14.398 20.25 -1.989 1 19.34 375 GLN B N 1
ATOM 5720 C CA . GLN B 1 375 ? -14.258 21.281 -3.014 1 19.34 375 GLN B CA 1
ATOM 5721 C C . GLN B 1 375 ? -15.109 20.953 -4.238 1 19.34 375 GLN B C 1
ATOM 5723 O O . GLN B 1 375 ? -15.148 21.719 -5.195 1 19.34 375 GLN B O 1
ATOM 5728 N N . ASP B 1 376 ? -15.492 19.625 -4.602 1 18.16 376 ASP B N 1
ATOM 5729 C CA . ASP B 1 376 ? -15.961 19.688 -5.98 1 18.16 376 ASP B CA 1
ATOM 5730 C C . ASP B 1 376 ? -17.375 20.25 -6.055 1 18.16 376 ASP B C 1
ATOM 5732 O O . ASP B 1 376 ? -18.266 19.828 -5.312 1 18.16 376 ASP B O 1
ATOM 5736 N N . GLY B 1 377 ? -17.516 21.547 -6.355 1 17.31 377 GLY B N 1
ATOM 5737 C CA . GLY B 1 377 ? -18.672 22.297 -6.82 1 17.31 377 GLY B CA 1
ATOM 5738 C C . GLY B 1 377 ? -19.5 21.547 -7.852 1 17.31 377 GLY B C 1
ATOM 5739 O O . GLY B 1 377 ? -19.047 21.359 -8.984 1 17.31 377 GLY B O 1
ATOM 5740 N N . TYR B 1 378 ? -20 20.438 -7.652 1 17.17 378 TYR B N 1
ATOM 5741 C CA . TYR B 1 378 ? -21 20.109 -8.656 1 17.17 378 TYR B CA 1
ATOM 5742 C C . TYR B 1 378 ? -22.062 21.203 -8.734 1 17.17 378 TYR B C 1
ATOM 5744 O O . TYR B 1 378 ? -22.562 21.672 -7.707 1 17.17 378 TYR B O 1
ATOM 5752 N N . ARG B 1 379 ? -22.047 22.016 -9.859 1 17.31 379 ARG B N 1
ATOM 5753 C CA . ARG B 1 379 ? -23.359 22.453 -10.344 1 17.31 379 ARG B CA 1
ATOM 5754 C C . ARG B 1 379 ? -24.25 21.266 -10.656 1 17.31 379 ARG B C 1
ATOM 5756 O O . ARG B 1 379 ? -23.797 20.25 -11.188 1 17.31 379 ARG B O 1
#

Solvent-accessible surface area (backbone atoms only — not comparable to full-atom values): 41274 Å² total; per-residue (Å²): 131,79,82,75,76,76,71,76,72,79,81,71,78,76,86,38,32,35,21,31,54,20,36,89,56,78,62,103,78,58,66,43,71,40,52,58,71,39,64,31,30,40,27,47,49,71,83,28,39,56,48,7,52,72,50,37,36,19,38,74,48,73,61,52,45,74,51,58,49,63,72,38,48,39,27,32,52,86,51,59,25,32,32,33,33,65,43,69,45,87,56,30,36,36,26,32,23,67,37,39,44,76,40,60,63,52,33,36,65,43,52,45,86,43,76,75,88,68,71,70,66,48,70,67,49,50,54,51,46,45,52,39,50,74,70,60,51,65,65,43,80,40,70,68,36,48,40,28,65,43,43,52,56,54,54,63,63,47,72,82,67,76,55,40,38,31,36,26,40,30,38,54,56,15,62,73,32,35,67,50,29,59,70,56,33,60,24,39,28,42,34,46,60,53,26,38,63,32,39,62,60,55,47,42,50,56,51,46,54,50,51,28,46,54,25,56,75,70,72,30,52,28,32,43,33,50,48,44,49,55,58,18,26,81,31,86,57,68,50,66,18,24,49,35,25,52,25,47,44,46,64,61,54,33,27,36,77,43,74,40,65,27,37,41,72,22,79,29,34,67,55,47,53,50,51,53,49,48,23,47,53,45,29,53,57,50,46,50,50,48,51,44,44,46,58,65,64,45,69,78,79,78,80,67,76,76,66,73,63,71,62,62,34,64,74,59,71,50,61,47,96,88,56,74,58,71,67,68,73,67,64,39,58,41,99,83,71,46,73,32,63,58,56,80,81,61,72,66,79,57,57,69,57,46,58,65,61,57,63,53,81,60,87,66,65,71,50,57,68,36,46,56,58,80,71,73,74,74,130,133,79,83,75,77,76,72,76,74,79,80,73,79,76,85,40,31,34,21,30,55,20,40,89,56,77,61,103,77,56,67,42,70,38,52,58,70,38,65,31,32,39,28,46,48,70,85,28,39,59,47,6,50,72,51,36,36,18,38,74,48,74,60,51,43,76,51,59,50,65,69,39,49,39,27,30,52,86,51,60,26,32,31,33,32,64,42,70,44,86,56,30,34,37,26,33,23,66,36,38,45,74,40,61,62,53,32,35,64,43,51,46,86,44,76,75,88,69,72,67,64,49,71,68,48,49,52,51,47,46,52,39,50,74,69,60,52,65,66,43,79,41,69,67,36,48,40,28,65,42,44,53,54,54,54,64,62,46,72,80,68,75,56,42,38,31,36,26,40,28,38,56,56,16,62,74,32,36,67,50,30,60,71,57,32,59,24,39,30,43,33,46,62,53,25,37,60,31,40,62,61,56,47,42,51,56,51,47,53,50,52,30,47,54,24,55,74,70,71,30,52,29,31,43,32,49,46,43,49,54,60,16,26,81,32,86,57,68,48,63,18,22,48,35,28,50,26,47,43,46,64,62,53,32,28,36,78,43,72,38,64,28,35,40,72,23,79,29,34,67,54,48,52,50,50,53,48,48,22,47,54,45,29,54,54,49,46,50,49,49,52,46,46,45,57,65,62,46,70,79,79,79,79,69,75,75,67,72,65,72,62,64,34,62,72,56,70,48,64,46,96,89,55,74,56,67,65,68,73,66,64,40,59,42,101,83,70,47,74,33,62,59,54,80,82,61,73,67,80,58,57,68,57,46,56,66,62,58,64,56,82,60,86,67,66,72,59,56,67,34,47,56,60,80,71,74,73,74,128

Nearest PDB structures (foldseek):
  3n25-assembly2_F  TM=9.352E-01  e=7.567E-38  Oryctolagus cuniculus
  4jpg-assembly1_D  TM=9.317E-01  e=7.567E-38  Homo sapiens
  6v76-assembly1_C  TM=9.186E-01  e=1.652E-38  Homo sapiens
  3n25-assembly1_C  TM=9.091E-01  e=9.020E-38  Oryctolagus cuniculus
  2vgi-assembly1_C  TM=8.798E-01  e=6.723E-35  Homo sapiens